Protein 5D04 (pdb70)

Structure (mmCIF, N/CA/C/O backbone):
data_5D04
#
_entry.id   5D04
#
_cell.length_a   73.620
_cell.length_b   75.430
_cell.length_c   143.939
_cell.angle_alpha   90.00
_cell.angle_beta   90.00
_cell.angle_gamma   90.00
#
_symmetry.space_group_name_H-M   'P 21 2 21'
#
loop_
_entity.id
_entity.type
_entity.pdbx_description
1 polymer 'Phospho-2-dehydro-3-deoxyheptonate aldolase'
2 non-polymer 'MANGANESE (II) ION'
3 non-polymer 'CHLORIDE ION'
4 non-polymer DI(HYDROXYETHYL)ETHER
5 non-polymer PHENYLALANINE
6 non-polymer 1,2-ETHANEDIOL
7 water water
#
loop_
_atom_site.group_PDB
_atom_site.id
_atom_site.type_symbol
_atom_site.label_atom_id
_atom_site.label_alt_id
_atom_site.label_comp_id
_atom_site.label_asym_id
_atom_site.label_entity_id
_atom_site.label_seq_id
_atom_site.pdbx_PDB_ins_code
_atom_site.Cartn_x
_atom_site.Cartn_y
_atom_site.Cartn_z
_atom_site.occupancy
_atom_site.B_iso_or_equiv
_atom_site.auth_seq_id
_atom_site.auth_comp_id
_atom_site.auth_asym_id
_atom_site.auth_atom_id
_atom_site.pdbx_PDB_model_num
ATOM 1 N N . HIS A 1 4 ? -13.041 2.777 -17.942 1.00 34.69 4 HIS C N 1
ATOM 2 C CA . HIS A 1 4 ? -11.752 2.100 -17.585 1.00 31.00 4 HIS C CA 1
ATOM 3 C C . HIS A 1 4 ? -11.387 0.945 -18.548 1.00 27.71 4 HIS C C 1
ATOM 4 O O . HIS A 1 4 ? -11.964 -0.157 -18.493 1.00 26.20 4 HIS C O 1
ATOM 11 N N . TYR A 1 5 ? -10.353 1.150 -19.364 1.00 23.06 5 TYR C N 1
ATOM 12 C CA . TYR A 1 5 ? -9.918 0.117 -20.332 1.00 20.31 5 TYR C CA 1
ATOM 13 C C . TYR A 1 5 ? -9.157 -1.023 -19.666 1.00 19.53 5 TYR C C 1
ATOM 14 O O . TYR A 1 5 ? -8.370 -0.788 -18.760 1.00 18.98 5 TYR C O 1
ATOM 23 N N . PRO A 1 6 ? -9.340 -2.252 -20.154 1.00 19.54 6 PRO C N 1
ATOM 24 C CA . PRO A 1 6 ? -8.558 -3.369 -19.621 1.00 19.06 6 PRO C CA 1
ATOM 25 C C . PRO A 1 6 ? -7.127 -3.286 -20.101 1.00 17.42 6 PRO C C 1
ATOM 26 O O . PRO A 1 6 ? -6.855 -2.915 -21.287 1.00 17.76 6 PRO C O 1
ATOM 30 N N . THR A 1 7 ? -6.200 -3.563 -19.183 1.00 15.80 7 THR C N 1
ATOM 31 C CA . THR A 1 7 ? -4.785 -3.641 -19.536 1.00 15.16 7 THR C CA 1
ATOM 32 C C . THR A 1 7 ? -4.028 -4.843 -18.961 1.00 14.24 7 THR C C 1
ATOM 33 O O . THR A 1 7 ? -2.847 -5.055 -19.296 1.00 13.17 7 THR C O 1
ATOM 37 N N . ASP A 1 8 ? -4.684 -5.629 -18.099 1.00 14.58 8 ASP C N 1
ATOM 38 C CA . ASP A 1 8 ? -4.079 -6.724 -17.407 1.00 14.28 8 ASP C CA 1
ATOM 39 C C . ASP A 1 8 ? -4.567 -8.057 -17.979 1.00 14.01 8 ASP C C 1
ATOM 40 O O . ASP A 1 8 ? -5.788 -8.265 -18.135 1.00 15.12 8 ASP C O 1
ATOM 45 N N . ASP A 1 9 ? -3.646 -8.975 -18.243 1.00 13.39 9 ASP C N 1
ATOM 46 C CA . ASP A 1 9 ? -3.969 -10.348 -18.661 1.00 13.69 9 ASP C CA 1
ATOM 47 C C . ASP A 1 9 ? -4.832 -10.437 -19.926 1.00 14.50 9 ASP C C 1
ATOM 48 O O . ASP A 1 9 ? -5.674 -11.333 -20.081 1.00 14.73 9 ASP C O 1
ATOM 53 N N . ILE A 1 10 ? -4.582 -9.516 -20.841 1.00 14.50 10 ILE C N 1
ATOM 54 C CA . ILE A 1 10 ? -5.351 -9.427 -22.096 1.00 15.57 10 ILE C CA 1
ATOM 55 C C . ILE A 1 10 ? -5.240 -10.701 -22.924 1.00 15.19 10 ILE C C 1
ATOM 56 O O . ILE A 1 10 ? -6.258 -11.137 -23.527 1.00 16.27 10 ILE C O 1
ATOM 61 N N . LYS A 1 11 ? -4.055 -11.306 -22.921 1.00 14.79 11 LYS C N 1
ATOM 62 C CA . LYS A 1 11 ? -3.754 -12.501 -23.723 1.00 14.56 11 LYS C CA 1
ATOM 63 C C . LYS A 1 11 ? -3.517 -13.722 -22.863 1.00 14.22 11 LYS C C 1
ATOM 64 O O . LYS A 1 11 ? -2.766 -14.628 -23.229 1.00 14.75 11 LYS C O 1
ATOM 70 N N . ILE A 1 12 ? -4.193 -13.752 -21.720 1.00 14.48 12 ILE C N 1
ATOM 71 C CA . ILE A 1 12 ? -4.127 -14.883 -20.787 1.00 14.98 12 ILE C CA 1
ATOM 72 C C . ILE A 1 12 ? -5.500 -15.545 -20.743 1.00 15.91 12 ILE C C 1
ATOM 73 O O . ILE A 1 12 ? -6.515 -14.873 -20.497 1.00 16.49 12 ILE C O 1
ATOM 78 N N . LYS A 1 13 ? -5.518 -16.847 -20.981 1.00 16.11 13 LYS C N 1
ATOM 79 C CA . LYS A 1 13 ? -6.714 -17.656 -20.821 1.00 18.94 13 LYS C CA 1
ATOM 80 C C . LYS A 1 13 ? -7.045 -17.866 -19.332 1.00 19.75 13 LYS C C 1
ATOM 81 O O . LYS A 1 13 ? -8.192 -17.668 -18.935 1.00 20.86 13 LYS C O 1
ATOM 87 N N . GLU A 1 14 ? -6.049 -18.211 -18.522 1.00 20.57 14 GLU C N 1
ATOM 88 C CA . GLU A 1 14 ? -6.208 -18.273 -17.055 1.00 22.20 14 GLU C CA 1
ATOM 89 C C . GLU A 1 14 ? -4.873 -18.441 -16.366 1.00 19.11 14 GLU C C 1
ATOM 90 O O . GLU A 1 14 ? -3.912 -18.881 -16.967 1.00 18.20 14 GLU C O 1
ATOM 96 N N . VAL A 1 15 ? -4.819 -18.038 -15.110 1.00 17.98 15 VAL C N 1
ATOM 97 C CA . VAL A 1 15 ? -3.641 -18.242 -14.268 1.00 18.15 15 VAL C CA 1
ATOM 98 C C . VAL A 1 15 ? -4.175 -19.026 -13.074 1.00 19.75 15 VAL C C 1
ATOM 99 O O . VAL A 1 15 ? -5.016 -18.501 -12.306 1.00 21.05 15 VAL C O 1
ATOM 103 N N . LYS A 1 16 ? -3.723 -20.265 -12.950 1.00 18.37 16 LYS C N 1
ATOM 104 C CA . LYS A 1 16 ? -4.295 -21.221 -11.997 1.00 19.49 16 LYS C CA 1
ATOM 105 C C . LYS A 1 16 ? -3.278 -21.508 -10.939 1.00 18.00 16 LYS C C 1
ATOM 106 O O . LYS A 1 16 ? -2.153 -21.831 -11.246 1.00 16.27 16 LYS C O 1
ATOM 109 N N . GLU A 1 17 ? -3.684 -21.403 -9.673 1.00 18.41 17 GLU C N 1
ATOM 110 C CA . GLU A 1 17 ? -2.758 -21.660 -8.569 1.00 18.13 17 GLU C CA 1
ATOM 111 C C . GLU A 1 17 ? -2.376 -23.134 -8.522 1.00 17.43 17 GLU C C 1
ATOM 112 O O . GLU A 1 17 ? -3.215 -24.000 -8.768 1.00 18.45 17 GLU C O 1
ATOM 118 N N . LEU A 1 18 ? -1.119 -23.415 -8.208 1.00 15.95 18 LEU C N 1
ATOM 119 C CA . LEU A 1 18 ? -0.608 -24.789 -8.057 1.00 16.46 18 LEU C CA 1
ATOM 120 C C . LEU A 1 18 ? -0.463 -25.189 -6.617 1.00 15.32 18 LEU C C 1
ATOM 121 O O . LEU A 1 18 ? -0.295 -24.347 -5.711 1.00 15.01 18 LEU C O 1
ATOM 126 N N . LEU A 1 19 ? -0.466 -26.491 -6.370 1.00 14.53 19 LEU C N 1
ATOM 127 C CA . LEU A 1 19 ? 0.009 -26.921 -5.072 1.00 14.48 19 LEU C CA 1
ATOM 128 C C . LEU A 1 19 ? 1.460 -26.468 -4.888 1.00 13.51 19 LEU C C 1
ATOM 129 O O . LEU A 1 19 ? 2.252 -26.517 -5.832 1.00 13.15 19 LEU C O 1
ATOM 134 N N . PRO A 1 20 ? 1.787 -25.987 -3.698 1.00 12.93 20 PRO C N 1
ATOM 135 C CA . PRO A 1 20 ? 3.148 -25.529 -3.419 1.00 12.77 20 PRO C CA 1
ATOM 136 C C . PRO A 1 20 ? 4.144 -26.683 -3.287 1.00 12.39 20 PRO C C 1
ATOM 137 O O . PRO A 1 20 ? 3.758 -27.817 -3.006 1.00 12.15 20 PRO C O 1
ATOM 141 N N . PRO A 1 21 ? 5.431 -26.376 -3.456 1.00 11.80 21 PRO C N 1
ATOM 142 C CA . PRO A 1 21 ? 6.442 -27.377 -3.292 1.00 11.68 21 PRO C CA 1
ATOM 143 C C . PRO A 1 21 ? 6.306 -28.177 -2.002 1.00 12.14 21 PRO C C 1
ATOM 144 O O . PRO A 1 21 ? 6.430 -29.416 -2.026 1.00 11.99 21 PRO C O 1
ATOM 148 N N . ILE A 1 22 ? 6.009 -27.486 -0.893 1.00 12.87 22 ILE C N 1
ATOM 149 C CA . ILE A 1 22 ? 5.911 -28.136 0.420 1.00 14.51 22 ILE C CA 1
ATOM 150 C C . ILE A 1 22 ? 4.865 -29.256 0.484 1.00 13.69 22 ILE C C 1
ATOM 151 O O . ILE A 1 22 ? 5.007 -30.225 1.274 1.00 14.65 22 ILE C O 1
ATOM 156 N N . ALA A 1 23 ? 3.835 -29.160 -0.340 1.00 13.57 23 ALA C N 1
ATOM 157 C CA . ALA A 1 23 ? 2.792 -30.204 -0.351 1.00 13.92 23 ALA C CA 1
ATOM 158 C C . ALA A 1 23 ? 3.378 -31.506 -0.870 1.00 13.55 23 ALA C C 1
ATOM 159 O O . ALA A 1 23 ? 3.212 -32.555 -0.264 1.00 13.69 23 ALA C O 1
ATOM 161 N N . HIS A 1 24 ? 4.119 -31.416 -1.973 1.00 13.40 24 HIS C N 1
ATOM 162 C CA . HIS A 1 24 ? 4.811 -32.605 -2.540 1.00 13.62 24 HIS C CA 1
ATOM 163 C C . HIS A 1 24 ? 5.938 -33.104 -1.624 1.00 13.30 24 HIS C C 1
ATOM 164 O O . HIS A 1 24 ? 6.125 -34.307 -1.439 1.00 13.47 24 HIS C O 1
ATOM 171 N N . LEU A 1 25 ? 6.687 -32.193 -1.037 1.00 13.80 25 LEU C N 1
ATOM 172 C CA . LEU A 1 25 ? 7.718 -32.562 -0.074 1.00 14.57 25 LEU C CA 1
ATOM 173 C C . LEU A 1 25 ? 7.186 -33.262 1.156 1.00 15.24 25 LEU C C 1
ATOM 174 O O . LEU A 1 25 ? 7.848 -34.128 1.689 1.00 15.50 25 LEU C O 1
ATOM 179 N N . TYR A 1 26 ? 5.998 -32.871 1.612 1.00 15.12 26 TYR C N 1
ATOM 180 C CA . TYR A 1 26 ? 5.375 -33.497 2.768 1.00 15.46 26 TYR C CA 1
ATOM 181 C C . TYR A 1 26 ? 4.985 -34.926 2.455 1.00 15.66 26 TYR C C 1
ATOM 182 O O . TYR A 1 26 ? 5.153 -35.832 3.290 1.00 15.94 26 TYR C O 1
ATOM 191 N N . GLU A 1 27 ? 4.433 -35.147 1.273 1.00 15.80 27 GLU C N 1
ATOM 192 C CA . GLU A 1 27 ? 4.046 -36.515 0.895 1.00 16.59 27 GLU C CA 1
ATOM 193 C C . GLU A 1 27 ? 5.217 -37.391 0.511 1.00 15.61 27 GLU C C 1
ATOM 194 O O . GLU A 1 27 ? 5.154 -38.618 0.703 1.00 15.96 27 GLU C O 1
ATOM 200 N N . LEU A 1 28 ? 6.242 -36.770 -0.050 1.00 14.48 28 LEU C N 1
ATOM 201 C CA . LEU A 1 28 ? 7.401 -37.472 -0.586 1.00 14.43 28 LEU C CA 1
ATOM 202 C C . LEU A 1 28 ? 8.713 -36.889 -0.091 1.00 14.33 28 LEU C C 1
ATOM 203 O O . LEU A 1 28 ? 9.540 -36.341 -0.880 1.00 13.40 28 LEU C O 1
ATOM 208 N N . PRO A 1 29 ? 8.957 -37.005 1.216 1.00 15.07 29 PRO C N 1
ATOM 209 C CA . PRO A 1 29 ? 10.204 -36.444 1.723 1.00 15.30 29 PRO C CA 1
ATOM 210 C C . PRO A 1 29 ? 11.364 -37.245 1.200 1.00 15.31 29 PRO C C 1
ATOM 211 O O . PRO A 1 29 ? 11.239 -38.460 0.949 1.00 15.80 29 PRO C O 1
ATOM 215 N N . ILE A 1 30 ? 12.501 -36.599 1.021 1.00 15.59 30 ILE C N 1
ATOM 216 C CA . ILE A 1 30 ? 13.695 -37.350 0.618 1.00 15.14 30 ILE C CA 1
ATOM 217 C C . ILE A 1 30 ? 14.054 -38.326 1.747 1.00 15.88 30 ILE C C 1
ATOM 218 O O . ILE A 1 30 ? 14.026 -37.974 2.914 1.00 16.84 30 ILE C O 1
ATOM 223 N N . SER A 1 31 ? 14.320 -39.585 1.404 1.00 16.00 31 SER C N 1
ATOM 224 C CA . SER A 1 31 ? 14.749 -40.579 2.378 1.00 15.57 31 SER C CA 1
ATOM 225 C C . SER A 1 31 ? 16.212 -40.394 2.803 1.00 15.75 31 SER C C 1
ATOM 226 O O . SER A 1 31 ? 16.998 -39.729 2.106 1.00 14.62 31 SER C O 1
ATOM 229 N N . LYS A 1 32 ? 16.599 -41.047 3.915 1.00 16.19 32 LYS C N 1
ATOM 230 C CA . LYS A 1 32 ? 17.994 -41.035 4.333 1.00 16.68 32 LYS C CA 1
ATOM 231 C C . LYS A 1 32 ? 18.875 -41.572 3.211 1.00 17.10 32 LYS C C 1
ATOM 232 O O . LYS A 1 32 ? 19.898 -40.987 2.880 1.00 16.97 32 LYS C O 1
ATOM 234 N N . GLU A 1 33 ? 18.446 -42.679 2.607 1.00 18.23 33 GLU C N 1
ATOM 235 C CA . GLU A 1 33 ? 19.228 -43.360 1.566 1.00 19.30 33 GLU C CA 1
ATOM 236 C C . GLU A 1 33 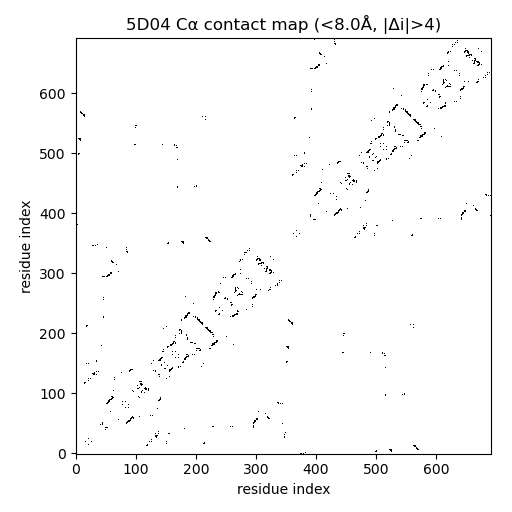? 19.386 -42.511 0.312 1.00 17.97 33 GLU C C 1
ATOM 237 O O . GLU A 1 33 ? 20.484 -42.400 -0.256 1.00 17.10 33 GLU C O 1
ATOM 243 N N . ALA A 1 34 ? 18.285 -41.938 -0.145 1.00 16.41 34 ALA C N 1
ATOM 244 C CA . ALA A 1 34 ? 18.330 -41.046 -1.290 1.00 16.46 34 ALA C CA 1
ATOM 245 C C . ALA A 1 34 ? 19.184 -39.823 -0.989 1.00 16.27 34 ALA C C 1
ATOM 246 O O . ALA A 1 34 ? 19.916 -39.383 -1.868 1.00 17.12 34 ALA C O 1
ATOM 248 N N . SER A 1 35 ? 19.074 -39.259 0.214 1.00 16.81 35 SER C N 1
ATOM 249 C CA . SER A 1 35 ? 19.857 -38.067 0.534 1.00 17.57 35 SER C CA 1
ATOM 250 C C . SER A 1 35 ? 21.370 -38.353 0.494 1.00 16.73 35 SER C C 1
ATOM 251 O O . SER A 1 35 ? 22.174 -37.525 0.034 1.00 16.07 35 SER C O 1
ATOM 254 N N . GLY A 1 36 ? 21.753 -39.527 0.977 1.00 16.13 36 GLY C N 1
ATOM 255 C CA . GLY A 1 36 ? 23.149 -39.929 0.900 1.00 16.23 36 GLY C CA 1
ATOM 256 C C . GLY A 1 36 ? 23.647 -40.123 -0.506 1.00 15.41 36 GLY C C 1
ATOM 257 O O . GLY A 1 36 ? 24.779 -39.784 -0.834 1.00 16.26 36 GLY C O 1
ATOM 258 N N . LEU A 1 37 ? 22.806 -40.686 -1.357 1.00 15.35 37 LEU C N 1
ATOM 259 C CA . LEU A 1 37 ? 23.190 -40.923 -2.744 1.00 15.07 37 LEU C CA 1
ATOM 260 C C . LEU A 1 37 ? 23.378 -39.597 -3.474 1.00 14.93 37 LEU C C 1
ATOM 261 O O . LEU A 1 37 ? 24.339 -39.414 -4.213 1.00 13.73 37 LEU C O 1
ATOM 266 N N . VAL A 1 38 ? 22.452 -38.680 -3.259 1.00 13.85 38 VAL C N 1
ATOM 267 C CA . VAL A 1 38 ? 22.495 -37.354 -3.910 1.00 13.57 38 VAL C CA 1
ATOM 268 C C . VAL A 1 38 ? 23.732 -36.611 -3.444 1.00 14.59 38 VAL C C 1
ATOM 269 O O . VAL A 1 38 ? 24.504 -36.082 -4.264 1.00 14.52 38 VAL C O 1
ATOM 273 N N . HIS A 1 39 ? 23.914 -36.547 -2.137 1.00 14.91 39 HIS C N 1
ATOM 274 C CA . HIS A 1 39 ? 25.078 -35.830 -1.550 1.00 16.58 39 HIS C CA 1
ATOM 275 C C . HIS A 1 39 ? 26.407 -36.396 -2.074 1.00 16.74 39 HIS C C 1
ATOM 276 O O . HIS A 1 39 ? 27.279 -35.667 -2.529 1.00 16.75 39 HIS C O 1
ATOM 283 N N . ARG A 1 40 ? 26.535 -37.704 -2.037 1.00 17.44 40 ARG C N 1
ATOM 284 C CA . ARG A 1 40 ? 27.742 -38.358 -2.520 1.00 18.75 40 ARG C CA 1
ATOM 285 C C . ARG A 1 40 ? 27.956 -38.163 -4.022 1.00 16.88 40 ARG C C 1
ATOM 286 O O . ARG A 1 40 ? 29.083 -37.895 -4.460 1.00 17.52 40 ARG C O 1
ATOM 294 N N . THR A 1 41 ? 26.897 -38.294 -4.819 1.00 15.92 41 THR C N 1
ATOM 295 C CA . THR A 1 41 ? 27.054 -38.220 -6.251 1.00 15.21 41 THR C CA 1
ATOM 296 C C . THR A 1 41 ? 27.431 -36.794 -6.659 1.00 15.47 41 THR C C 1
ATOM 297 O O . THR A 1 41 ? 28.303 -36.594 -7.533 1.00 14.56 41 THR C O 1
ATOM 301 N N . ARG A 1 42 ? 26.813 -35.798 -6.021 1.00 14.28 42 ARG C N 1
ATOM 302 C CA . ARG A 1 42 ? 27.214 -34.391 -6.254 1.00 14.85 42 ARG C CA 1
ATOM 303 C C . ARG A 1 42 ? 28.709 -34.179 -5.994 1.00 16.24 42 ARG C C 1
ATOM 304 O O . ARG A 1 42 ? 29.394 -33.530 -6.772 1.00 16.23 42 ARG C O 1
ATOM 312 N N . GLN A 1 43 ? 29.206 -34.710 -4.886 1.00 16.20 43 GLN C N 1
ATOM 313 C CA . GLN A 1 43 ? 30.654 -34.586 -4.568 1.00 17.79 43 GLN C CA 1
ATOM 314 C C . GLN A 1 43 ? 31.534 -35.332 -5.563 1.00 17.26 43 GLN C C 1
ATOM 315 O O . GLN A 1 43 ? 32.564 -34.797 -6.011 1.00 17.15 43 GLN C O 1
ATOM 321 N N . GLU A 1 44 ? 31.135 -36.553 -5.934 1.00 17.47 44 GLU C N 1
ATOM 322 C CA . GLU A 1 44 ? 31.865 -37.338 -6.941 1.00 17.24 44 GLU C CA 1
ATOM 323 C C . GLU A 1 44 ? 31.957 -36.572 -8.272 1.00 17.18 44 GLU C C 1
ATOM 324 O O . GLU A 1 44 ? 32.987 -36.568 -8.973 1.00 17.22 44 GLU C O 1
ATOM 330 N N . ILE A 1 45 ? 30.860 -35.920 -8.626 1.00 16.01 45 ILE C N 1
ATOM 331 C CA . ILE A 1 45 ? 30.862 -35.126 -9.858 1.00 15.96 45 ILE C CA 1
ATOM 332 C C . ILE A 1 45 ? 31.761 -33.906 -9.726 1.00 16.18 45 ILE C C 1
ATOM 333 O O . ILE A 1 45 ? 32.529 -33.602 -10.641 1.00 17.01 45 ILE C O 1
ATOM 338 N N . SER A 1 46 ? 31.687 -33.215 -8.604 1.00 16.35 46 SER C N 1
ATOM 339 C CA . SER A 1 46 ? 32.565 -32.077 -8.368 1.00 17.36 46 SER C CA 1
ATOM 340 C C . SER A 1 46 ? 34.015 -32.512 -8.592 1.00 18.90 46 SER C C 1
ATOM 341 O O . SER A 1 46 ? 34.831 -31.807 -9.241 1.00 19.18 46 SER C O 1
ATOM 344 N N . ASP A 1 47 ? 34.357 -33.675 -8.053 1.00 18.56 47 ASP C N 1
ATOM 345 C CA . ASP A 1 47 ? 35.734 -34.158 -8.221 1.00 20.22 47 ASP C CA 1
ATOM 346 C C . ASP A 1 47 ? 36.088 -34.331 -9.704 1.00 19.99 47 ASP C C 1
ATOM 347 O O . ASP A 1 47 ? 37.232 -34.117 -10.092 1.00 21.65 47 ASP C O 1
ATOM 352 N N . LEU A 1 48 ? 35.142 -34.770 -10.528 1.00 18.78 48 LEU C N 1
ATOM 353 C CA . LEU A 1 48 ? 35.390 -34.894 -11.949 1.00 19.04 48 LEU C CA 1
ATOM 354 C C . LEU A 1 48 ? 35.516 -33.525 -12.610 1.00 19.28 48 LEU C C 1
ATOM 355 O O . LEU A 1 48 ? 36.386 -33.324 -13.434 1.00 18.57 48 LEU C O 1
ATOM 360 N N . VAL A 1 49 ? 34.688 -32.574 -12.206 1.00 18.67 49 VAL C N 1
ATOM 361 C CA . VAL A 1 49 ? 34.721 -31.218 -12.792 1.00 19.26 49 VAL C CA 1
ATOM 362 C C . VAL A 1 49 ? 36.083 -30.578 -12.569 1.00 21.03 49 VAL C C 1
ATOM 363 O O . VAL A 1 49 ? 36.593 -29.841 -13.423 1.00 23.07 49 VAL C O 1
ATOM 367 N N . HIS A 1 50 ? 36.654 -30.869 -11.414 1.00 21.54 50 HIS C N 1
ATOM 368 C CA . HIS A 1 50 ? 37.858 -30.223 -10.979 1.00 21.90 50 HIS C CA 1
ATOM 369 C C . HIS A 1 50 ? 39.091 -31.111 -11.135 1.00 23.14 50 HIS C C 1
ATOM 370 O O . HIS A 1 50 ? 40.137 -30.812 -10.582 1.00 21.76 50 HIS C O 1
ATOM 377 N N . GLY A 1 51 ? 38.935 -32.220 -11.861 1.00 23.45 51 GLY C N 1
ATOM 378 C CA . GLY A 1 51 ? 40.066 -33.086 -12.264 1.00 24.80 51 GLY C CA 1
ATOM 379 C C . GLY A 1 51 ? 40.696 -33.875 -11.141 1.00 26.09 51 GLY C C 1
ATOM 380 O O . GLY A 1 51 ? 41.847 -34.298 -11.267 1.00 28.64 51 GLY C O 1
ATOM 381 N N . ARG A 1 52 ? 39.984 -34.060 -10.034 1.00 26.14 52 ARG C N 1
ATOM 382 C CA . ARG A 1 52 ? 40.529 -34.806 -8.900 1.00 27.35 52 ARG C CA 1
ATOM 383 C C . ARG A 1 52 ? 40.242 -36.296 -9.015 1.00 27.15 52 ARG C C 1
ATOM 384 O O . ARG A 1 52 ? 40.843 -37.091 -8.284 1.00 27.08 52 ARG C O 1
ATOM 392 N N . ASP A 1 53 ? 39.370 -36.671 -9.955 1.00 24.99 53 ASP C N 1
ATOM 393 C CA . ASP A 1 53 ? 39.096 -38.074 -10.280 1.00 25.01 53 ASP C CA 1
ATOM 394 C C . ASP A 1 53 ? 38.960 -38.147 -11.792 1.00 24.46 53 ASP C C 1
ATOM 395 O O . ASP A 1 53 ? 38.443 -37.204 -12.419 1.00 23.79 53 ASP C O 1
ATOM 400 N N . LYS A 1 54 ? 39.369 -39.260 -12.379 1.00 24.37 54 LYS C N 1
ATOM 401 C CA . LYS A 1 54 ? 39.400 -39.396 -13.830 1.00 24.95 54 LYS C CA 1
ATOM 402 C C . LYS A 1 54 ? 38.367 -40.403 -14.375 1.00 23.64 54 LYS C C 1
ATOM 403 O O . LYS A 1 54 ? 38.435 -40.808 -15.542 1.00 22.54 54 LYS C O 1
ATOM 409 N N . ARG A 1 55 ? 37.384 -40.780 -13.562 1.00 21.81 55 ARG C N 1
ATOM 410 C CA . ARG A 1 55 ? 36.264 -41.534 -14.113 1.00 21.42 55 ARG C CA 1
ATOM 411 C C . ARG A 1 55 ? 35.548 -40.628 -15.079 1.00 21.23 55 ARG C C 1
ATOM 412 O O . ARG A 1 55 ? 35.718 -39.412 -15.031 1.00 21.35 55 ARG C O 1
ATOM 420 N N . LEU A 1 56 ? 34.770 -41.218 -15.973 1.00 20.81 56 LEU C N 1
ATOM 421 C CA . LEU A 1 56 ? 33.986 -40.460 -16.925 1.00 21.07 56 LEU C CA 1
ATOM 422 C C . LEU A 1 56 ? 32.532 -40.385 -16.449 1.00 19.66 56 LEU C C 1
ATOM 423 O O . LEU A 1 56 ? 31.926 -41.425 -16.202 1.00 18.49 56 LEU C O 1
ATOM 428 N N . LEU A 1 57 ? 32.005 -39.171 -16.303 1.00 18.06 57 LEU C N 1
ATOM 429 C CA . LEU A 1 57 ? 30.605 -38.966 -15.993 1.00 17.23 57 LEU C CA 1
ATOM 430 C C . LEU A 1 57 ? 29.797 -39.327 -17.234 1.00 16.81 57 LEU C C 1
ATOM 431 O O . LEU A 1 57 ? 30.086 -38.856 -18.347 1.00 18.11 57 LEU C O 1
ATOM 436 N N . VAL A 1 58 ? 28.837 -40.210 -17.102 1.00 15.84 58 VAL C N 1
ATOM 437 C CA . VAL A 1 58 ? 27.999 -40.534 -18.231 1.00 16.03 58 VAL C CA 1
ATOM 438 C C . VAL A 1 58 ? 26.554 -40.213 -17.900 1.00 14.85 58 VAL C C 1
ATOM 439 O O . VAL A 1 58 ? 26.000 -40.866 -17.054 1.00 15.17 58 VAL C O 1
ATOM 443 N N . ILE A 1 59 ? 25.985 -39.195 -18.570 1.00 15.05 59 ILE C N 1
ATOM 444 C CA . ILE A 1 59 ? 24.603 -38.777 -18.370 1.00 14.78 59 ILE C CA 1
ATOM 445 C C . ILE A 1 59 ? 23.868 -39.486 -19.492 1.00 15.19 59 ILE C C 1
ATOM 446 O O . ILE A 1 59 ? 24.035 -39.118 -20.677 1.00 15.44 59 ILE C O 1
ATOM 451 N N . ILE A 1 60 ? 23.080 -40.521 -19.152 1.00 14.46 60 ILE C N 1
ATOM 452 C CA . ILE A 1 60 ? 22.516 -41.386 -20.176 1.00 14.59 60 ILE C CA 1
ATOM 453 C C . ILE A 1 60 ? 21.104 -41.759 -19.831 1.00 14.50 60 ILE C C 1
ATOM 454 O O . ILE A 1 60 ? 20.787 -42.056 -18.683 1.00 14.98 60 ILE C O 1
ATOM 459 N N . GLY A 1 61 ? 20.257 -41.738 -20.842 1.00 14.79 61 GLY C N 1
ATOM 460 C CA . GLY A 1 61 ? 18.896 -42.148 -20.702 1.00 14.93 61 GLY C CA 1
ATOM 461 C C . GLY A 1 61 ? 18.007 -41.521 -21.725 1.00 14.69 61 GLY C C 1
ATOM 462 O O . GLY A 1 61 ? 18.471 -40.977 -22.720 1.00 14.53 61 GLY C O 1
ATOM 463 N N . PRO A 1 62 ? 16.710 -41.643 -21.515 1.00 14.33 62 PRO C N 1
ATOM 464 C CA . PRO A 1 62 ? 15.831 -41.153 -22.557 1.00 14.68 62 PRO C CA 1
ATOM 465 C C . PRO A 1 62 ? 15.974 -39.657 -22.848 1.00 14.99 62 PRO C C 1
ATOM 466 O O . PRO A 1 62 ? 16.308 -38.874 -21.959 1.00 15.07 62 PRO C O 1
ATOM 470 N N . CYS A 1 63 ? 15.650 -39.255 -24.063 1.00 15.17 63 CYS C N 1
ATOM 471 C CA . CYS A 1 63 ? 15.550 -37.826 -24.389 1.00 15.69 63 CYS C CA 1
ATOM 472 C C . CYS A 1 63 ? 14.618 -37.129 -23.408 1.00 15.63 63 CYS C C 1
ATOM 473 O O . CYS A 1 63 ? 14.988 -36.111 -22.833 1.00 16.70 63 CYS C O 1
ATOM 476 N N . SER A 1 64 ? 13.420 -37.693 -23.257 1.00 16.17 64 SER C N 1
ATOM 477 C CA . SER A 1 64 ? 12.414 -37.242 -22.319 1.00 15.95 64 SER C CA 1
ATOM 478 C C . SER A 1 64 ? 11.725 -38.436 -21.699 1.00 16.07 64 SER C C 1
ATOM 479 O O . SER A 1 64 ? 11.614 -39.475 -22.336 1.00 15.40 64 SER C O 1
ATOM 482 N N . ILE A 1 65 ? 11.285 -38.274 -20.449 1.00 15.24 65 ILE C N 1
ATOM 483 C CA . ILE A 1 65 ? 10.496 -39.271 -19.746 1.00 15.97 65 ILE C CA 1
ATOM 484 C C . ILE A 1 65 ? 9.018 -39.025 -20.030 1.00 15.79 65 ILE C C 1
ATOM 485 O O . ILE A 1 65 ? 8.507 -37.968 -19.678 1.00 15.04 65 ILE C O 1
ATOM 490 N N . HIS A 1 66 ? 8.325 -39.980 -20.650 1.00 15.75 66 HIS C N 1
ATOM 491 C CA . HIS A 1 66 ? 6.863 -39.890 -20.822 1.00 16.64 66 HIS C CA 1
ATOM 492 C C . HIS A 1 66 ? 6.074 -40.996 -20.112 1.00 17.27 66 HIS C C 1
ATOM 493 O O . HIS A 1 66 ? 4.869 -40.992 -20.150 1.00 18.54 66 HIS C O 1
ATOM 500 N N . ASP A 1 67 ? 6.767 -41.909 -19.439 1.00 17.68 67 ASP C N 1
ATOM 501 C CA . ASP A 1 67 ? 6.154 -43.090 -18.833 1.00 18.41 67 ASP C CA 1
ATOM 502 C C . ASP A 1 67 ? 7.045 -43.533 -17.681 1.00 18.08 67 ASP C C 1
ATOM 503 O O . ASP A 1 67 ? 8.121 -44.123 -17.888 1.00 17.76 67 ASP C O 1
ATOM 508 N N . PRO A 1 68 ? 6.638 -43.236 -16.447 1.00 18.38 68 PRO C N 1
ATOM 509 C CA . PRO A 1 68 ? 7.456 -43.646 -15.281 1.00 18.46 68 PRO C CA 1
ATOM 510 C C . PRO A 1 68 ? 7.741 -45.136 -15.198 1.00 18.52 68 PRO C C 1
ATOM 511 O O . PRO A 1 68 ? 8.797 -45.529 -14.695 1.00 17.31 68 PRO C O 1
ATOM 515 N N . LYS A 1 69 ? 6.811 -45.968 -15.641 1.00 19.50 69 LYS C N 1
ATOM 516 C CA . LYS A 1 69 ? 7.059 -47.420 -15.595 1.00 19.43 69 LYS C CA 1
ATOM 517 C C . LYS A 1 69 ? 8.281 -47.786 -16.445 1.00 18.11 69 LYS C C 1
ATOM 518 O O . LYS A 1 69 ? 9.181 -48.472 -15.990 1.00 17.76 69 LYS C O 1
ATOM 524 N N . ALA A 1 70 ? 8.303 -47.311 -17.686 1.00 17.48 70 ALA C N 1
ATOM 525 C CA . ALA A 1 70 ? 9.428 -47.587 -18.579 1.00 16.93 70 ALA C CA 1
ATOM 526 C C . ALA A 1 70 ? 10.686 -46.995 -18.023 1.00 16.07 70 ALA C C 1
ATOM 527 O O . ALA A 1 70 ? 11.742 -47.568 -18.142 1.00 15.94 70 ALA C O 1
ATOM 529 N N . ALA A 1 71 ? 10.572 -45.811 -17.412 1.00 15.33 71 ALA C N 1
ATOM 530 C CA . ALA A 1 71 ? 11.750 -45.184 -16.839 1.00 14.47 71 ALA C CA 1
ATOM 531 C C . ALA A 1 71 ? 12.351 -46.008 -15.710 1.00 15.00 71 ALA C C 1
ATOM 532 O O . ALA A 1 71 ? 13.579 -46.060 -15.553 1.00 14.07 71 ALA C O 1
ATOM 534 N N . LEU A 1 72 ? 11.504 -46.628 -14.881 1.00 15.23 72 LEU C N 1
ATOM 535 C CA . LEU A 1 72 ? 12.030 -47.423 -13.779 1.00 15.92 72 LEU C CA 1
ATOM 536 C C . LEU A 1 72 ? 12.669 -48.727 -14.311 1.00 15.44 72 LEU C C 1
ATOM 537 O O . LEU A 1 72 ? 13.667 -49.190 -13.779 1.00 16.16 72 LEU C O 1
ATOM 542 N N . GLU A 1 73 ? 12.077 -49.289 -15.365 1.00 15.04 73 GLU C N 1
ATOM 543 C CA . GLU A 1 73 ? 12.573 -50.520 -15.963 1.00 15.30 73 GLU C CA 1
ATOM 544 C C . GLU A 1 73 ? 13.946 -50.190 -16.530 1.00 14.97 73 GLU C C 1
ATOM 545 O O . GLU A 1 73 ? 14.924 -50.915 -16.313 1.00 15.36 73 GLU C O 1
ATOM 551 N N . TYR A 1 74 ? 14.018 -49.079 -17.252 1.00 14.62 74 TYR C N 1
ATOM 552 C CA . TYR A 1 74 ? 15.289 -48.594 -17.791 1.00 14.81 74 TYR C CA 1
ATOM 553 C C . TYR A 1 74 ? 16.341 -48.446 -16.670 1.00 14.66 74 TYR C C 1
ATOM 554 O O . TYR A 1 74 ? 17.459 -48.936 -16.776 1.00 15.72 74 TYR C O 1
ATOM 563 N N . ALA A 1 75 ? 15.956 -47.781 -15.588 1.00 15.22 75 ALA C N 1
ATOM 564 C CA . ALA A 1 75 ? 16.860 -47.558 -14.462 1.00 15.12 75 ALA C CA 1
ATOM 565 C C . ALA A 1 75 ? 17.375 -48.857 -13.867 1.00 16.54 75 ALA C C 1
ATOM 566 O O . ALA A 1 75 ? 18.540 -48.939 -13.505 1.00 15.50 75 ALA C O 1
ATOM 568 N N . GLU A 1 76 ? 16.507 -49.857 -13.771 1.00 17.49 76 GLU C N 1
ATOM 569 C CA . GLU A 1 76 ? 16.906 -51.148 -13.220 1.00 19.38 76 GLU C CA 1
ATOM 570 C C . GLU A 1 76 ? 17.955 -51.809 -14.086 1.00 17.78 76 GLU C C 1
ATOM 571 O O . GLU A 1 76 ? 18.915 -52.351 -13.560 1.00 17.83 76 GLU C O 1
ATOM 577 N N . ARG A 1 77 ? 17.812 -51.714 -15.405 1.00 16.23 77 ARG C N 1
ATOM 578 C CA . ARG A 1 77 ? 18.830 -52.289 -16.310 1.00 16.17 77 ARG C CA 1
ATOM 579 C C . ARG A 1 77 ? 20.111 -51.490 -16.172 1.00 15.81 77 ARG C C 1
ATOM 580 O O . ARG A 1 77 ? 21.208 -52.046 -16.106 1.00 16.02 77 ARG C O 1
ATOM 588 N N . LEU A 1 78 ? 19.972 -50.162 -16.154 1.00 15.28 78 LEU C N 1
ATOM 589 C CA . LEU A 1 78 ? 21.144 -49.271 -16.118 1.00 15.54 78 LEU C CA 1
ATOM 590 C C . LEU A 1 78 ? 21.928 -49.399 -14.817 1.00 15.76 78 LEU C C 1
ATOM 591 O O . LEU A 1 78 ? 23.152 -49.251 -14.812 1.00 16.43 78 LEU C O 1
ATOM 596 N N . LEU A 1 79 ? 21.241 -49.668 -13.715 1.00 15.85 79 LEU C N 1
ATOM 597 C CA . LEU A 1 79 ? 21.894 -49.807 -12.408 1.00 16.95 79 LEU C CA 1
ATOM 598 C C . LEU A 1 79 ? 22.963 -50.910 -12.408 1.00 17.94 79 LEU C C 1
ATOM 599 O O . LEU A 1 79 ? 24.043 -50.748 -11.821 1.00 17.46 79 LEU C O 1
ATOM 604 N N . LYS A 1 80 ? 22.686 -52.001 -13.120 1.00 19.12 80 LYS C N 1
ATOM 605 C CA . LYS A 1 80 ? 23.620 -53.129 -13.171 1.00 19.72 80 LYS C CA 1
ATOM 606 C C . LYS A 1 80 ? 24.928 -52.660 -13.849 1.00 19.02 80 LYS C C 1
ATOM 607 O O . LYS A 1 80 ? 26.027 -53.024 -13.448 1.00 20.13 80 LYS C O 1
ATOM 613 N N . LEU A 1 81 ? 24.795 -51.813 -14.853 1.00 18.41 81 LEU C N 1
ATOM 614 C CA . LEU A 1 81 ? 25.965 -51.283 -15.571 1.00 17.91 81 LEU C CA 1
ATOM 615 C C . LEU A 1 81 ? 26.642 -50.163 -14.808 1.00 17.23 81 LEU C C 1
ATOM 616 O O . LEU A 1 81 ? 27.855 -50.056 -14.848 1.00 17.32 81 LEU C O 1
ATOM 621 N N . ARG A 1 82 ? 25.874 -49.336 -14.105 1.00 17.05 82 ARG C N 1
ATOM 622 C CA . ARG A 1 82 ? 26.460 -48.342 -13.196 1.00 16.80 82 ARG C CA 1
ATOM 623 C C . ARG A 1 82 ? 27.398 -49.001 -12.164 1.00 18.01 82 ARG C C 1
ATOM 624 O O . ARG A 1 82 ? 28.469 -48.510 -11.870 1.00 17.61 82 ARG C O 1
ATOM 632 N N . LYS A 1 83 ? 26.971 -50.127 -11.616 1.00 18.42 83 LYS C N 1
ATOM 633 C CA . LYS A 1 83 ? 27.771 -50.845 -10.657 1.00 20.00 83 LYS C CA 1
ATOM 634 C C . LYS A 1 83 ? 28.952 -51.527 -11.344 1.00 20.18 83 LYS C C 1
ATOM 635 O O . LYS A 1 83 ? 30.092 -51.423 -10.910 1.00 19.34 83 LYS C O 1
ATOM 641 N N . GLN A 1 84 ? 28.675 -52.235 -12.430 1.00 20.98 84 GLN C N 1
ATOM 642 C CA . GLN A 1 84 ? 29.729 -52.949 -13.133 1.00 21.73 84 GLN C CA 1
ATOM 643 C C . GLN A 1 84 ? 30.882 -52.041 -13.523 1.00 20.97 84 GLN C C 1
ATOM 644 O O . GLN A 1 84 ? 32.062 -52.430 -13.400 1.00 21.06 84 GLN C O 1
ATOM 650 N N . TYR A 1 85 ? 30.556 -50.852 -14.021 1.00 19.65 85 TYR C N 1
ATOM 651 C CA . TYR A 1 85 ? 31.570 -49.949 -14.525 1.00 18.95 85 TYR C CA 1
ATOM 652 C C . TYR A 1 85 ? 31.982 -48.876 -13.534 1.00 18.80 85 TYR C C 1
ATOM 653 O O . TYR A 1 85 ? 32.621 -47.890 -13.934 1.00 18.41 85 TYR C O 1
ATOM 662 N N . GLU A 1 86 ? 31.658 -49.046 -12.252 1.00 19.22 86 GLU C N 1
ATOM 663 C CA . GLU A 1 86 ? 31.828 -47.954 -11.273 1.00 19.24 86 GLU C CA 1
ATOM 664 C C . GLU A 1 86 ? 33.260 -47.483 -11.089 1.00 19.92 86 GLU C C 1
ATOM 665 O O . GLU A 1 86 ? 33.472 -46.432 -10.538 1.00 19.05 86 GLU C O 1
ATOM 671 N N . ASN A 1 87 ? 34.248 -48.298 -11.468 1.00 21.03 87 ASN C N 1
ATOM 672 C CA . ASN A 1 87 ? 35.654 -47.901 -11.337 1.00 22.15 87 ASN C CA 1
ATOM 673 C C . ASN A 1 87 ? 36.159 -46.998 -12.490 1.00 23.02 87 ASN C C 1
ATOM 674 O O . ASN A 1 87 ? 37.133 -46.284 -12.317 1.00 21.98 87 ASN C O 1
ATOM 679 N N . GLU A 1 88 ? 35.443 -47.025 -13.629 1.00 23.24 88 GLU C N 1
ATOM 680 C CA . GLU A 1 88 ? 35.798 -46.308 -14.875 1.00 23.31 88 GLU C CA 1
ATOM 681 C C . GLU A 1 88 ? 34.809 -45.197 -15.213 1.00 21.22 88 GLU C C 1
ATOM 682 O O . GLU A 1 88 ? 35.195 -44.189 -15.815 1.00 20.44 88 GLU C O 1
ATOM 688 N N . LEU A 1 89 ? 33.526 -45.422 -14.886 1.00 19.15 89 LEU C N 1
ATOM 689 C CA . LEU A 1 89 ? 32.429 -44.521 -15.271 1.00 18.03 89 LEU C CA 1
ATOM 690 C C . LEU A 1 89 ? 31.593 -44.166 -14.068 1.00 17.67 89 LEU C C 1
ATOM 691 O O . LEU A 1 89 ? 31.404 -45.010 -13.178 1.00 17.68 89 LEU C O 1
ATOM 696 N N . LEU A 1 90 ? 31.043 -42.950 -14.056 1.00 16.65 90 LEU C N 1
ATOM 697 C CA . LEU A 1 90 ? 30.044 -42.585 -13.054 1.00 16.55 90 LEU C CA 1
ATOM 698 C C . LEU A 1 90 ? 28.755 -42.411 -13.821 1.00 16.07 90 LEU C C 1
ATOM 699 O O . LEU A 1 90 ? 28.608 -41.419 -14.540 1.00 15.80 90 LEU C O 1
ATOM 704 N N . ILE A 1 91 ? 27.886 -43.417 -13.775 1.00 15.45 91 ILE C N 1
ATOM 705 C CA . ILE A 1 91 ? 26.657 -43.388 -14.580 1.00 15.24 91 ILE C CA 1
ATOM 706 C C . ILE A 1 91 ? 25.537 -42.754 -13.770 1.00 14.76 91 ILE C C 1
ATOM 707 O O . ILE A 1 91 ? 25.293 -43.132 -12.589 1.00 14.54 91 ILE C O 1
ATOM 712 N N . VAL A 1 92 ? 24.890 -41.773 -14.402 1.00 14.41 92 VAL C N 1
ATOM 713 C CA . VAL A 1 92 ? 23.763 -41.041 -13.858 1.00 14.05 92 VAL C CA 1
ATOM 714 C C . VAL A 1 92 ? 22.659 -41.039 -14.912 1.00 14.29 92 VAL C C 1
ATOM 715 O O . VAL A 1 92 ? 22.940 -40.757 -16.090 1.00 14.00 92 VAL C O 1
ATOM 719 N N . MET A 1 93 ? 21.410 -41.323 -14.508 1.00 12.98 93 MET C N 1
ATOM 720 C CA . MET A 1 93 ? 20.360 -41.422 -15.499 1.00 13.69 93 MET C CA 1
ATOM 721 C C . MET A 1 93 ? 19.872 -40.038 -15.908 1.00 14.18 93 MET C C 1
ATOM 722 O O . MET A 1 93 ? 19.727 -39.141 -15.056 1.00 13.71 93 MET C O 1
ATOM 727 N N . ARG A 1 94 ? 19.612 -39.899 -17.200 1.00 14.61 94 ARG C N 1
ATOM 728 C CA . ARG A 1 94 ? 18.883 -38.770 -17.747 1.00 15.47 94 ARG C CA 1
ATOM 729 C C . ARG A 1 94 ? 17.461 -38.869 -17.366 1.00 14.86 94 ARG C C 1
ATOM 730 O O . ARG A 1 94 ? 16.795 -39.851 -17.721 1.00 14.75 94 ARG C O 1
ATOM 738 N N . VAL A 1 95 ? 16.977 -37.863 -16.626 1.00 14.16 95 VAL C N 1
ATOM 739 C CA . VAL A 1 95 ? 15.559 -37.775 -16.225 1.00 14.06 95 VAL C CA 1
ATOM 740 C C . VAL A 1 95 ? 15.052 -36.378 -16.568 1.00 14.32 95 VAL C C 1
ATOM 741 O O . VAL A 1 95 ? 14.790 -35.537 -15.674 1.00 13.85 95 VAL C O 1
ATOM 745 N N . TYR A 1 96 ? 14.919 -36.133 -17.865 1.00 14.49 96 TYR C N 1
ATOM 746 C CA . TYR A 1 96 ? 14.467 -34.857 -18.388 1.00 15.06 96 TYR C CA 1
ATOM 747 C C . TYR A 1 96 ? 13.007 -35.008 -18.664 1.00 14.85 96 TYR C C 1
ATOM 748 O O . TYR A 1 96 ? 12.589 -35.990 -19.301 1.00 16.26 96 TYR C O 1
ATOM 757 N N . PHE A 1 97 ? 12.199 -34.055 -18.229 1.00 14.81 97 PHE C N 1
ATOM 758 C CA . PHE A 1 97 ? 10.754 -34.211 -18.378 1.00 14.84 97 PHE C CA 1
ATOM 759 C C . PHE A 1 97 ? 10.195 -33.594 -19.643 1.00 15.63 97 PHE C C 1
ATOM 760 O O . PHE A 1 97 ? 9.031 -33.843 -19.983 1.00 16.54 97 PHE C O 1
ATOM 768 N N . GLU A 1 98 ? 11.015 -32.805 -20.345 1.00 15.77 98 GLU C N 1
ATOM 769 C CA . GLU A 1 98 ? 10.534 -32.033 -21.476 1.00 16.92 98 GLU C CA 1
ATOM 770 C C . GLU A 1 98 ? 11.698 -31.844 -22.457 1.00 17.26 98 GLU C C 1
ATOM 771 O O . GLU A 1 98 ? 12.839 -31.763 -22.037 1.00 18.99 98 GLU C O 1
ATOM 777 N N . LYS A 1 99 ? 11.388 -31.809 -23.736 1.00 19.34 99 LYS C N 1
ATOM 778 C CA . LYS A 1 99 ? 12.337 -31.335 -24.765 1.00 21.01 99 LYS C CA 1
ATOM 779 C C . LYS A 1 99 ? 11.884 -29.921 -25.187 1.00 20.85 99 LYS C C 1
ATOM 780 O O . LYS A 1 99 ? 10.817 -29.795 -25.759 1.00 19.73 99 LYS C O 1
ATOM 786 N N . PRO A 1 100 ? 12.702 -28.874 -24.951 1.00 21.11 100 PRO C N 1
ATOM 787 C CA . PRO A 1 100 ? 12.299 -27.547 -25.458 1.00 21.75 100 PRO C CA 1
ATOM 788 C C . PRO A 1 100 ? 12.325 -27.556 -26.966 1.00 24.43 100 PRO C C 1
ATOM 789 O O . PRO A 1 100 ? 13.163 -28.243 -27.575 1.00 24.72 100 PRO C O 1
ATOM 793 N N . ARG A 1 101 ? 11.395 -26.828 -27.572 1.00 25.35 101 ARG C N 1
ATOM 794 C CA . ARG A 1 101 ? 11.202 -26.900 -29.009 1.00 28.05 101 ARG C CA 1
ATOM 795 C C . ARG A 1 101 ? 10.614 -25.596 -29.496 1.00 26.42 101 ARG C C 1
ATOM 796 O O . ARG A 1 101 ? 10.079 -24.824 -28.708 1.00 21.69 101 ARG C O 1
ATOM 804 N N . THR A 1 102 ? 10.707 -25.371 -30.800 1.00 27.43 102 THR C N 1
ATOM 805 C CA . THR A 1 102 ? 10.134 -24.175 -31.427 1.00 26.93 102 THR C CA 1
ATOM 806 C C . THR A 1 102 ? 8.711 -24.427 -31.915 1.00 28.25 102 THR C C 1
ATOM 807 O O . THR A 1 102 ? 7.831 -23.586 -31.747 1.00 28.13 102 THR C O 1
ATOM 811 N N . THR A 1 103 ? 8.479 -25.585 -32.527 1.00 29.06 103 THR C N 1
ATOM 812 C CA . THR A 1 103 ? 7.156 -25.881 -33.056 1.00 30.41 103 THR C CA 1
ATOM 813 C C . THR A 1 103 ? 6.248 -26.452 -31.986 1.00 30.94 103 THR C C 1
ATOM 814 O O . THR A 1 103 ? 6.734 -26.904 -30.951 1.00 30.28 103 THR C O 1
ATOM 818 N N . VAL A 1 104 ? 4.945 -26.460 -32.276 1.00 30.82 104 VAL C N 1
ATOM 819 C CA . VAL A 1 104 ? 3.915 -27.021 -31.392 1.00 30.57 104 VAL C CA 1
ATOM 820 C C . VAL A 1 104 ? 4.128 -28.516 -31.153 1.00 28.98 104 VAL C C 1
ATOM 821 O O . VAL A 1 104 ? 4.371 -29.265 -32.082 1.00 29.74 104 VAL C O 1
ATOM 825 N N . GLY A 1 105 ? 4.010 -28.939 -29.895 1.00 26.56 105 GLY C N 1
ATOM 826 C CA . GLY A 1 105 ? 4.097 -30.358 -29.559 1.00 25.86 105 GLY C CA 1
ATOM 827 C C . GLY A 1 105 ? 3.911 -30.618 -28.067 1.00 23.33 105 GLY C C 1
ATOM 828 O O . GLY A 1 105 ? 3.540 -29.731 -27.295 1.00 21.93 105 GLY C O 1
ATOM 829 N N . TRP A 1 106 ? 4.163 -31.854 -27.669 1.00 22.41 106 TRP C N 1
ATOM 830 C CA . TRP A 1 106 ? 3.943 -32.256 -26.282 1.00 20.14 106 TRP C CA 1
ATOM 831 C C . TRP A 1 106 ? 4.873 -31.494 -25.374 1.00 19.65 106 TRP C C 1
ATOM 832 O O . TRP A 1 106 ? 6.075 -31.408 -25.658 1.00 19.53 106 TRP C O 1
ATOM 843 N N . LYS A 1 107 ? 4.354 -30.986 -24.257 1.00 18.51 107 LYS C N 1
ATOM 844 C CA . LYS A 1 107 ? 5.151 -30.104 -23.405 1.00 18.78 107 LYS C CA 1
ATOM 845 C C . LYS A 1 107 ? 5.790 -30.832 -22.216 1.00 16.66 107 LYS C C 1
ATOM 846 O O . LYS A 1 107 ? 6.261 -30.223 -21.278 1.00 15.49 107 LYS C O 1
ATOM 852 N N . GLY A 1 108 ? 5.805 -32.160 -22.268 1.00 16.53 108 GLY C N 1
ATOM 853 C CA . GLY A 1 108 ? 6.514 -32.957 -21.291 1.00 16.67 108 GLY C CA 1
ATOM 854 C C . GLY A 1 108 ? 5.676 -33.469 -20.142 1.00 16.03 108 GLY C C 1
ATOM 855 O O . GLY A 1 108 ? 4.482 -33.171 -20.027 1.00 16.01 108 GLY C O 1
ATOM 856 N N . LEU A 1 109 ? 6.315 -34.269 -19.312 1.00 16.39 109 LEU C N 1
ATOM 857 C CA . LEU A 1 109 ? 5.616 -35.045 -18.266 1.00 16.83 109 LEU C CA 1
ATOM 858 C C . LEU A 1 109 ? 5.113 -34.185 -17.131 1.00 15.61 109 LEU C C 1
ATOM 859 O O . LEU A 1 109 ? 4.115 -34.541 -16.476 1.00 15.98 109 LEU C O 1
ATOM 864 N N . ILE A 1 110 ? 5.833 -33.100 -16.846 1.00 14.13 110 ILE C N 1
ATOM 865 C CA . ILE A 1 110 ? 5.404 -32.176 -15.788 1.00 14.65 110 ILE C CA 1
ATOM 866 C C . ILE A 1 110 ? 4.230 -31.370 -16.218 1.00 14.73 110 ILE C C 1
ATOM 867 O O . ILE A 1 110 ? 3.190 -31.337 -15.527 1.00 14.42 110 ILE C O 1
ATOM 872 N N . ASN A 1 111 ? 4.373 -30.742 -17.381 1.00 14.74 111 ASN C N 1
ATOM 873 C CA . ASN A 1 111 ? 3.311 -29.887 -17.899 1.00 15.68 111 ASN C CA 1
ATOM 874 C C . ASN A 1 111 ? 2.088 -30.643 -18.331 1.00 16.29 111 ASN C C 1
ATOM 875 O O . ASN A 1 111 ? 0.962 -30.177 -18.130 1.00 16.68 111 ASN C O 1
ATOM 880 N N . ASP A 1 112 ? 2.273 -31.820 -18.913 1.00 16.25 112 ASP C N 1
ATOM 881 C CA . ASP A 1 112 ? 1.151 -32.531 -19.520 1.00 16.38 112 ASP C CA 1
ATOM 882 C C . ASP A 1 112 ? 1.319 -34.033 -19.356 1.00 16.67 112 ASP C C 1
ATOM 883 O O . ASP A 1 112 ? 1.545 -34.781 -20.328 1.00 17.00 112 ASP C O 1
ATOM 888 N N . PRO A 1 113 ? 1.207 -34.513 -18.104 1.00 15.88 113 PRO C N 1
ATOM 889 C CA . PRO A 1 113 ? 1.518 -35.901 -17.804 1.00 16.14 113 PRO C CA 1
ATOM 890 C C . PRO A 1 113 ? 0.642 -36.921 -18.512 1.00 17.38 113 PRO C C 1
ATOM 891 O O . PRO A 1 113 ? 1.115 -38.023 -18.769 1.00 17.75 113 PRO C O 1
ATOM 895 N N . HIS A 1 114 ? -0.626 -36.588 -18.778 1.00 18.34 114 HIS C N 1
ATOM 896 C CA . HIS A 1 114 ? -1.534 -37.538 -19.413 1.00 20.79 114 HIS C CA 1
ATOM 897 C C . HIS A 1 114 ? -1.384 -37.589 -20.936 1.00 22.78 114 HIS C C 1
ATOM 898 O O . HIS A 1 114 ? -2.158 -38.297 -21.584 1.00 23.69 114 HIS C O 1
ATOM 905 N N . LEU A 1 115 ? -0.430 -36.830 -21.493 1.00 22.04 115 LEU C N 1
ATOM 906 C CA . LEU A 1 115 ? -0.024 -36.943 -22.916 1.00 23.13 115 LEU C CA 1
ATOM 907 C C . LEU A 1 115 ? -1.202 -36.663 -23.846 1.00 24.44 115 LEU C C 1
ATOM 908 O O . LEU A 1 115 ? -1.329 -37.295 -24.888 1.00 24.72 115 LEU C O 1
ATOM 913 N N . ASP A 1 116 ? -2.069 -35.736 -23.447 1.00 24.12 116 ASP C N 1
ATOM 914 C CA . ASP A 1 116 ? -3.317 -35.500 -24.155 1.00 25.57 116 ASP C CA 1
ATOM 915 C C . ASP A 1 116 ? -3.795 -34.053 -24.097 1.00 25.75 116 ASP C C 1
ATOM 916 O O . ASP A 1 116 ? -4.977 -33.771 -24.351 1.00 27.69 116 ASP C O 1
ATOM 921 N N . GLY A 1 117 ? -2.908 -33.123 -23.773 1.00 25.73 117 GLY C N 1
ATOM 922 C CA . GLY A 1 117 ? -3.266 -31.709 -23.780 1.00 24.65 117 GLY C CA 1
ATOM 923 C C . GLY A 1 117 ? -4.128 -31.252 -22.616 1.00 25.23 117 GLY C C 1
ATOM 924 O O . GLY A 1 117 ? -4.668 -30.166 -22.668 1.00 26.72 117 GLY C O 1
ATOM 925 N N . THR A 1 118 ? -4.242 -32.042 -21.549 1.00 24.51 118 THR C N 1
ATOM 926 C CA . THR A 1 118 ? -5.025 -31.621 -20.393 1.00 23.81 118 THR C CA 1
ATOM 927 C C . THR A 1 118 ? -4.205 -30.789 -19.413 1.00 22.98 118 THR C C 1
ATOM 928 O O . THR A 1 118 ? -4.768 -30.108 -18.547 1.00 24.09 118 THR C O 1
ATOM 932 N N . PHE A 1 119 ? -2.886 -30.820 -19.532 1.00 21.48 119 PHE C N 1
ATOM 933 C CA . PHE A 1 119 ? -2.002 -30.000 -18.698 1.00 21.04 119 PHE C CA 1
ATOM 934 C C . PHE A 1 119 ? -2.260 -30.113 -17.194 1.00 18.90 119 PHE C C 1
ATOM 935 O O . PHE A 1 119 ? -2.360 -29.099 -16.500 1.00 17.49 119 PHE C O 1
ATOM 943 N N . ASP A 1 120 ? -2.248 -31.344 -16.708 1.00 17.34 120 ASP C N 1
ATOM 944 C CA . ASP A 1 120 ? -2.503 -31.633 -15.295 1.00 16.35 120 ASP C CA 1
ATOM 945 C C . ASP A 1 120 ? -1.176 -31.476 -14.529 1.00 15.86 120 ASP C C 1
ATOM 946 O O . ASP A 1 120 ? -0.541 -32.450 -14.090 1.00 15.20 120 ASP C O 1
ATOM 951 N N . ILE A 1 121 ? -0.788 -30.227 -14.348 1.00 15.33 121 ILE C N 1
ATOM 952 C CA . ILE A 1 121 ? 0.531 -29.944 -13.832 1.00 15.66 121 ILE C CA 1
ATOM 953 C C . ILE A 1 121 ? 0.708 -30.338 -12.367 1.00 14.56 121 ILE C C 1
ATOM 954 O O . ILE A 1 121 ? 1.803 -30.718 -11.989 1.00 13.98 121 ILE C O 1
ATOM 959 N N . ASN A 1 122 ? -0.334 -30.315 -11.536 1.00 14.40 122 ASN C N 1
ATOM 960 C CA . ASN A 1 122 ? -0.143 -30.774 -10.153 1.00 13.73 122 ASN C CA 1
ATOM 961 C C . ASN A 1 122 ? 0.224 -32.267 -10.180 1.00 13.29 122 ASN C C 1
ATOM 962 O O . ASN A 1 122 ? 1.073 -32.712 -9.414 1.00 13.30 122 ASN C O 1
ATOM 967 N N . PHE A 1 123 ? -0.451 -33.039 -11.039 1.00 13.26 123 PHE C N 1
ATOM 968 C CA . PHE A 1 123 ? -0.196 -34.467 -11.164 1.00 13.78 123 PHE C CA 1
ATOM 969 C C . PHE A 1 123 ? 1.206 -34.658 -11.735 1.00 13.51 123 PHE C C 1
ATOM 970 O O . PHE A 1 123 ? 1.956 -35.558 -11.269 1.00 14.30 123 PHE C O 1
ATOM 978 N N . GLY A 1 124 ? 1.579 -33.809 -12.694 1.00 12.59 124 GLY C N 1
ATOM 979 C CA . GLY A 1 124 ? 2.940 -33.895 -13.321 1.00 12.74 124 GLY C CA 1
ATOM 980 C C . GLY A 1 124 ? 4.098 -33.661 -12.349 1.00 12.61 124 GLY C C 1
ATOM 981 O O . GLY A 1 124 ? 5.046 -34.417 -12.325 1.00 12.49 124 GLY C O 1
ATOM 982 N N . LEU A 1 125 ? 3.984 -32.604 -11.535 1.00 12.51 125 LEU C N 1
ATOM 983 C CA . LEU A 1 125 ? 4.951 -32.342 -10.486 1.00 12.95 125 LEU C CA 1
ATOM 984 C C . LEU A 1 125 ? 5.036 -33.476 -9.483 1.00 13.80 125 LEU C C 1
ATOM 985 O O . LEU A 1 125 ? 6.120 -33.891 -9.118 1.00 12.66 125 LEU C O 1
ATOM 990 N N . ARG A 1 126 ? 3.897 -33.987 -9.054 1.00 14.81 126 ARG C N 1
ATOM 991 C CA . ARG A 1 126 ? 3.886 -35.078 -8.094 1.00 16.77 126 ARG C CA 1
ATOM 992 C C . ARG A 1 126 ? 4.564 -36.312 -8.712 1.00 16.72 126 ARG C C 1
ATOM 993 O O . ARG A 1 126 ? 5.372 -36.959 -8.074 1.00 16.41 126 ARG C O 1
ATOM 1001 N N . GLN A 1 127 ? 4.261 -36.595 -9.963 1.00 16.98 127 GLN C N 1
ATOM 1002 C CA . GLN A 1 127 ? 4.805 -37.762 -10.624 1.00 18.49 127 GLN C CA 1
ATOM 1003 C C . GLN A 1 127 ? 6.304 -37.606 -10.867 1.00 16.39 127 GLN C C 1
ATOM 1004 O O . GLN A 1 127 ? 7.053 -38.561 -10.694 1.00 16.77 127 GLN C O 1
ATOM 1010 N N . ALA A 1 128 ? 6.754 -36.412 -11.241 1.00 14.49 128 ALA C N 1
ATOM 1011 C CA . ALA A 1 128 ? 8.199 -36.150 -11.407 1.00 13.84 128 ALA C CA 1
ATOM 1012 C C . ALA A 1 128 ? 8.944 -36.391 -10.077 1.00 13.14 128 ALA C C 1
ATOM 1013 O O . ALA A 1 128 ? 9.965 -37.088 -10.039 1.00 12.50 128 ALA C O 1
ATOM 1015 N N . ARG A 1 129 ? 8.402 -35.859 -8.967 1.00 12.62 129 ARG C N 1
ATOM 1016 C CA . ARG A 1 129 ? 9.052 -36.029 -7.688 1.00 12.50 129 ARG C CA 1
ATOM 1017 C C . ARG A 1 129 ? 9.041 -37.506 -7.286 1.00 12.85 129 ARG C C 1
ATOM 1018 O O . ARG A 1 129 ? 10.030 -38.045 -6.785 1.00 12.40 129 ARG C O 1
ATOM 1026 N N . SER A 1 130 ? 7.904 -38.152 -7.475 1.00 13.55 130 SER C N 1
ATOM 1027 C CA . SER A 1 130 ? 7.782 -39.551 -7.096 1.00 14.26 130 SER C CA 1
ATOM 1028 C C . SER A 1 130 ? 8.779 -40.405 -7.855 1.00 14.18 130 SER C C 1
ATOM 1029 O O . SER A 1 130 ? 9.472 -41.247 -7.265 1.00 13.98 130 SER C O 1
ATOM 1032 N N . LEU A 1 131 ? 8.887 -40.191 -9.165 1.00 13.61 131 LEU C N 1
ATOM 1033 C CA . LEU A 1 131 ? 9.849 -40.953 -9.966 1.00 13.46 131 LEU C CA 1
ATOM 1034 C C . LEU A 1 131 ? 11.283 -40.712 -9.525 1.00 12.89 131 LEU C C 1
ATOM 1035 O O . LEU A 1 131 ? 12.055 -41.660 -9.373 1.00 12.81 131 LEU C O 1
ATOM 1040 N N . LEU A 1 132 ? 11.621 -39.442 -9.306 1.00 12.11 132 LEU C N 1
ATOM 1041 C CA . LEU A 1 132 ? 12.959 -39.100 -8.847 1.00 12.01 132 LEU C CA 1
ATOM 1042 C C . LEU A 1 132 ? 13.270 -39.739 -7.498 1.00 11.81 132 LEU C C 1
ATOM 1043 O O . LEU A 1 132 ? 14.361 -40.206 -7.269 1.00 12.25 132 LEU C O 1
ATOM 1048 N N . LEU A 1 133 ? 12.317 -39.770 -6.597 1.00 12.54 133 LEU C N 1
ATOM 1049 C CA . LEU A 1 133 ? 12.553 -40.374 -5.290 1.00 13.10 133 LEU C CA 1
ATOM 1050 C C . LEU A 1 133 ? 12.736 -41.883 -5.446 1.00 13.58 133 LEU C C 1
ATOM 1051 O O . LEU A 1 133 ? 13.659 -42.462 -4.848 1.00 14.37 133 LEU C O 1
ATOM 1056 N N . SER A 1 134 ? 11.885 -42.505 -6.265 1.00 13.69 134 SER C N 1
ATOM 1057 C CA . SER A 1 134 ? 12.012 -43.940 -6.521 1.00 14.58 134 SER C CA 1
ATOM 1058 C C . SER A 1 134 ? 13.372 -44.289 -7.124 1.00 14.21 134 SER C C 1
ATOM 1059 O O . SER A 1 134 ? 13.994 -45.273 -6.747 1.00 14.87 134 SER C O 1
ATOM 1062 N N . LEU A 1 135 ? 13.834 -43.480 -8.070 1.00 14.00 135 LEU C N 1
ATOM 1063 C CA . LEU A 1 135 ? 15.123 -43.722 -8.708 1.00 13.85 135 LEU C CA 1
ATOM 1064 C C . LEU A 1 135 ? 16.273 -43.680 -7.699 1.00 14.31 135 LEU C C 1
ATOM 1065 O O . LEU A 1 135 ? 17.073 -44.608 -7.590 1.00 14.06 135 LEU C O 1
ATOM 1070 N N . ASN A 1 136 ? 16.336 -42.604 -6.930 1.00 13.67 136 ASN C N 1
ATOM 1071 C CA . ASN A 1 136 ? 17.375 -42.495 -5.952 1.00 14.21 136 ASN C CA 1
ATOM 1072 C C . ASN A 1 136 ? 17.298 -43.625 -4.910 1.00 14.10 136 ASN C C 1
ATOM 1073 O O . ASN A 1 136 ? 18.322 -44.164 -4.478 1.00 13.97 136 ASN C O 1
ATOM 1078 N N . ASN A 1 137 ? 16.080 -43.991 -4.535 1.00 14.78 137 ASN C N 1
ATOM 1079 C CA . ASN A 1 137 ? 15.884 -45.060 -3.548 1.00 16.11 137 ASN C CA 1
ATOM 1080 C C . ASN A 1 137 ? 16.391 -46.424 -4.030 1.00 17.65 137 ASN C C 1
ATOM 1081 O O . ASN A 1 137 ? 16.801 -47.245 -3.203 1.00 18.44 137 ASN C O 1
ATOM 1086 N N . MET A 1 138 ? 16.387 -46.643 -5.345 1.00 17.92 138 MET C N 1
ATOM 1087 C CA . MET A 1 138 ? 16.844 -47.904 -5.932 1.00 19.75 138 MET C CA 1
ATOM 1088 C C . MET A 1 138 ? 18.356 -47.876 -6.129 1.00 19.13 138 MET C C 1
ATOM 1089 O O . MET A 1 138 ? 18.974 -48.910 -6.454 1.00 19.47 138 MET C O 1
ATOM 1094 N N . GLY A 1 139 ? 18.947 -46.697 -5.943 1.00 17.04 139 GLY C N 1
ATOM 1095 C CA . GLY A 1 139 ? 20.385 -46.513 -6.065 1.00 16.34 139 GLY C CA 1
ATOM 1096 C C . GLY A 1 139 ? 20.823 -45.882 -7.381 1.00 16.05 139 GLY C C 1
ATOM 1097 O O . GLY A 1 139 ? 22.018 -45.810 -7.655 1.00 15.82 139 GLY C O 1
ATOM 1098 N N . MET A 1 140 ? 19.888 -45.324 -8.153 1.00 15.37 140 MET C N 1
ATOM 1099 C CA . MET A 1 140 ? 20.219 -44.661 -9.431 1.00 14.62 140 MET C CA 1
ATOM 1100 C C . MET A 1 140 ? 20.125 -43.143 -9.275 1.00 14.48 140 MET C C 1
ATOM 1101 O O . MET A 1 140 ? 19.040 -42.618 -9.114 1.00 13.71 140 MET C O 1
ATOM 1106 N N . PRO A 1 141 ? 21.248 -42.436 -9.329 1.00 14.40 141 PRO C N 1
ATOM 1107 C CA . PRO A 1 141 ? 21.103 -40.972 -9.305 1.00 14.18 141 PRO C CA 1
ATOM 1108 C C . PRO A 1 141 ? 20.511 -40.419 -10.591 1.00 13.89 141 PRO C C 1
ATOM 1109 O O . PRO A 1 141 ? 20.559 -41.074 -11.632 1.00 12.66 141 PRO C O 1
ATOM 1113 N N . ALA A 1 142 ? 19.945 -39.216 -10.484 1.00 13.29 142 ALA C N 1
ATOM 1114 C CA . ALA A 1 142 ? 19.200 -38.582 -11.564 1.00 13.41 142 ALA C CA 1
ATOM 1115 C C . ALA A 1 142 ? 19.802 -37.240 -11.962 1.00 13.55 142 ALA C C 1
ATOM 1116 O O . ALA A 1 142 ? 20.338 -36.486 -11.132 1.00 13.47 142 ALA C O 1
ATOM 1118 N N . SER A 1 143 ? 19.622 -36.935 -13.243 1.00 13.64 143 SER C N 1
ATOM 1119 C CA . SER A 1 143 ? 20.007 -35.645 -13.820 1.00 13.74 143 SER C CA 1
ATOM 1120 C C . SER A 1 143 ? 18.806 -35.054 -14.523 1.00 13.19 143 SER C C 1
ATOM 1121 O O . SER A 1 143 ? 17.911 -35.781 -14.970 1.00 13.90 143 SER C O 1
ATOM 1124 N N . THR A 1 144 ? 18.761 -33.729 -14.672 1.00 12.73 144 THR C N 1
ATOM 1125 C CA . THR A 1 144 ? 17.672 -33.157 -15.408 1.00 12.73 144 THR C CA 1
ATOM 1126 C C . THR A 1 144 ? 18.082 -31.762 -15.894 1.00 12.82 144 THR C C 1
ATOM 1127 O O . THR A 1 144 ? 19.069 -31.208 -15.414 1.00 13.58 144 THR C O 1
ATOM 1131 N N . GLU A 1 145 ? 17.316 -31.231 -16.825 1.00 13.21 145 GLU C N 1
ATOM 1132 C CA . GLU A 1 145 ? 17.427 -29.831 -17.239 1.00 13.48 145 GLU C CA 1
ATOM 1133 C C . GLU A 1 145 ? 16.369 -28.999 -16.532 1.00 13.45 145 GLU C C 1
ATOM 1134 O O . GLU A 1 145 ? 15.182 -29.353 -16.537 1.00 12.94 145 GLU C O 1
ATOM 1140 N N . PHE A 1 146 ? 16.795 -27.881 -15.951 1.00 13.14 146 PHE C N 1
ATOM 1141 C CA . PHE A 1 146 ? 15.848 -26.931 -15.378 1.00 13.58 146 PHE C CA 1
ATOM 1142 C C . PHE A 1 146 ? 15.550 -25.853 -16.390 1.00 12.09 146 PHE C C 1
ATOM 1143 O O . PHE A 1 146 ? 16.425 -25.102 -16.774 1.00 13.25 146 PHE C O 1
ATOM 1151 N N . LEU A 1 147 ? 14.313 -25.799 -16.847 1.00 11.88 147 LEU C N 1
ATOM 1152 C CA . LEU A 1 147 ? 13.904 -24.865 -17.898 1.00 11.93 147 LEU C CA 1
ATOM 1153 C C . LEU A 1 147 ? 13.435 -23.527 -17.362 1.00 11.66 147 LEU C C 1
ATOM 1154 O O . LEU A 1 147 ? 13.344 -22.544 -18.112 1.00 11.28 147 LEU C O 1
ATOM 1159 N N . ASP A 1 148 ? 13.112 -23.503 -16.069 1.00 10.80 148 ASP C N 1
ATOM 1160 C CA . ASP A 1 148 ? 12.600 -22.318 -15.405 1.00 11.34 148 ASP C CA 1
ATOM 1161 C C . ASP A 1 148 ? 13.067 -22.250 -13.960 1.00 11.13 148 ASP C C 1
ATOM 1162 O O . ASP A 1 148 ? 13.833 -23.122 -13.502 1.00 10.72 148 ASP C O 1
ATOM 1167 N N . MET A 1 149 ? 12.634 -21.203 -13.256 1.00 10.49 149 MET C N 1
ATOM 1168 C CA . MET A 1 149 ? 13.188 -20.859 -11.957 1.00 11.02 149 MET C CA 1
ATOM 1169 C C . MET A 1 149 ? 12.332 -21.334 -10.792 1.00 10.85 149 MET C C 1
ATOM 1170 O O . MET A 1 149 ? 12.682 -21.112 -9.631 1.00 11.39 149 MET C O 1
ATOM 1175 N N . ILE A 1 150 ? 11.196 -21.974 -11.110 1.00 10.69 150 ILE C N 1
ATOM 1176 C CA . ILE A 1 150 ? 10.245 -22.425 -10.126 1.00 10.91 150 ILE C CA 1
ATOM 1177 C C . ILE A 1 150 ? 10.289 -23.954 -9.977 1.00 10.91 150 ILE C C 1
ATOM 1178 O O . ILE A 1 150 ? 10.273 -24.460 -8.851 1.00 10.85 150 ILE C O 1
ATOM 1183 N N . THR A 1 151 ? 10.327 -24.710 -11.085 1.00 11.48 151 THR C N 1
ATOM 1184 C CA . THR A 1 151 ? 10.397 -26.185 -10.968 1.00 11.53 151 THR C CA 1
ATOM 1185 C C . THR A 1 151 ? 11.492 -26.724 -10.035 1.00 11.29 151 THR C C 1
ATOM 1186 O O . THR A 1 151 ? 11.265 -27.738 -9.338 1.00 11.21 151 THR C O 1
ATOM 1190 N N . PRO A 1 152 ? 12.673 -26.087 -9.984 1.00 10.87 152 PRO C N 1
ATOM 1191 C CA . PRO A 1 152 ? 13.660 -26.639 -9.037 1.00 11.08 152 PRO C CA 1
ATOM 1192 C C . PRO A 1 152 ? 13.178 -26.707 -7.598 1.00 11.51 152 PRO C C 1
ATOM 1193 O O . PRO A 1 152 ? 13.625 -27.563 -6.834 1.00 11.97 152 PRO C O 1
ATOM 1197 N N . GLN A 1 153 ? 12.257 -25.832 -7.184 1.00 11.37 153 GLN C N 1
ATOM 1198 C CA . GLN A 1 153 ? 11.797 -25.937 -5.799 1.00 11.54 153 GLN C CA 1
ATOM 1199 C C . GLN A 1 153 ? 11.054 -27.227 -5.515 1.00 11.85 153 GLN C C 1
ATOM 1200 O O . GLN A 1 153 ? 10.961 -27.661 -4.347 1.00 12.88 153 GLN C O 1
ATOM 1206 N N . TYR A 1 154 ? 10.476 -27.820 -6.549 1.00 11.72 154 TYR C N 1
ATOM 1207 C CA . TYR A 1 154 ? 9.675 -29.040 -6.391 1.00 12.00 154 TYR C CA 1
ATOM 1208 C C . TYR A 1 154 ? 10.534 -30.309 -6.269 1.00 12.04 154 TYR C C 1
ATOM 1209 O O . TYR A 1 154 ? 10.127 -31.238 -5.589 1.00 12.10 154 TYR C O 1
ATOM 1218 N N . TYR A 1 155 ? 11.722 -30.353 -6.878 1.00 11.94 155 TYR C N 1
ATOM 1219 C CA . TYR A 1 155 ? 12.488 -31.603 -6.869 1.00 11.99 155 TYR C CA 1
ATOM 1220 C C . TYR A 1 155 ? 14.016 -31.505 -7.037 1.00 12.19 155 TYR C C 1
ATOM 1221 O O . TYR A 1 155 ? 14.680 -32.546 -7.196 1.00 12.68 155 TYR C O 1
ATOM 1230 N N . ALA A 1 156 ? 14.599 -30.297 -6.961 1.00 12.40 156 ALA C N 1
ATOM 1231 C CA . ALA A 1 156 ? 16.052 -30.188 -7.118 1.00 11.97 156 ALA C CA 1
ATOM 1232 C C . ALA A 1 156 ? 16.853 -30.910 -6.022 1.00 12.44 156 ALA C C 1
ATOM 1233 O O . ALA A 1 156 ? 18.034 -31.264 -6.219 1.00 12.19 156 ALA C O 1
ATOM 1235 N N . ASP A 1 157 ? 16.231 -31.114 -4.875 1.00 12.24 157 ASP C N 1
ATOM 1236 C CA . ASP A 1 157 ? 16.824 -31.818 -3.769 1.00 12.73 157 ASP C CA 1
ATOM 1237 C C . ASP A 1 157 ? 17.144 -33.279 -4.178 1.00 12.92 157 ASP C C 1
ATOM 1238 O O . ASP A 1 157 ? 17.957 -33.923 -3.527 1.00 13.65 157 ASP C O 1
ATOM 1243 N N . LEU A 1 158 ? 16.506 -33.781 -5.229 1.00 12.50 158 LEU C N 1
ATOM 1244 C CA . LEU A 1 158 ? 16.679 -35.167 -5.691 1.00 12.59 158 LEU C CA 1
ATOM 1245 C C . LEU A 1 158 ? 17.631 -35.268 -6.897 1.00 12.43 158 LEU C C 1
ATOM 1246 O O . LEU A 1 158 ? 17.798 -36.336 -7.469 1.00 12.34 158 LEU C O 1
ATOM 1251 N N . ILE A 1 159 ? 18.201 -34.139 -7.331 1.00 12.49 159 ILE C N 1
ATOM 1252 C CA . ILE A 1 159 ? 18.986 -34.090 -8.574 1.00 12.63 159 ILE C CA 1
ATOM 1253 C C . ILE A 1 159 ? 20.490 -34.010 -8.283 1.00 13.05 159 ILE C C 1
ATOM 1254 O O . ILE A 1 159 ? 20.966 -33.163 -7.493 1.00 12.03 159 ILE C O 1
ATOM 1259 N N . SER A 1 160 ? 21.241 -34.890 -8.950 1.00 12.63 160 SER C N 1
ATOM 1260 C CA . SER A 1 160 ? 22.673 -34.974 -8.715 1.00 13.05 160 SER C CA 1
ATOM 1261 C C . SER A 1 160 ? 23.486 -34.144 -9.709 1.00 12.83 160 SER C C 1
ATOM 1262 O O . SER A 1 160 ? 24.653 -33.828 -9.454 1.00 12.78 160 SER C O 1
ATOM 1265 N N . TRP A 1 161 ? 22.874 -33.832 -10.853 1.00 12.77 161 TRP C N 1
ATOM 1266 C CA . TRP A 1 161 ? 23.531 -33.073 -11.904 1.00 12.79 161 TRP C CA 1
ATOM 1267 C C . TRP A 1 161 ? 22.460 -32.413 -12.715 1.00 12.64 161 TRP C C 1
ATOM 1268 O O . TRP A 1 161 ? 21.476 -33.054 -13.100 1.00 12.63 161 TRP C O 1
ATOM 1279 N N . GLY A 1 162 ? 22.664 -31.132 -12.963 1.00 13.40 162 GLY C N 1
ATOM 1280 C CA . GLY A 1 162 ? 21.711 -30.310 -13.717 1.00 13.55 162 GLY C CA 1
ATOM 1281 C C . GLY A 1 162 ? 22.287 -29.720 -14.988 1.00 13.81 162 GLY C C 1
ATOM 1282 O O . GLY A 1 162 ? 23.506 -29.453 -15.079 1.00 15.95 162 GLY C O 1
ATOM 1283 N N . ALA A 1 163 ? 21.439 -29.582 -15.992 1.00 13.89 163 ALA C N 1
ATOM 1284 C CA . ALA A 1 163 ? 21.807 -28.978 -17.270 1.00 14.39 163 ALA C CA 1
ATOM 1285 C C . ALA A 1 163 ? 21.082 -27.637 -17.482 1.00 14.25 163 ALA C C 1
ATOM 1286 O O . ALA A 1 163 ? 19.924 -27.486 -17.142 1.00 14.30 163 ALA C O 1
ATOM 1288 N N . ILE A 1 164 ? 21.786 -26.681 -18.070 1.00 14.00 164 ILE C N 1
ATOM 1289 C CA . ILE A 1 164 ? 21.178 -25.524 -18.668 1.00 14.49 164 ILE C CA 1
ATOM 1290 C C . ILE A 1 164 ? 21.448 -25.672 -20.172 1.00 14.17 164 ILE C C 1
ATOM 1291 O O . ILE A 1 164 ? 22.587 -25.791 -20.610 1.00 14.32 164 ILE C O 1
ATOM 1296 N N . GLY A 1 165 ? 20.389 -25.781 -20.967 1.00 14.31 165 GLY C N 1
ATOM 1297 C CA . GLY A 1 165 ? 20.539 -26.161 -22.349 1.00 14.19 165 GLY C CA 1
ATOM 1298 C C . GLY A 1 165 ? 21.021 -25.051 -23.254 1.00 14.72 165 GLY C C 1
ATOM 1299 O O . GLY A 1 165 ? 21.117 -23.889 -22.844 1.00 14.19 165 GLY C O 1
ATOM 1300 N N . ALA A 1 166 ? 21.248 -25.400 -24.514 1.00 14.93 166 ALA C N 1
ATOM 1301 C CA . ALA A 1 166 ? 21.816 -24.470 -25.466 1.00 15.02 166 ALA C CA 1
ATOM 1302 C C . ALA A 1 166 ? 21.002 -23.180 -25.588 1.00 15.59 166 ALA C C 1
ATOM 1303 O O . ALA A 1 166 ? 21.579 -22.105 -25.791 1.00 15.93 166 ALA C O 1
ATOM 1305 N N . ARG A 1 167 ? 19.690 -23.317 -25.530 1.00 14.11 167 ARG C N 1
ATOM 1306 C CA . ARG A 1 167 ? 18.787 -22.182 -25.748 1.00 15.11 167 ARG C CA 1
ATOM 1307 C C . ARG A 1 167 ? 18.691 -21.233 -24.549 1.00 13.75 167 ARG C C 1
ATOM 1308 O O . ARG A 1 167 ? 18.065 -20.154 -24.678 1.00 13.53 167 ARG C O 1
ATOM 1316 N N . THR A 1 168 ? 19.231 -21.653 -23.399 1.00 12.61 168 THR C N 1
ATOM 1317 C CA . THR A 1 168 ? 19.156 -20.854 -22.172 1.00 12.63 168 THR C CA 1
ATOM 1318 C C . THR A 1 168 ? 20.495 -20.569 -21.505 1.00 12.62 168 THR C C 1
ATOM 1319 O O . THR A 1 168 ? 20.542 -19.832 -20.521 1.00 12.75 168 THR C O 1
ATOM 1323 N N . THR A 1 169 ? 21.566 -21.130 -22.019 1.00 12.52 169 THR C N 1
ATOM 1324 C CA . THR A 1 169 ? 22.885 -20.850 -21.448 1.00 13.00 169 THR C CA 1
ATOM 1325 C C . THR A 1 169 ? 23.245 -19.380 -21.340 1.00 12.62 169 THR C C 1
ATOM 1326 O O . THR A 1 169 ? 23.918 -18.976 -20.416 1.00 12.12 169 THR C O 1
ATOM 1330 N N . GLU A 1 170 ? 22.890 -18.582 -22.338 1.00 12.46 170 GLU C N 1
ATOM 1331 C CA . GLU A 1 170 ? 23.167 -17.130 -22.317 1.00 12.43 170 GLU C CA 1
ATOM 1332 C C . GLU A 1 170 ? 22.222 -16.282 -21.481 1.00 12.32 170 GLU C C 1
ATOM 1333 O O . GLU A 1 170 ? 22.507 -15.111 -21.208 1.00 12.88 170 GLU C O 1
ATOM 1339 N N . SER A 1 171 ? 21.084 -16.862 -21.115 1.00 12.00 171 SER C N 1
ATOM 1340 C CA . SER A 1 171 ? 20.030 -16.150 -20.349 1.00 11.50 171 SER C CA 1
ATOM 1341 C C . SER A 1 171 ? 20.558 -15.759 -18.978 1.00 11.24 171 SER C C 1
ATOM 1342 O O . SER A 1 171 ? 21.008 -16.634 -18.210 1.00 10.99 171 SER C O 1
ATOM 1345 N N . GLN A 1 172 ? 20.432 -14.476 -18.630 1.00 10.90 172 GLN C N 1
ATOM 1346 C CA . GLN A 1 172 ? 20.947 -14.026 -17.342 1.00 11.60 172 GLN C CA 1
ATOM 1347 C C . GLN A 1 172 ? 20.262 -14.770 -16.198 1.00 11.36 172 GLN C C 1
ATOM 1348 O O . GLN A 1 172 ? 20.935 -15.267 -15.298 1.00 11.31 172 GLN C O 1
ATOM 1354 N N . VAL A 1 173 ? 18.941 -14.880 -16.260 1.00 10.53 173 VAL C N 1
ATOM 1355 C CA . VAL A 1 173 ? 18.211 -15.486 -15.160 1.00 10.85 173 VAL C CA 1
ATOM 1356 C C . VAL A 1 173 ? 18.533 -16.968 -14.996 1.00 10.37 173 VAL C C 1
ATOM 1357 O O . VAL A 1 173 ? 18.587 -17.471 -13.855 1.00 11.14 173 VAL C O 1
ATOM 1361 N N . HIS A 1 174 ? 18.746 -17.693 -16.095 1.00 10.16 174 HIS C N 1
ATOM 1362 C CA . HIS A 1 174 ? 19.107 -19.110 -15.971 1.00 10.39 174 HIS C CA 1
ATOM 1363 C C . HIS A 1 174 ? 20.531 -19.265 -15.384 1.00 10.63 174 HIS C C 1
ATOM 1364 O O . HIS A 1 174 ? 20.796 -20.203 -14.646 1.00 10.42 174 HIS C O 1
ATOM 1371 N N . ARG A 1 175 ? 21.420 -18.340 -15.708 1.00 10.66 175 ARG C N 1
ATOM 1372 C CA . ARG A 1 175 ? 22.748 -18.294 -15.028 1.00 11.33 175 ARG C CA 1
ATOM 1373 C C . ARG A 1 175 ? 22.613 -17.988 -13.524 1.00 11.38 175 ARG C C 1
ATOM 1374 O O . ARG A 1 175 ? 23.275 -18.630 -12.685 1.00 11.31 175 ARG C O 1
ATOM 1382 N N . GLU A 1 176 ? 21.722 -17.055 -13.178 1.00 11.60 176 GLU C N 1
ATOM 1383 C CA . GLU A 1 176 ? 21.429 -16.770 -11.773 1.00 11.92 176 GLU C CA 1
ATOM 1384 C C . GLU A 1 176 ? 20.881 -18.018 -11.070 1.00 11.49 176 GLU C C 1
ATOM 1385 O O . GLU A 1 176 ? 21.357 -18.370 -9.972 1.00 11.08 176 GLU C O 1
ATOM 1391 N N . LEU A 1 177 ? 19.960 -18.725 -11.710 1.00 11.18 177 LEU C N 1
ATOM 1392 C CA . LEU A 1 177 ? 19.442 -19.986 -11.158 1.00 10.80 177 LEU C CA 1
ATOM 1393 C C . LEU A 1 177 ? 20.600 -20.982 -10.868 1.00 10.86 177 LEU C C 1
ATOM 1394 O O . LEU A 1 177 ? 20.735 -21.530 -9.753 1.00 10.91 177 LEU C O 1
ATOM 1399 N N . ALA A 1 178 ? 21.443 -21.171 -11.884 1.00 11.22 178 ALA C N 1
ATOM 1400 C CA . ALA A 1 178 ? 22.536 -22.114 -11.821 1.00 11.23 178 ALA C CA 1
ATOM 1401 C C . ALA A 1 178 ? 23.405 -21.823 -10.632 1.00 11.70 178 ALA C C 1
ATOM 1402 O O . ALA A 1 178 ? 23.907 -22.747 -9.991 1.00 11.69 178 ALA C O 1
ATOM 1404 N N . SER A 1 179 ? 23.596 -20.524 -10.354 1.00 11.37 179 SER C N 1
ATOM 1405 C CA . SER A 1 179 ? 24.487 -20.100 -9.242 1.00 12.26 179 SER C CA 1
ATOM 1406 C C . SER A 1 179 ? 23.945 -20.471 -7.866 1.00 12.15 179 SER C C 1
ATOM 1407 O O . SER A 1 179 ? 24.676 -20.410 -6.843 1.00 13.49 179 SER C O 1
ATOM 1410 N N . GLY A 1 180 ? 22.685 -20.882 -7.828 1.00 11.76 180 GLY C N 1
ATOM 1411 C CA . GLY A 1 180 ? 22.057 -21.345 -6.601 1.00 11.73 180 GLY C CA 1
ATOM 1412 C C . GLY A 1 180 ? 21.595 -22.781 -6.628 1.00 11.46 180 GLY C C 1
ATOM 1413 O O . GLY A 1 180 ? 20.888 -23.184 -5.721 1.00 12.00 180 GLY C O 1
ATOM 1414 N N . LEU A 1 181 ? 21.956 -23.553 -7.635 1.00 11.86 181 LEU C N 1
ATOM 1415 C CA . LEU A 1 181 ? 21.508 -24.943 -7.674 1.00 12.22 181 LEU C CA 1
ATOM 1416 C C . LEU A 1 181 ? 22.428 -25.802 -6.827 1.00 12.86 181 LEU C C 1
ATOM 1417 O O . LEU A 1 181 ? 23.669 -25.648 -6.858 1.00 14.11 181 LEU C O 1
ATOM 1422 N N . SER A 1 182 ? 21.825 -26.708 -6.075 1.00 12.75 182 SER C N 1
ATOM 1423 C CA . SER A 1 182 ? 22.602 -27.542 -5.130 1.00 13.38 182 SER C CA 1
ATOM 1424 C C . SER A 1 182 ? 23.500 -28.532 -5.854 1.00 13.86 182 SER C C 1
ATOM 1425 O O . SER A 1 182 ? 24.541 -28.982 -5.308 1.00 15.14 182 SER C O 1
ATOM 1428 N N . CYS A 1 183 ? 23.113 -28.886 -7.068 1.00 13.46 183 CYS C N 1
ATOM 1429 C CA . CYS A 1 183 ? 23.910 -29.825 -7.897 1.00 13.97 183 CYS C CA 1
ATOM 1430 C C . CYS A 1 183 ? 24.984 -29.090 -8.731 1.00 13.81 183 CYS C C 1
ATOM 1431 O O . CYS A 1 183 ? 24.882 -27.879 -8.978 1.00 14.07 183 CYS C O 1
ATOM 1434 N N . PRO A 1 184 ? 26.008 -29.826 -9.203 1.00 13.56 184 PRO C N 1
ATOM 1435 C CA . PRO A 1 184 ? 26.827 -29.354 -10.292 1.00 13.45 184 PRO C CA 1
ATOM 1436 C C . PRO A 1 184 ? 25.992 -29.078 -11.524 1.00 13.53 184 PRO C C 1
ATOM 1437 O O . PRO A 1 184 ? 24.964 -29.714 -11.688 1.00 13.00 184 PRO C O 1
ATOM 1441 N N . VAL A 1 185 ? 26.460 -28.192 -12.410 1.00 13.66 185 VAL C N 1
ATOM 1442 C CA . VAL A 1 185 ? 25.675 -27.794 -13.570 1.00 14.05 185 VAL C CA 1
ATOM 1443 C C . VAL A 1 185 ? 26.530 -27.745 -14.828 1.00 13.77 185 VAL C C 1
ATOM 1444 O O . VAL A 1 185 ? 27.613 -27.215 -14.828 1.00 14.82 185 VAL C O 1
ATOM 1448 N N . GLY A 1 186 ? 25.999 -28.310 -15.896 1.00 13.92 186 GLY C N 1
ATOM 1449 C CA . GLY A 1 186 ? 26.613 -28.257 -17.202 1.00 13.99 186 GLY C CA 1
ATOM 1450 C C . GLY A 1 186 ? 25.862 -27.269 -18.064 1.00 14.03 186 GLY C C 1
ATOM 1451 O O . GLY A 1 186 ? 24.617 -27.339 -18.152 1.00 13.72 186 GLY C O 1
ATOM 1452 N N . PHE A 1 187 ? 26.616 -26.358 -18.674 1.00 14.12 187 PHE C N 1
ATOM 1453 C CA . PHE A 1 187 ? 26.099 -25.398 -19.645 1.00 14.84 187 PHE C CA 1
ATOM 1454 C C . PHE A 1 187 ? 26.479 -25.797 -21.053 1.00 15.19 187 PHE C C 1
ATOM 1455 O O . PHE A 1 187 ? 27.663 -25.998 -21.339 1.00 17.07 187 PHE C O 1
ATOM 1463 N N . LYS A 1 188 ? 25.504 -25.916 -21.920 1.00 15.56 188 LYS C N 1
ATOM 1464 C CA . LYS A 1 188 ? 25.724 -26.268 -23.315 1.00 15.92 188 LYS C CA 1
ATOM 1465 C C . LYS A 1 188 ? 26.132 -25.078 -24.162 1.00 16.15 188 LYS C C 1
ATOM 1466 O O . LYS A 1 188 ? 25.672 -23.948 -23.927 1.00 16.02 188 LYS C O 1
ATOM 1472 N N . ASN A 1 189 ? 27.019 -25.320 -25.125 1.00 16.11 189 ASN C N 1
ATOM 1473 C CA . ASN A 1 189 ? 27.309 -24.317 -26.143 1.00 16.59 189 ASN C CA 1
ATOM 1474 C C . ASN A 1 189 ? 26.021 -23.986 -26.921 1.00 16.60 189 ASN C C 1
ATOM 1475 O O . ASN A 1 189 ? 25.007 -24.726 -26.834 1.00 16.08 189 ASN C O 1
ATOM 1480 N N . GLY A 1 190 ? 26.053 -22.875 -27.649 1.00 18.19 190 GLY C N 1
ATOM 1481 C CA . GLY A 1 190 ? 24.838 -22.385 -28.333 1.00 18.16 190 GLY C CA 1
ATOM 1482 C C . GLY A 1 190 ? 24.433 -23.254 -29.505 1.00 19.35 190 GLY C C 1
ATOM 1483 O O . GLY A 1 190 ? 25.235 -24.074 -30.048 1.00 19.03 190 GLY C O 1
ATOM 1484 N N . THR A 1 191 ? 23.213 -23.064 -29.964 1.00 19.39 191 THR C N 1
ATOM 1485 C CA . THR A 1 191 ? 22.689 -23.894 -31.035 1.00 21.42 191 THR C CA 1
ATOM 1486 C C . THR A 1 191 ? 23.498 -23.722 -32.344 1.00 22.87 191 THR C C 1
ATOM 1487 O O . THR A 1 191 ? 23.486 -24.628 -33.163 1.00 24.83 191 THR C O 1
ATOM 1491 N N A ASP A 1 192 ? 24.185 -22.594 -32.509 0.50 23.09 192 ASP C N 1
ATOM 1492 N N B ASP A 1 192 ? 24.184 -22.582 -32.488 0.50 23.27 192 ASP C N 1
ATOM 1493 C CA A ASP A 1 192 ? 25.059 -22.375 -33.666 0.50 24.45 192 ASP C CA 1
ATOM 1494 C CA B ASP A 1 192 ? 25.066 -22.291 -33.631 0.50 24.76 192 ASP C CA 1
ATOM 1495 C C A ASP A 1 192 ? 26.532 -22.556 -33.334 0.50 24.45 192 ASP C C 1
ATOM 1496 C C B ASP A 1 192 ? 26.496 -22.800 -33.452 0.50 24.80 192 ASP C C 1
ATOM 1497 O O A ASP A 1 192 ? 27.399 -21.989 -34.019 0.50 25.01 192 ASP C O 1
ATOM 1498 O O B ASP A 1 192 ? 27.298 -22.771 -34.394 0.50 25.95 192 ASP C O 1
ATOM 1507 N N . GLY A 1 193 ? 26.805 -23.302 -32.265 1.00 23.59 193 GLY C N 1
ATOM 1508 C CA . GLY A 1 193 ? 28.149 -23.730 -31.921 1.00 24.23 193 GLY C CA 1
ATOM 1509 C C . GLY A 1 193 ? 28.886 -22.786 -30.994 1.00 24.37 193 GLY C C 1
ATOM 1510 O O . GLY A 1 193 ? 30.026 -23.066 -30.613 1.00 26.26 193 GLY C O 1
ATOM 1511 N N . ASN A 1 194 ? 28.261 -21.672 -30.637 1.00 24.85 194 ASN C N 1
ATOM 1512 C CA . ASN A 1 194 ? 28.917 -20.615 -29.837 1.00 24.73 194 ASN C CA 1
ATOM 1513 C C . ASN A 1 194 ? 29.375 -21.177 -28.474 1.00 22.38 194 ASN C C 1
ATOM 1514 O O . ASN A 1 194 ? 28.549 -21.471 -27.649 1.00 22.32 194 ASN C O 1
ATOM 1519 N N . LEU A 1 195 ? 30.686 -21.287 -28.237 1.00 21.73 195 LEU C N 1
ATOM 1520 C CA . LEU A 1 195 ? 31.201 -21.808 -26.957 1.00 21.83 195 LEU C CA 1
ATOM 1521 C C . LEU A 1 195 ? 31.306 -20.733 -25.877 1.00 21.02 195 LEU C C 1
ATOM 1522 O O . LEU A 1 195 ? 31.123 -21.016 -24.691 1.00 20.19 195 LEU C O 1
ATOM 1527 N N . LYS A 1 196 ? 31.572 -19.497 -26.290 1.00 21.59 196 LYS C N 1
ATOM 1528 C CA . LYS A 1 196 ? 31.735 -18.396 -25.347 1.00 21.73 196 LYS C CA 1
ATOM 1529 C C . LYS A 1 196 ? 30.556 -18.192 -24.387 1.00 19.30 196 LYS C C 1
ATOM 1530 O O . LYS A 1 196 ? 30.769 -17.822 -23.237 1.00 17.56 196 LYS C O 1
ATOM 1536 N N . ILE A 1 197 ? 29.329 -18.365 -24.849 1.00 18.34 197 ILE C N 1
ATOM 1537 C CA . ILE A 1 197 ? 28.199 -18.211 -23.922 1.00 17.63 197 ILE C CA 1
ATOM 1538 C C . ILE A 1 197 ? 28.287 -19.202 -22.735 1.00 17.31 197 ILE C C 1
ATOM 1539 O O . ILE A 1 197 ? 27.864 -18.886 -21.599 1.00 16.18 197 ILE C O 1
ATOM 1544 N N . ALA A 1 198 ? 28.841 -20.393 -22.994 1.00 16.07 198 ALA C N 1
ATOM 1545 C CA . ALA A 1 198 ? 28.960 -21.401 -21.931 1.00 16.28 198 ALA C CA 1
ATOM 1546 C C . ALA A 1 198 ? 30.154 -21.111 -21.019 1.00 16.44 198 ALA C C 1
ATOM 1547 O O . ALA A 1 198 ? 30.080 -21.286 -19.819 1.00 15.77 198 ALA C O 1
ATOM 1549 N N . ILE A 1 199 ? 31.264 -20.652 -21.587 1.00 17.19 199 ILE C N 1
ATOM 1550 C CA . ILE A 1 199 ? 32.418 -20.247 -20.759 1.00 18.03 199 ILE C CA 1
ATOM 1551 C C . ILE A 1 199 ? 32.041 -19.074 -19.834 1.00 18.32 199 ILE C C 1
ATOM 1552 O O . ILE A 1 199 ? 32.370 -19.032 -18.616 1.00 17.96 199 ILE C O 1
ATOM 1557 N N . ASP A 1 200 ? 31.337 -18.112 -20.418 1.00 17.83 200 ASP C N 1
ATOM 1558 C CA . ASP A 1 200 ? 30.855 -16.954 -19.678 1.00 17.59 200 ASP C CA 1
ATOM 1559 C C . ASP A 1 200 ? 29.872 -17.391 -18.582 1.00 17.13 200 ASP C C 1
ATOM 1560 O O . ASP A 1 200 ? 29.883 -16.837 -17.491 1.00 17.78 200 ASP C O 1
ATOM 1565 N N . ALA A 1 201 ? 28.993 -18.338 -18.908 1.00 16.54 201 ALA C N 1
ATOM 1566 C CA . ALA A 1 201 ? 28.009 -18.836 -17.943 1.00 16.45 201 ALA C CA 1
ATOM 1567 C C . ALA A 1 201 ? 28.717 -19.438 -16.711 1.00 16.47 201 ALA C C 1
ATOM 1568 O O . ALA A 1 201 ? 28.275 -19.190 -15.579 1.00 17.39 201 ALA C O 1
ATOM 1570 N N . ILE A 1 202 ? 29.775 -20.228 -16.914 1.00 16.85 202 ILE C N 1
ATOM 1571 C CA . ILE A 1 202 ? 30.523 -20.807 -15.770 1.00 17.86 202 ILE C CA 1
ATOM 1572 C C . ILE A 1 202 ? 31.023 -19.712 -14.835 1.00 17.68 202 ILE C C 1
ATOM 1573 O O . ILE A 1 202 ? 30.875 -19.791 -13.594 1.00 17.60 202 ILE C O 1
ATOM 1578 N N . GLY A 1 203 ? 31.636 -18.691 -15.417 1.00 18.39 203 GLY C N 1
ATOM 1579 C CA . GLY A 1 203 ? 32.097 -17.561 -14.646 1.00 18.25 203 GLY C CA 1
ATOM 1580 C C . GLY A 1 203 ? 30.995 -16.900 -13.863 1.00 18.67 203 GLY C C 1
ATOM 1581 O O . GLY A 1 203 ? 31.092 -16.697 -12.620 1.00 19.09 203 GLY C O 1
ATOM 1582 N N . ALA A 1 204 ? 29.918 -16.551 -14.571 1.00 17.28 204 ALA C N 1
ATOM 1583 C CA . ALA A 1 204 ? 28.789 -15.875 -13.917 1.00 18.10 204 ALA C CA 1
ATOM 1584 C C . ALA A 1 204 ? 28.192 -16.717 -12.791 1.00 17.21 204 ALA C C 1
ATOM 1585 O O . ALA A 1 204 ? 27.945 -16.220 -11.693 1.00 18.21 204 ALA C O 1
ATOM 1587 N N . ALA A 1 205 ? 27.940 -17.996 -13.088 1.00 17.06 205 ALA C N 1
ATOM 1588 C CA . ALA A 1 205 ? 27.325 -18.908 -12.121 1.00 16.03 205 ALA C CA 1
ATOM 1589 C C . ALA A 1 205 ? 28.173 -19.136 -10.873 1.00 16.18 205 ALA C C 1
ATOM 1590 O O . ALA A 1 205 ? 27.656 -19.549 -9.831 1.00 15.40 205 ALA C O 1
ATOM 1592 N N . SER A 1 206 ? 29.488 -18.921 -10.961 1.00 16.46 206 SER C N 1
ATOM 1593 C CA . SER A 1 206 ? 30.339 -19.065 -9.794 1.00 17.32 206 SER C CA 1
ATOM 1594 C C . SER A 1 206 ? 30.140 -17.995 -8.734 1.00 17.52 206 SER C C 1
ATOM 1595 O O . SER A 1 206 ? 30.594 -18.175 -7.610 1.00 17.90 206 SER C O 1
ATOM 1598 N N . HIS A 1 207 ? 29.455 -16.912 -9.068 1.00 18.40 207 HIS C N 1
ATOM 1599 C CA . HIS A 1 207 ? 29.217 -15.796 -8.153 1.00 19.54 207 HIS C CA 1
ATOM 1600 C C . HIS A 1 207 ? 27.830 -15.791 -7.504 1.00 17.93 207 HIS C C 1
ATOM 1601 O O . HIS A 1 207 ? 26.918 -16.477 -7.957 1.00 16.93 207 HIS C O 1
ATOM 1608 N N . SER A 1 208 ? 27.710 -14.984 -6.458 1.00 17.11 208 SER C N 1
ATOM 1609 C CA . SER A 1 208 ? 26.426 -14.777 -5.779 1.00 16.62 208 SER C CA 1
ATOM 1610 C C . SER A 1 208 ? 25.487 -13.931 -6.625 1.00 15.84 208 SER C C 1
ATOM 1611 O O . SER A 1 208 ? 25.879 -12.887 -7.145 1.00 16.26 208 SER C O 1
ATOM 1614 N N . HIS A 1 209 ? 24.231 -14.356 -6.715 1.00 15.42 209 HIS C N 1
ATOM 1615 C CA . HIS A 1 209 ? 23.196 -13.657 -7.482 1.00 14.96 209 HIS C CA 1
ATOM 1616 C C . HIS A 1 209 ? 21.862 -13.653 -6.753 1.00 15.12 209 HIS C C 1
ATOM 1617 O O . HIS A 1 209 ? 21.701 -14.259 -5.690 1.00 14.88 209 HIS C O 1
ATOM 1624 N N . HIS A 1 210 ? 20.917 -12.922 -7.325 1.00 14.62 210 HIS C N 1
ATOM 1625 C CA . HIS A 1 210 ? 19.544 -12.944 -6.857 1.00 14.85 210 HIS C CA 1
ATOM 1626 C C . HIS A 1 210 ? 18.670 -13.290 -8.077 1.00 13.76 210 HIS C C 1
ATOM 1627 O O . HIS A 1 210 ? 19.028 -12.940 -9.208 1.00 14.91 210 HIS C O 1
ATOM 1634 N N . PHE A 1 211 ? 17.563 -13.981 -7.836 1.00 12.81 211 PHE C N 1
ATOM 1635 C CA . PHE A 1 211 ? 16.548 -14.163 -8.866 1.00 11.64 211 PHE C CA 1
ATOM 1636 C C . PHE A 1 211 ? 15.220 -14.419 -8.169 1.00 12.05 211 PHE C C 1
ATOM 1637 O O . PHE A 1 211 ? 15.186 -14.836 -7.019 1.00 12.29 211 PHE C O 1
ATOM 1645 N N . LEU A 1 212 ? 14.133 -14.219 -8.911 1.00 11.64 212 LEU C N 1
ATOM 1646 C CA . LEU A 1 212 ? 12.793 -14.409 -8.368 1.00 12.29 212 LEU C CA 1
ATOM 1647 C C . LEU A 1 212 ? 12.279 -15.814 -8.557 1.00 11.75 212 LEU C C 1
ATOM 1648 O O . LEU A 1 212 ? 12.532 -16.452 -9.585 1.00 11.67 212 LEU C O 1
ATOM 1653 N N . SER A 1 213 ? 11.566 -16.301 -7.553 1.00 11.19 213 SER C N 1
ATOM 1654 C CA . SER A 1 213 ? 11.021 -17.659 -7.603 1.00 11.61 213 SER C CA 1
ATOM 1655 C C . SER A 1 213 ? 9.882 -17.718 -6.608 1.00 11.47 213 SER C C 1
ATOM 1656 O O . SER A 1 213 ? 9.224 -16.702 -6.348 1.00 11.50 213 SER C O 1
ATOM 1659 N N . VAL A 1 214 ? 9.687 -18.890 -6.016 1.00 11.54 214 VAL C N 1
ATOM 1660 C CA . VAL A 1 214 ? 8.759 -19.041 -4.910 1.00 11.55 214 VAL C CA 1
ATOM 1661 C C . VAL A 1 214 ? 9.456 -19.719 -3.733 1.00 11.64 214 VAL C C 1
ATOM 1662 O O . VAL A 1 214 ? 10.408 -20.461 -3.922 1.00 11.77 214 VAL C O 1
ATOM 1666 N N . THR A 1 215 ? 8.928 -19.486 -2.541 1.00 11.63 215 THR C N 1
ATOM 1667 C CA . THR A 1 215 ? 9.373 -20.196 -1.342 1.00 11.85 215 THR C CA 1
ATOM 1668 C C . THR A 1 215 ? 8.869 -21.638 -1.447 1.00 12.01 215 THR C C 1
ATOM 1669 O O . THR A 1 215 ? 8.048 -21.936 -2.292 1.00 11.09 215 THR C O 1
ATOM 1673 N N . LYS A 1 216 ? 9.323 -22.523 -0.580 1.00 12.06 216 LYS C N 1
ATOM 1674 C CA . LYS A 1 216 ? 8.794 -23.892 -0.581 1.00 12.20 216 LYS C CA 1
ATOM 1675 C C . LYS A 1 216 ? 7.272 -23.878 -0.288 1.00 12.39 216 LYS C C 1
ATOM 1676 O O . LYS A 1 216 ? 6.555 -24.730 -0.759 1.00 12.76 216 LYS C O 1
ATOM 1682 N N . ALA A 1 217 ? 6.801 -22.890 0.474 1.00 12.66 217 ALA C N 1
ATOM 1683 C CA . ALA A 1 217 ? 5.400 -22.744 0.774 1.00 12.75 217 ALA C CA 1
ATOM 1684 C C . ALA A 1 217 ? 4.610 -22.142 -0.383 1.00 12.77 217 ALA C C 1
ATOM 1685 O O . ALA A 1 217 ? 3.391 -22.017 -0.298 1.00 13.26 217 ALA C O 1
ATOM 1687 N N . GLY A 1 218 ? 5.308 -21.769 -1.459 1.00 11.68 218 GLY C N 1
ATOM 1688 C CA . GLY A 1 218 ? 4.626 -21.408 -2.717 1.00 12.06 218 GLY C CA 1
ATOM 1689 C C . GLY A 1 218 ? 4.404 -19.919 -2.909 1.00 12.77 218 GLY C C 1
ATOM 1690 O O . GLY A 1 218 ? 3.585 -19.541 -3.736 1.00 14.59 218 GLY C O 1
ATOM 1691 N N . HIS A 1 219 ? 5.112 -19.066 -2.178 1.00 12.52 219 HIS C N 1
ATOM 1692 C CA . HIS A 1 219 ? 4.856 -17.610 -2.259 1.00 13.44 219 HIS C CA 1
ATOM 1693 C C . HIS A 1 219 ? 5.977 -16.883 -2.970 1.00 12.80 219 HIS C C 1
ATOM 1694 O O . HIS A 1 219 ? 7.137 -17.247 -2.863 1.00 11.83 219 HIS C O 1
ATOM 1701 N N . SER A 1 220 ? 5.606 -15.846 -3.709 1.00 13.35 220 SER C N 1
ATOM 1702 C CA . SER A 1 220 ? 6.548 -15.019 -4.469 1.00 13.83 220 SER C CA 1
ATOM 1703 C C . SER A 1 220 ? 7.753 -14.690 -3.569 1.00 13.07 220 SER C C 1
ATOM 1704 O O . SER A 1 220 ? 7.594 -14.306 -2.437 1.00 13.08 220 SER C O 1
ATOM 1707 N N . ALA A 1 221 ? 8.947 -14.835 -4.101 1.00 12.21 221 ALA C N 1
ATOM 1708 C CA . ALA A 1 221 ? 10.175 -14.738 -3.307 1.00 12.64 221 ALA C CA 1
ATOM 1709 C C . ALA A 1 221 ? 11.361 -14.285 -4.131 1.00 12.62 221 ALA C C 1
ATOM 1710 O O . ALA A 1 221 ? 11.365 -14.380 -5.341 1.00 12.66 221 ALA C O 1
ATOM 1712 N N . ILE A 1 222 ? 12.387 -13.813 -3.419 1.00 12.93 222 ILE C N 1
ATOM 1713 C CA . ILE A 1 222 ? 13.675 -13.558 -3.991 1.00 13.59 222 ILE C CA 1
ATOM 1714 C C . ILE A 1 222 ? 14.648 -14.542 -3.384 1.00 13.54 222 ILE C C 1
ATOM 1715 O O . ILE A 1 222 ? 14.715 -14.703 -2.156 1.00 13.71 222 ILE C O 1
ATOM 1720 N N . ALA A 1 223 ? 15.427 -15.183 -4.241 1.00 13.16 223 ALA C N 1
ATOM 1721 C CA . ALA A 1 223 ? 16.410 -16.128 -3.804 1.00 14.26 223 ALA C CA 1
ATOM 1722 C C . ALA A 1 223 ? 17.767 -15.426 -3.943 1.00 15.14 223 ALA C C 1
ATOM 1723 O O . ALA A 1 223 ? 18.046 -14.821 -4.966 1.00 15.20 223 ALA C O 1
ATOM 1725 N N . HIS A 1 224 ? 18.603 -15.547 -2.920 1.00 15.52 224 HIS C N 1
ATOM 1726 C CA . HIS A 1 224 ? 19.964 -15.014 -2.889 1.00 16.17 224 HIS C CA 1
ATOM 1727 C C . HIS A 1 224 ? 20.910 -16.187 -2.814 1.00 15.35 224 HIS C C 1
ATOM 1728 O O . HIS A 1 224 ? 20.865 -16.956 -1.841 1.00 15.35 224 HIS C O 1
ATOM 1735 N N . THR A 1 225 ? 21.765 -16.318 -3.829 1.00 14.98 225 THR C N 1
ATOM 1736 C CA . THR A 1 225 ? 22.572 -17.501 -4.021 1.00 14.63 225 THR C CA 1
ATOM 1737 C C . THR A 1 225 ? 23.970 -17.265 -3.516 1.00 15.28 225 THR C C 1
ATOM 1738 O O . THR A 1 225 ? 24.381 -16.133 -3.340 1.00 15.47 225 THR C O 1
ATOM 1742 N N . GLY A 1 226 ? 24.682 -18.359 -3.304 1.00 15.58 226 GLY C N 1
ATOM 1743 C CA . GLY A 1 226 ? 26.065 -18.283 -2.881 1.00 16.62 226 GLY C CA 1
ATOM 1744 C C . GLY A 1 226 ? 27.076 -18.476 -3.988 1.00 16.95 226 GLY C C 1
ATOM 1745 O O . GLY A 1 226 ? 28.290 -18.295 -3.752 1.00 17.73 226 GLY C O 1
ATOM 1746 N N . GLY A 1 227 ? 26.622 -18.838 -5.186 1.00 15.75 227 GLY C N 1
ATOM 1747 C CA . GLY A 1 227 ? 27.553 -19.207 -6.250 1.00 15.52 227 GLY C CA 1
ATOM 1748 C C . GLY A 1 227 ? 27.709 -20.701 -6.336 1.00 14.76 227 GLY C C 1
ATOM 1749 O O . GLY A 1 227 ? 27.579 -21.396 -5.354 1.00 15.43 227 GLY C O 1
ATOM 1750 N N . ASN A 1 228 ? 27.945 -21.198 -7.536 1.00 14.66 228 ASN C N 1
ATOM 1751 C CA . ASN A 1 228 ? 28.089 -22.605 -7.824 1.00 15.02 228 ASN C CA 1
ATOM 1752 C C . ASN A 1 228 ? 29.510 -22.847 -8.419 1.00 15.91 228 ASN C C 1
ATOM 1753 O O . ASN A 1 228 ? 29.774 -22.472 -9.564 1.00 15.98 228 ASN C O 1
ATOM 1758 N N . PRO A 1 229 ? 30.423 -23.462 -7.635 1.00 17.55 229 PRO C N 1
ATOM 1759 C CA . PRO A 1 229 ? 31.784 -23.720 -8.080 1.00 17.77 229 PRO C CA 1
ATOM 1760 C C . PRO A 1 229 ? 31.933 -24.925 -8.979 1.00 18.24 229 PRO C C 1
ATOM 1761 O O . PRO A 1 229 ? 33.033 -25.176 -9.478 1.00 19.65 229 PRO C O 1
ATOM 1765 N N . ASP A 1 230 ? 30.848 -25.646 -9.234 1.00 17.82 230 ASP C N 1
ATOM 1766 C CA . ASP A 1 230 ? 30.927 -26.929 -9.934 1.00 17.93 230 ASP C CA 1
ATOM 1767 C C . ASP A 1 230 ? 30.185 -26.891 -11.258 1.00 17.70 230 ASP C C 1
ATOM 1768 O O . ASP A 1 230 ? 29.407 -27.799 -11.555 1.00 17.40 230 ASP C O 1
ATOM 1773 N N . CYS A 1 231 ? 30.437 -25.845 -12.049 1.00 16.48 231 CYS C N 1
ATOM 1774 C CA . CYS A 1 231 ? 29.896 -25.728 -13.388 1.00 16.27 231 CYS C CA 1
ATOM 1775 C C . CYS A 1 231 ? 30.934 -26.078 -14.457 1.00 16.05 231 CYS C C 1
ATOM 1776 O O . CYS A 1 231 ? 32.137 -25.859 -14.270 1.00 16.41 231 CYS C O 1
ATOM 1779 N N . HIS A 1 232 ? 30.457 -26.631 -15.560 1.00 15.13 232 HIS C N 1
ATOM 1780 C CA . HIS A 1 232 ? 31.334 -26.968 -16.691 1.00 15.34 232 HIS C CA 1
ATOM 1781 C C . HIS A 1 232 ? 30.584 -26.827 -18.006 1.00 15.22 232 HIS C C 1
ATOM 1782 O O . HIS A 1 232 ? 29.343 -26.686 -18.012 1.00 14.21 232 HIS C O 1
ATOM 1789 N N . VAL A 1 233 ? 31.314 -26.884 -19.121 1.00 15.31 233 VAL C N 1
ATOM 1790 C CA . VAL A 1 233 ? 30.678 -26.800 -20.430 1.00 15.75 233 VAL C CA 1
ATOM 1791 C C . VAL A 1 233 ? 30.376 -28.181 -21.025 1.00 15.96 233 VAL C C 1
ATOM 1792 O O . VAL A 1 233 ? 30.971 -29.198 -20.652 1.00 15.75 233 VAL C O 1
ATOM 1796 N N . ILE A 1 234 ? 29.407 -28.189 -21.925 1.00 15.40 234 ILE C N 1
ATOM 1797 C CA . ILE A 1 234 ? 28.997 -29.369 -22.673 1.00 16.57 234 ILE C CA 1
ATOM 1798 C C . ILE A 1 234 ? 29.086 -29.005 -24.171 1.00 17.21 234 ILE C C 1
ATOM 1799 O O . ILE A 1 234 ? 28.441 -28.030 -24.652 1.00 16.87 234 ILE C O 1
ATOM 1804 N N . LEU A 1 235 ? 29.909 -29.749 -24.895 1.00 17.88 235 LEU C N 1
ATOM 1805 C CA . LEU A 1 235 ? 30.011 -29.603 -26.345 1.00 18.17 235 LEU C CA 1
ATOM 1806 C C . LEU A 1 235 ? 28.905 -30.453 -26.978 1.00 18.21 235 LEU C C 1
ATOM 1807 O O . LEU A 1 235 ? 28.835 -31.677 -26.772 1.00 18.11 235 LEU C O 1
ATOM 1812 N N . ARG A 1 236 ? 28.027 -29.795 -27.707 1.00 17.53 236 ARG C N 1
ATOM 1813 C CA . ARG A 1 236 ? 26.855 -30.426 -28.276 1.00 18.56 236 ARG C CA 1
ATOM 1814 C C . ARG A 1 236 ? 26.633 -30.109 -29.740 1.00 18.95 236 ARG C C 1
ATOM 1815 O O . ARG A 1 236 ? 25.566 -30.367 -30.282 1.00 18.50 236 ARG C O 1
ATOM 1823 N N . GLY A 1 237 ? 27.672 -29.600 -30.393 1.00 20.09 237 GLY C N 1
ATOM 1824 C CA . GLY A 1 237 ? 27.618 -29.297 -31.800 1.00 21.45 237 GLY C CA 1
ATOM 1825 C C . GLY A 1 237 ? 27.055 -27.950 -32.148 1.00 22.83 237 GLY C C 1
ATOM 1826 O O . GLY A 1 237 ? 26.434 -27.276 -31.350 1.00 21.46 237 GLY C O 1
ATOM 1827 N N . GLY A 1 238 ? 27.242 -27.576 -33.389 1.00 24.51 238 GLY C N 1
ATOM 1828 C CA . GLY A 1 238 ? 26.679 -26.349 -33.886 1.00 27.10 238 GLY C CA 1
ATOM 1829 C C . GLY A 1 238 ? 26.205 -26.674 -35.272 1.00 29.58 238 GLY C C 1
ATOM 1830 O O . GLY A 1 238 ? 25.583 -27.738 -35.499 1.00 27.64 238 GLY C O 1
ATOM 1831 N N . LYS A 1 239 ? 26.508 -25.765 -36.196 1.00 29.53 239 LYS C N 1
ATOM 1832 C CA . LYS A 1 239 ? 26.367 -26.052 -37.614 1.00 31.92 239 LYS C CA 1
ATOM 1833 C C . LYS A 1 239 ? 27.128 -27.322 -38.000 1.00 32.06 239 LYS C C 1
ATOM 1834 O O . LYS A 1 239 ? 26.594 -28.141 -38.744 1.00 33.77 239 LYS C O 1
ATOM 1836 N N . GLU A 1 240 ? 28.358 -27.481 -37.495 1.00 30.95 240 GLU C N 1
ATOM 1837 C CA . GLU A 1 240 ? 29.108 -28.740 -37.621 1.00 30.05 240 GLU C CA 1
ATOM 1838 C C . GLU A 1 240 ? 29.280 -29.352 -36.230 1.00 27.92 240 GLU C C 1
ATOM 1839 O O . GLU A 1 240 ? 29.258 -28.634 -35.228 1.00 26.76 240 GLU C O 1
ATOM 1841 N N . PRO A 1 241 ? 29.423 -30.675 -36.156 1.00 27.29 241 PRO C N 1
ATOM 1842 C CA . PRO A 1 241 ? 29.756 -31.285 -34.852 1.00 25.44 241 PRO C CA 1
ATOM 1843 C C . PRO A 1 241 ? 31.067 -30.744 -34.271 1.00 24.67 241 PRO C C 1
ATOM 1844 O O . PRO A 1 241 ? 31.957 -30.307 -35.024 1.00 24.91 241 PRO C O 1
ATOM 1848 N N . ASN A 1 242 ? 31.166 -30.760 -32.944 1.00 22.93 242 ASN C N 1
ATOM 1849 C CA . ASN A 1 242 ? 32.342 -30.256 -32.221 1.00 23.04 242 ASN C CA 1
ATOM 1850 C C . ASN A 1 242 ? 32.875 -31.228 -31.172 1.00 22.84 242 ASN C C 1
ATOM 1851 O O . ASN A 1 242 ? 33.398 -30.807 -30.156 1.00 22.63 242 ASN C O 1
ATOM 1856 N N . TYR A 1 243 ? 32.811 -32.534 -31.469 1.00 23.38 243 TYR C N 1
ATOM 1857 C CA . TYR A 1 243 ? 33.219 -33.564 -30.502 1.00 23.40 243 TYR C CA 1
ATOM 1858 C C . TYR A 1 243 ? 34.668 -33.996 -30.660 1.00 24.03 243 TYR C C 1
ATOM 1859 O O . TYR A 1 243 ? 35.180 -34.622 -29.770 1.00 23.31 243 TYR C O 1
ATOM 1868 N N . ASP A 1 244 ? 35.328 -33.667 -31.775 1.00 24.37 244 ASP C N 1
ATOM 1869 C CA . ASP A 1 244 ? 36.594 -34.281 -32.081 1.00 26.12 244 ASP C CA 1
ATOM 1870 C C . ASP A 1 244 ? 37.738 -33.600 -31.320 1.00 25.87 244 ASP C C 1
ATOM 1871 O O . ASP A 1 244 ? 37.544 -32.555 -30.678 1.00 23.92 244 ASP C O 1
ATOM 1876 N N . ALA A 1 245 ? 38.910 -34.229 -31.397 1.00 26.19 245 ALA C N 1
ATOM 1877 C CA . ALA A 1 245 ? 40.071 -33.837 -30.602 1.00 26.63 245 ALA C CA 1
ATOM 1878 C C . ALA A 1 245 ? 40.495 -32.374 -30.812 1.00 27.53 245 ALA C C 1
ATOM 1879 O O . ALA A 1 245 ? 40.878 -31.696 -29.848 1.00 27.45 245 ALA C O 1
ATOM 1881 N N . GLU A 1 246 ? 40.423 -31.890 -32.061 1.00 28.43 246 GLU C N 1
ATOM 1882 C CA . GLU A 1 246 ? 40.731 -30.481 -32.372 1.00 28.73 246 GLU C CA 1
ATOM 1883 C C . GLU A 1 246 ? 39.773 -29.553 -31.671 1.00 27.47 246 GLU C C 1
ATOM 1884 O O . GLU A 1 246 ? 40.195 -28.594 -31.008 1.00 26.07 246 GLU C O 1
ATOM 1886 N N . HIS A 1 247 ? 38.473 -29.838 -31.802 1.00 26.89 247 HIS C N 1
ATOM 1887 C CA . HIS A 1 247 ? 37.455 -29.010 -31.114 1.00 26.19 247 HIS C CA 1
ATOM 1888 C C . HIS A 1 247 ? 37.594 -29.034 -29.605 1.00 25.11 247 HIS C C 1
ATOM 1889 O O . HIS A 1 247 ? 37.515 -27.998 -28.957 1.00 24.41 247 HIS C O 1
ATOM 1896 N N . VAL A 1 248 ? 37.841 -30.213 -29.043 1.00 24.47 248 VAL C N 1
ATOM 1897 C CA . VAL A 1 248 ? 38.092 -30.323 -27.613 1.00 23.58 248 VAL C CA 1
ATOM 1898 C C . VAL A 1 248 ? 39.297 -29.491 -27.172 1.00 24.18 248 VAL C C 1
ATOM 1899 O O . VAL A 1 248 ? 39.263 -28.833 -26.144 1.00 23.62 248 VAL C O 1
ATOM 1903 N N . SER A 1 249 ? 40.347 -29.523 -27.974 1.00 24.96 249 SER C N 1
ATOM 1904 C CA . SER A 1 249 ? 41.577 -28.830 -27.636 1.00 26.29 249 SER C CA 1
ATOM 1905 C C . SER A 1 249 ? 41.416 -27.309 -27.656 1.00 26.35 249 SER C C 1
ATOM 1906 O O . SER A 1 249 ? 41.932 -26.597 -26.775 1.00 26.27 249 SER C O 1
ATOM 1909 N N . GLU A 1 250 ? 40.699 -26.823 -28.665 1.00 27.32 250 GLU C N 1
ATOM 1910 C CA . GLU A 1 250 ? 40.348 -25.410 -28.784 1.00 29.11 250 GLU C CA 1
ATOM 1911 C C . GLU A 1 250 ? 39.468 -24.983 -27.602 1.00 26.71 250 GLU C C 1
ATOM 1912 O O . GLU A 1 250 ? 39.704 -23.953 -26.993 1.00 25.11 250 GLU C O 1
ATOM 1918 N N . ALA A 1 251 ? 38.480 -25.798 -27.264 1.00 25.07 251 ALA C N 1
ATOM 1919 C CA . ALA A 1 251 ? 37.613 -25.437 -26.136 1.00 24.45 251 ALA C CA 1
ATOM 1920 C C . ALA A 1 251 ? 38.409 -25.357 -24.824 1.00 24.47 251 ALA C C 1
ATOM 1921 O O . ALA A 1 251 ? 38.288 -24.401 -24.074 1.00 23.54 251 ALA C O 1
ATOM 1923 N N . ALA A 1 252 ? 39.246 -26.356 -24.568 1.00 24.39 252 ALA C N 1
ATOM 1924 C CA . ALA A 1 252 ? 40.094 -26.380 -23.360 1.00 25.99 252 ALA C CA 1
ATOM 1925 C C . ALA A 1 252 ? 40.982 -25.126 -23.226 1.00 26.21 252 ALA C C 1
ATOM 1926 O O . ALA A 1 252 ? 41.172 -24.561 -22.129 1.00 25.01 252 ALA C O 1
ATOM 1928 N N . GLU A 1 253 ? 41.539 -24.715 -24.356 1.00 27.33 253 GLU C N 1
ATOM 1929 C CA . GLU A 1 253 ? 42.354 -23.528 -24.419 1.00 29.05 253 GLU C CA 1
ATOM 1930 C C . GLU A 1 253 ? 41.578 -22.272 -24.059 1.00 27.68 253 GLU C C 1
ATOM 1931 O O . GLU A 1 253 ? 42.003 -21.471 -23.221 1.00 25.87 253 GLU C O 1
ATOM 1937 N N . GLN A 1 254 ? 40.407 -22.138 -24.659 1.00 27.16 254 GLN C N 1
ATOM 1938 C CA . GLN A 1 254 ? 39.486 -21.061 -24.284 1.00 27.98 254 GLN C CA 1
ATOM 1939 C C . GLN A 1 254 ? 39.084 -21.063 -22.815 1.00 25.59 254 GLN C C 1
ATOM 1940 O O . GLN A 1 254 ? 38.989 -19.992 -22.198 1.00 24.97 254 GLN C O 1
ATOM 1946 N N . LEU A 1 255 ? 38.851 -22.254 -22.261 1.00 23.63 255 LEU C N 1
ATOM 1947 C CA . LEU A 1 255 ? 38.490 -22.372 -20.839 1.00 22.80 255 LEU C CA 1
ATOM 1948 C C . LEU A 1 255 ? 39.640 -21.904 -19.933 1.00 22.51 255 LEU C C 1
ATOM 1949 O O . LEU A 1 255 ? 39.424 -21.089 -19.040 1.00 21.67 255 LEU C O 1
ATOM 1954 N N . ARG A 1 256 ? 40.855 -22.377 -20.192 1.00 23.83 256 ARG C N 1
ATOM 1955 C CA . ARG A 1 256 ? 42.035 -21.925 -19.419 1.00 25.61 256 ARG C CA 1
ATOM 1956 C C . ARG A 1 256 ? 42.224 -20.400 -19.485 1.00 27.21 256 ARG C C 1
ATOM 1957 O O . ARG A 1 256 ? 42.512 -19.742 -18.476 1.00 26.36 256 ARG C O 1
ATOM 1965 N N . ALA A 1 257 ? 42.026 -19.839 -20.674 1.00 28.45 257 ALA C N 1
ATOM 1966 C CA . ALA A 1 257 ? 42.183 -18.399 -20.852 1.00 28.84 257 ALA C CA 1
ATOM 1967 C C . ALA A 1 257 ? 41.189 -17.636 -20.007 1.00 28.78 257 ALA C C 1
ATOM 1968 O O . ALA A 1 257 ? 41.519 -16.572 -19.458 1.00 27.30 257 ALA C O 1
ATOM 1970 N N . ALA A 1 258 ? 39.962 -18.164 -19.894 1.00 25.87 258 ALA C N 1
ATOM 1971 C CA . ALA A 1 258 ? 38.980 -17.554 -19.002 1.00 25.44 258 ALA C CA 1
ATOM 1972 C C . ALA A 1 258 ? 39.152 -17.871 -17.510 1.00 24.88 258 ALA C C 1
ATOM 1973 O O . ALA A 1 258 ? 38.388 -17.359 -16.684 1.00 25.67 258 ALA C O 1
ATOM 1975 N N . GLY A 1 259 ? 40.093 -18.743 -17.180 1.00 25.11 259 GLY C N 1
ATOM 1976 C CA . GLY A 1 259 ? 40.418 -19.065 -15.804 1.00 25.52 259 GLY C CA 1
ATOM 1977 C C . GLY A 1 259 ? 39.354 -19.933 -15.171 1.00 24.61 259 GLY C C 1
ATOM 1978 O O . GLY A 1 259 ? 39.124 -19.849 -13.973 1.00 26.16 259 GLY C O 1
ATOM 1979 N N . VAL A 1 260 ? 38.703 -20.773 -15.968 1.00 23.86 260 VAL C N 1
ATOM 1980 C CA . VAL A 1 260 ? 37.724 -21.697 -15.401 1.00 22.78 260 VAL C CA 1
ATOM 1981 C C . VAL A 1 260 ? 38.120 -23.095 -15.811 1.00 22.70 260 VAL C C 1
ATOM 1982 O O . VAL A 1 260 ? 39.088 -23.287 -16.553 1.00 23.59 260 VAL C O 1
ATOM 1986 N N . THR A 1 261 ? 37.416 -24.075 -15.287 1.00 21.64 261 THR C N 1
ATOM 1987 C CA . THR A 1 261 ? 37.819 -25.460 -15.462 1.00 21.92 261 THR C CA 1
ATOM 1988 C C . THR A 1 261 ? 37.901 -25.853 -16.932 1.00 21.76 261 THR C C 1
ATOM 1989 O O . THR A 1 261 ? 36.994 -25.546 -17.707 1.00 21.13 261 THR C O 1
ATOM 1993 N N . ASP A 1 262 ? 38.991 -26.531 -17.308 1.00 22.37 262 ASP C N 1
ATOM 1994 C CA . ASP A 1 262 ? 39.145 -26.989 -18.678 1.00 23.02 262 ASP C CA 1
ATOM 1995 C C . ASP A 1 262 ? 38.756 -28.463 -18.851 1.00 22.45 262 ASP C C 1
ATOM 1996 O O . ASP A 1 262 ? 39.149 -29.088 -19.832 1.00 22.28 262 ASP C O 1
ATOM 2001 N N . LYS A 1 263 ? 37.970 -29.003 -17.901 1.00 21.94 263 LYS C N 1
ATOM 2002 C CA . LYS A 1 263 ? 37.385 -30.317 -18.060 1.00 22.38 263 LYS C CA 1
ATOM 2003 C C . LYS A 1 263 ? 35.959 -30.128 -18.578 1.00 19.91 263 LYS C C 1
ATOM 2004 O O . LYS A 1 263 ? 35.215 -29.313 -18.052 1.00 20.62 263 LYS C O 1
ATOM 2010 N N . LEU A 1 264 ? 35.593 -30.864 -19.614 1.00 18.69 264 LEU C N 1
ATOM 2011 C CA . LEU A 1 264 ? 34.305 -30.657 -20.275 1.00 17.97 264 LEU C CA 1
ATOM 2012 C C . LEU A 1 264 ? 33.580 -31.947 -20.592 1.00 17.85 264 LEU C C 1
ATOM 2013 O O . LEU A 1 264 ? 34.163 -33.035 -20.500 1.00 17.92 264 LEU C O 1
ATOM 2018 N N . MET A 1 265 ? 32.316 -31.822 -20.982 1.00 16.95 265 MET C N 1
ATOM 2019 C CA . MET A 1 265 ? 31.482 -32.955 -21.350 1.00 17.54 265 MET C CA 1
ATOM 2020 C C . MET A 1 265 ? 31.164 -32.872 -22.835 1.00 17.65 265 MET C C 1
ATOM 2021 O O . MET A 1 265 ? 31.065 -31.791 -23.386 1.00 17.51 265 MET C O 1
ATOM 2026 N N . ILE A 1 266 ? 30.983 -34.027 -23.465 1.00 18.34 266 ILE C N 1
ATOM 2027 C CA . ILE A 1 266 ? 30.631 -34.087 -24.861 1.00 19.15 266 ILE C CA 1
ATOM 2028 C C . ILE A 1 266 ? 29.318 -34.797 -25.019 1.00 18.85 266 ILE C C 1
ATOM 2029 O O . ILE A 1 266 ? 29.179 -35.937 -24.586 1.00 19.53 266 ILE C O 1
ATOM 2034 N N . ASP A 1 267 ? 28.339 -34.120 -25.597 1.00 18.75 267 ASP C N 1
ATOM 2035 C CA . ASP A 1 267 ? 27.051 -34.739 -25.934 1.00 18.14 267 ASP C CA 1
ATOM 2036 C C . ASP A 1 267 ? 27.249 -35.529 -27.242 1.00 18.92 267 ASP C C 1
ATOM 2037 O O . ASP A 1 267 ? 27.714 -34.985 -28.244 1.00 19.23 267 ASP C O 1
ATOM 2042 N N . CYS A 1 268 ? 26.930 -36.815 -27.200 1.00 19.01 268 CYS C N 1
ATOM 2043 C CA . CYS A 1 268 ? 26.991 -37.686 -28.372 1.00 19.87 268 CYS C CA 1
ATOM 2044 C C . CYS A 1 268 ? 25.789 -37.531 -29.303 1.00 19.95 268 CYS C C 1
ATOM 2045 O O . CYS A 1 268 ? 25.815 -38.049 -30.434 1.00 20.35 268 CYS C O 1
ATOM 2048 N N . SER A 1 269 ? 24.744 -36.886 -28.806 1.00 19.64 269 SER C N 1
ATOM 2049 C CA . SER A 1 269 ? 23.472 -36.815 -29.506 1.00 19.76 269 SER C CA 1
ATOM 2050 C C . SER A 1 269 ? 23.263 -35.400 -30.024 1.00 20.37 269 SER C C 1
ATOM 2051 O O . SER A 1 269 ? 24.233 -34.654 -30.184 1.00 19.69 269 SER C O 1
ATOM 2054 N N . HIS A 1 270 ? 22.010 -35.049 -30.295 1.00 19.89 270 HIS C N 1
ATOM 2055 C CA . HIS A 1 270 ? 21.633 -33.722 -30.802 1.00 19.94 270 HIS C CA 1
ATOM 2056 C C . HIS A 1 270 ? 22.528 -33.351 -31.992 1.00 20.76 270 HIS C C 1
ATOM 2057 O O . HIS A 1 270 ? 22.654 -34.157 -32.895 1.00 20.08 270 HIS C O 1
ATOM 2064 N N . ALA A 1 271 ? 23.134 -32.167 -32.019 1.00 21.24 271 ALA C N 1
ATOM 2065 C CA . ALA A 1 271 ? 23.821 -31.747 -33.235 1.00 22.67 271 ALA C CA 1
ATOM 2066 C C . ALA A 1 271 ? 25.132 -32.505 -33.467 1.00 22.72 271 ALA C C 1
ATOM 2067 O O . ALA A 1 271 ? 25.605 -32.564 -34.599 1.00 24.51 271 ALA C O 1
ATOM 2069 N N . ASN A 1 272 ? 25.692 -33.141 -32.433 1.00 21.51 272 ASN C N 1
ATOM 2070 C CA . ASN A 1 272 ? 26.918 -33.924 -32.647 1.00 21.57 272 ASN C CA 1
ATOM 2071 C C . ASN A 1 272 ? 26.649 -35.230 -33.375 1.00 22.67 272 ASN C C 1
ATOM 2072 O O . ASN A 1 272 ? 27.535 -35.770 -34.026 1.00 23.49 272 ASN C O 1
ATOM 2077 N N . SER A 1 273 ? 25.414 -35.729 -33.286 1.00 22.96 273 SER C N 1
ATOM 2078 C CA . SER A 1 273 ? 25.012 -36.896 -34.084 1.00 24.41 273 SER C CA 1
ATOM 2079 C C . SER A 1 273 ? 24.343 -36.492 -35.411 1.00 25.80 273 SER C C 1
ATOM 2080 O O . SER A 1 273 ? 23.827 -37.355 -36.137 1.00 26.36 273 SER C O 1
ATOM 2083 N N . ARG A 1 274 ? 24.336 -35.187 -35.711 1.00 27.13 274 ARG C N 1
ATOM 2084 C CA . ARG A 1 274 ? 23.508 -34.609 -36.784 1.00 28.79 274 ARG C CA 1
ATOM 2085 C C . ARG A 1 274 ? 22.070 -35.107 -36.663 1.00 28.55 274 ARG C C 1
ATOM 2086 O O . ARG A 1 274 ? 21.427 -35.459 -37.661 1.00 28.64 274 ARG C O 1
ATOM 2089 N N . LYS A 1 275 ? 21.588 -35.153 -35.417 1.00 28.34 275 LYS C N 1
ATOM 2090 C CA . LYS A 1 275 ? 20.219 -35.553 -35.073 1.00 28.79 275 LYS C CA 1
ATOM 2091 C C . LYS A 1 275 ? 19.862 -36.948 -35.586 1.00 28.74 275 LYS C C 1
ATOM 2092 O O . LYS A 1 275 ? 18.709 -37.219 -35.853 1.00 30.66 275 LYS C O 1
ATOM 2096 N N . ASP A 1 276 ? 20.862 -37.820 -35.696 1.00 27.06 276 ASP C N 1
ATOM 2097 C CA . ASP A 1 276 ? 20.712 -39.182 -36.205 1.00 26.57 276 ASP C CA 1
ATOM 2098 C C . ASP A 1 276 ? 21.152 -40.147 -35.107 1.00 25.24 276 ASP C C 1
ATOM 2099 O O . ASP A 1 276 ? 22.346 -40.255 -34.799 1.00 23.97 276 ASP C O 1
ATOM 2104 N N . TYR A 1 277 ? 20.198 -40.827 -34.478 1.00 25.04 277 TYR C N 1
ATOM 2105 C CA . TYR A 1 277 ? 20.539 -41.645 -33.295 1.00 24.65 277 TYR C CA 1
ATOM 2106 C C . TYR A 1 277 ? 21.553 -42.740 -33.608 1.00 25.69 277 TYR C C 1
ATOM 2107 O O . TYR A 1 277 ? 22.335 -43.124 -32.728 1.00 25.09 277 TYR C O 1
ATOM 2116 N N . THR A 1 278 ? 21.589 -43.192 -34.872 1.00 26.04 278 THR C N 1
ATOM 2117 C CA . THR A 1 278 ? 22.517 -44.241 -35.271 1.00 28.07 278 THR C CA 1
ATOM 2118 C C . THR A 1 278 ? 23.978 -43.718 -35.337 1.00 27.88 278 THR C C 1
ATOM 2119 O O . THR A 1 278 ? 24.893 -44.514 -35.508 1.00 29.10 278 THR C O 1
ATOM 2123 N N . ARG A 1 279 ? 24.182 -42.400 -35.209 1.00 26.33 279 ARG C N 1
ATOM 2124 C CA . ARG A 1 279 ? 25.533 -41.817 -35.182 1.00 26.04 279 ARG C CA 1
ATOM 2125 C C . ARG A 1 279 ? 26.091 -41.541 -33.768 1.00 25.00 279 ARG C C 1
ATOM 2126 O O . ARG A 1 279 ? 27.257 -41.135 -33.629 1.00 24.32 279 ARG C O 1
ATOM 2130 N N . GLN A 1 280 ? 25.291 -41.744 -32.711 1.00 23.21 280 GLN C N 1
ATOM 2131 C CA . GLN A 1 280 ? 25.830 -41.556 -31.358 1.00 22.53 280 GLN C CA 1
ATOM 2132 C C . GLN A 1 280 ? 27.041 -42.479 -31.086 1.00 23.69 280 GLN C C 1
ATOM 2133 O O . GLN A 1 280 ? 28.039 -42.065 -30.466 1.00 23.07 280 GLN C O 1
ATOM 2139 N N . MET A 1 281 ? 26.950 -43.720 -31.559 1.00 24.08 281 MET C N 1
ATOM 2140 C CA . MET A 1 281 ? 28.013 -44.679 -31.384 1.00 25.79 281 MET C CA 1
ATOM 2141 C C . MET A 1 281 ? 29.278 -44.216 -32.085 1.00 26.29 281 MET C C 1
ATOM 2142 O O . MET A 1 281 ? 30.359 -44.395 -31.547 1.00 26.01 281 MET C O 1
ATOM 2147 N N . GLU A 1 282 ? 29.145 -43.621 -33.269 1.00 27.50 282 GLU C N 1
ATOM 2148 C CA . GLU A 1 282 ? 30.319 -43.016 -33.950 1.00 29.38 282 GLU C CA 1
ATOM 2149 C C . GLU A 1 282 ? 30.985 -41.950 -33.079 1.00 26.19 282 GLU C C 1
ATOM 2150 O O . GLU A 1 282 ? 32.207 -41.911 -32.966 1.00 26.09 282 GLU C O 1
ATOM 2156 N N . VAL A 1 283 ? 30.185 -41.083 -32.467 1.00 24.51 283 VAL C N 1
ATOM 2157 C CA . VAL A 1 283 ? 30.744 -40.060 -31.593 1.00 23.65 283 VAL C CA 1
ATOM 2158 C C . VAL A 1 283 ? 31.415 -40.694 -30.387 1.00 23.70 283 VAL C C 1
ATOM 2159 O O . VAL A 1 283 ? 32.521 -40.295 -30.007 1.00 23.64 283 VAL C O 1
ATOM 2163 N N . ALA A 1 284 ? 30.735 -41.678 -29.787 1.00 24.18 284 ALA C N 1
ATOM 2164 C CA . ALA A 1 284 ? 31.296 -42.434 -28.657 1.00 24.43 284 ALA C CA 1
ATOM 2165 C C . ALA A 1 284 ? 32.616 -43.095 -29.026 1.00 25.49 284 ALA C C 1
ATOM 2166 O O . ALA A 1 284 ? 33.547 -43.093 -28.226 1.00 25.51 284 ALA C O 1
ATOM 2168 N N . GLN A 1 285 ? 32.708 -43.629 -30.246 1.00 25.94 285 GLN C N 1
ATOM 2169 C CA . GLN A 1 285 ? 33.963 -44.261 -30.714 1.00 27.51 285 GLN C CA 1
ATOM 2170 C C . GLN A 1 285 ? 35.064 -43.246 -30.875 1.00 26.39 285 GLN C C 1
ATOM 2171 O O . GLN A 1 285 ? 36.208 -43.537 -30.545 1.00 25.41 285 GLN C O 1
ATOM 2177 N N . ASP A 1 286 ? 34.715 -42.050 -31.348 1.00 25.83 286 ASP C N 1
ATOM 2178 C CA . ASP A 1 286 ? 35.706 -40.975 -31.451 1.00 26.20 286 ASP C CA 1
ATOM 2179 C C . ASP A 1 286 ? 36.232 -40.566 -30.076 1.00 25.66 286 ASP C C 1
ATOM 2180 O O . ASP A 1 286 ? 37.422 -40.390 -29.869 1.00 26.19 286 ASP C O 1
ATOM 2185 N N . ILE A 1 287 ? 35.318 -40.404 -29.134 1.00 24.15 287 ILE C N 1
ATOM 2186 C CA . ILE A 1 287 ? 35.673 -40.088 -27.758 1.00 23.98 287 ILE C CA 1
ATOM 2187 C C . ILE A 1 287 ? 36.539 -41.197 -27.149 1.00 24.94 287 ILE C C 1
ATOM 2188 O O . ILE A 1 287 ? 37.590 -40.934 -26.517 1.00 24.39 287 ILE C O 1
ATOM 2193 N N . ALA A 1 288 ? 36.142 -42.443 -27.389 1.00 25.17 288 ALA C N 1
ATOM 2194 C CA . ALA A 1 288 ? 36.931 -43.585 -26.909 1.00 25.11 288 ALA C CA 1
ATOM 2195 C C . ALA A 1 288 ? 38.370 -43.513 -27.410 1.00 26.72 288 ALA C C 1
ATOM 2196 O O . ALA A 1 288 ? 39.311 -43.705 -26.633 1.00 27.63 288 ALA C O 1
ATOM 2198 N N . ALA A 1 289 ? 38.547 -43.213 -28.695 1.00 26.74 289 ALA C N 1
ATOM 2199 C CA . ALA A 1 289 ? 39.888 -43.016 -29.249 1.00 27.50 289 ALA C CA 1
ATOM 2200 C C . ALA A 1 289 ? 40.645 -41.843 -28.617 1.00 27.43 289 ALA C C 1
ATOM 2201 O O . ALA A 1 289 ? 41.855 -41.902 -28.473 1.00 28.55 289 ALA C O 1
ATOM 2203 N N . GLN A 1 290 ? 39.957 -40.759 -28.264 1.00 26.92 290 GLN C N 1
ATOM 2204 C CA . GLN A 1 290 ? 40.641 -39.643 -27.609 1.00 27.18 290 GLN C CA 1
ATOM 2205 C C . GLN A 1 290 ? 41.114 -40.038 -26.218 1.00 27.97 290 GLN C C 1
ATOM 2206 O O . GLN A 1 290 ? 42.166 -39.610 -25.753 1.00 28.08 290 GLN C O 1
ATOM 2212 N N . LEU A 1 291 ? 40.274 -40.804 -25.530 1.00 29.32 291 LEU C N 1
ATOM 2213 C CA . LEU A 1 291 ? 40.575 -41.286 -24.190 1.00 29.55 291 LEU C CA 1
ATOM 2214 C C . LEU A 1 291 ? 41.785 -42.210 -24.226 1.00 31.08 291 LEU C C 1
ATOM 2215 O O . LEU A 1 291 ? 42.667 -42.104 -23.362 1.00 29.40 291 LEU C O 1
ATOM 2220 N N . GLU A 1 292 ? 41.860 -43.063 -25.253 1.00 32.01 292 GLU C N 1
ATOM 2221 C CA . GLU A 1 292 ? 42.985 -43.992 -25.381 1.00 34.97 292 GLU C CA 1
ATOM 2222 C C . GLU A 1 292 ? 44.286 -43.238 -25.611 1.00 35.81 292 GLU C C 1
ATOM 2223 O O . GLU A 1 292 ? 45.314 -43.646 -25.092 1.00 38.20 292 GLU C O 1
ATOM 2226 N N . GLN A 1 293 ? 44.250 -42.154 -26.372 1.00 36.66 293 GLN C N 1
ATOM 2227 C CA . GLN A 1 293 ? 45.489 -41.401 -26.735 1.00 37.81 293 GLN C CA 1
ATOM 2228 C C . GLN A 1 293 ? 45.891 -40.380 -25.663 1.00 37.69 293 GLN C C 1
ATOM 2229 O O . GLN A 1 293 ? 47.054 -40.231 -25.310 1.00 39.93 293 GLN C O 1
ATOM 2232 N N . ASP A 1 294 ? 44.910 -39.642 -25.177 1.00 35.31 294 ASP C N 1
ATOM 2233 C CA . ASP A 1 294 ? 45.156 -38.596 -24.189 1.00 35.02 294 ASP C CA 1
ATOM 2234 C C . ASP A 1 294 ? 43.813 -38.294 -23.555 1.00 31.96 294 ASP C C 1
ATOM 2235 O O . ASP A 1 294 ? 43.489 -38.876 -22.524 1.00 31.99 294 ASP C O 1
ATOM 2240 N N . GLY A 1 295 ? 43.019 -37.427 -24.181 1.00 30.40 295 GLY C N 1
ATOM 2241 C CA . GL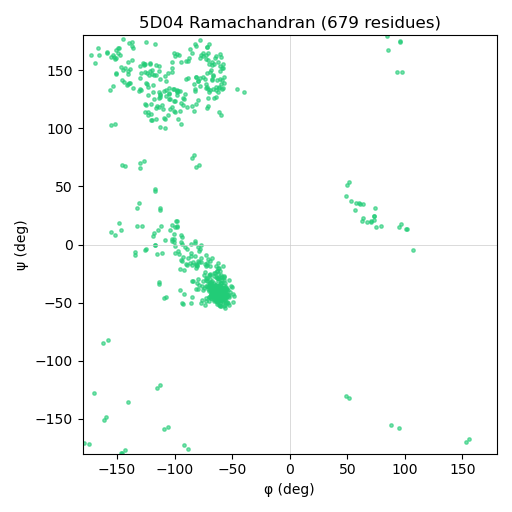Y A 1 295 ? 41.661 -37.133 -23.690 1.00 28.50 295 GLY C CA 1
ATOM 2242 C C . GLY A 1 295 ? 41.609 -36.489 -22.313 1.00 27.79 295 GLY C C 1
ATOM 2243 O O . GLY A 1 295 ? 40.574 -36.575 -21.625 1.00 27.11 295 GLY C O 1
ATOM 2244 N N . GLY A 1 296 ? 42.703 -35.833 -21.908 1.00 26.61 296 GLY C N 1
ATOM 2245 C CA . GLY A 1 296 ? 42.820 -35.210 -20.596 1.00 26.35 296 GLY C CA 1
ATOM 2246 C C . GLY A 1 296 ? 41.698 -34.250 -20.191 1.00 25.22 296 GLY C C 1
ATOM 2247 O O . GLY A 1 296 ? 41.378 -34.109 -19.023 1.00 26.38 296 GLY C O 1
ATOM 2248 N N . ASN A 1 297 ? 41.095 -33.588 -21.161 1.00 24.23 297 ASN C N 1
ATOM 2249 C CA . ASN A 1 297 ? 40.093 -32.558 -20.890 1.00 23.43 297 ASN C CA 1
ATOM 2250 C C . ASN A 1 297 ? 38.672 -33.075 -20.891 1.00 22.39 297 ASN C C 1
ATOM 2251 O O . ASN A 1 297 ? 37.743 -32.300 -20.682 1.00 20.94 297 ASN C O 1
ATOM 2256 N N . ILE A 1 298 ? 38.481 -34.365 -21.128 1.00 21.78 298 ILE C N 1
ATOM 2257 C CA . ILE A 1 298 ? 37.119 -34.897 -21.158 1.00 21.21 298 ILE C CA 1
ATOM 2258 C C . ILE A 1 298 ? 36.790 -35.384 -19.748 1.00 20.71 298 ILE C C 1
ATOM 2259 O O . ILE A 1 298 ? 37.563 -36.170 -19.159 1.00 23.58 298 ILE C O 1
ATOM 2264 N N . MET A 1 299 ? 35.695 -34.896 -19.168 1.00 19.06 299 MET C N 1
ATOM 2265 C CA . MET A 1 299 ? 35.243 -35.445 -17.875 1.00 18.32 299 MET C CA 1
ATOM 2266 C C . MET A 1 299 ? 33.894 -36.144 -17.987 1.00 17.65 299 MET C C 1
ATOM 2267 O O . MET A 1 299 ? 33.431 -36.766 -17.020 1.00 17.22 299 MET C O 1
ATOM 2272 N N . GLY A 1 300 ? 33.237 -36.029 -19.131 1.00 17.47 300 GLY C N 1
ATOM 2273 C CA . GLY A 1 300 ? 31.938 -36.664 -19.281 1.00 17.00 300 GLY C CA 1
ATOM 2274 C C . GLY A 1 300 ? 31.372 -36.775 -20.661 1.00 16.92 300 GLY C C 1
ATOM 2275 O O . GLY A 1 300 ? 31.816 -36.136 -21.577 1.00 16.33 300 GLY C O 1
ATOM 2276 N N . VAL A 1 301 ? 30.306 -37.554 -20.777 1.00 17.93 301 VAL C N 1
ATOM 2277 C CA . VAL A 1 301 ? 29.590 -37.699 -22.027 1.00 18.61 301 VAL C CA 1
ATOM 2278 C C . VAL A 1 301 ? 28.094 -37.750 -21.768 1.00 18.18 301 VAL C C 1
ATOM 2279 O O . VAL A 1 301 ? 27.641 -38.060 -20.643 1.00 18.48 301 VAL C O 1
ATOM 2283 N N . MET A 1 302 ? 27.337 -37.414 -22.787 1.00 17.46 302 MET C N 1
ATOM 2284 C CA . MET A 1 302 ? 25.872 -37.491 -22.718 1.00 17.25 302 MET C CA 1
ATOM 2285 C C . MET A 1 302 ? 25.385 -38.368 -23.859 1.00 17.10 302 MET C C 1
ATOM 2286 O O . MET A 1 302 ? 25.908 -38.296 -24.971 1.00 17.52 302 MET C O 1
ATOM 2291 N N . VAL A 1 303 ? 24.417 -39.223 -23.569 1.00 16.30 303 VAL C N 1
ATOM 2292 C CA . VAL A 1 303 ? 23.870 -40.185 -24.546 1.00 16.41 303 VAL C CA 1
ATOM 2293 C C . VAL A 1 303 ? 22.385 -40.299 -24.366 1.00 15.97 303 VAL C C 1
ATOM 2294 O O . VAL A 1 303 ? 21.907 -40.320 -23.225 1.00 14.67 303 VAL C O 1
ATOM 2298 N N . GLU A 1 304 ? 21.647 -40.322 -25.482 1.00 16.58 304 GLU C N 1
ATOM 2299 C CA . GLU A 1 304 ? 20.210 -40.485 -25.470 1.00 16.07 304 GLU C CA 1
ATOM 2300 C C . GLU A 1 304 ? 19.917 -41.940 -25.855 1.00 16.83 304 GLU C C 1
ATOM 2301 O O . GLU A 1 304 ? 20.213 -42.385 -26.981 1.00 17.07 304 GLU C O 1
ATOM 2307 N N . SER A 1 305 ? 19.292 -42.629 -24.907 1.00 16.50 305 SER C N 1
ATOM 2308 C CA . SER A 1 305 ? 19.226 -44.085 -24.837 1.00 16.02 305 SER C CA 1
ATOM 2309 C C . SER A 1 305 ? 17.860 -44.453 -24.244 1.00 16.24 305 SER C C 1
ATOM 2310 O O . SER A 1 305 ? 17.399 -43.778 -23.322 1.00 15.83 305 SER C O 1
ATOM 2313 N N . HIS A 1 306 ? 17.231 -45.505 -24.740 1.00 16.26 306 HIS C N 1
ATOM 2314 C CA . HIS A 1 306 ? 15.973 -45.954 -24.182 1.00 16.52 306 HIS C CA 1
ATOM 2315 C C . HIS A 1 306 ? 15.904 -47.467 -24.281 1.00 17.30 306 HIS C C 1
ATOM 2316 O O . HIS A 1 306 ? 16.826 -48.087 -24.804 1.00 17.81 306 HIS C O 1
ATOM 2323 N N . LEU A 1 307 ? 14.808 -48.056 -23.829 1.00 17.41 307 LEU C N 1
ATOM 2324 C CA . LEU A 1 307 ? 14.614 -49.503 -23.935 1.00 18.39 307 LEU C CA 1
ATOM 2325 C C . LEU A 1 307 ? 14.583 -49.967 -25.385 1.00 19.26 307 LEU C C 1
ATOM 2326 O O . LEU A 1 307 ? 15.204 -50.989 -25.735 1.00 19.70 307 LEU C O 1
ATOM 2331 N N . VAL A 1 308 ? 13.903 -49.182 -26.231 1.00 18.74 308 VAL C N 1
ATOM 2332 C CA . VAL A 1 308 ? 13.671 -49.474 -27.637 1.00 20.22 308 VAL C CA 1
ATOM 2333 C C . VAL A 1 308 ? 14.211 -48.315 -28.454 1.00 20.01 308 VAL C C 1
ATOM 2334 O O . VAL A 1 308 ? 14.017 -47.158 -28.098 1.00 18.45 308 VAL C O 1
ATOM 2338 N N . GLU A 1 309 ? 14.912 -48.631 -29.530 1.00 20.63 309 GLU C N 1
ATOM 2339 C CA . GLU A 1 309 ? 15.566 -47.592 -30.330 1.00 21.32 309 GLU C CA 1
ATOM 2340 C C . GLU A 1 309 ? 14.560 -46.809 -31.186 1.00 21.13 309 GLU C C 1
ATOM 2341 O O . GLU A 1 309 ? 13.423 -47.227 -31.414 1.00 20.82 309 GLU C O 1
ATOM 2347 N N . GLY A 1 310 ? 14.980 -45.640 -31.650 1.00 21.21 310 GLY C N 1
ATOM 2348 C CA . GLY A 1 310 ? 14.178 -44.877 -32.577 1.00 21.27 310 GLY C CA 1
ATOM 2349 C C . GLY A 1 310 ? 13.326 -43.835 -31.900 1.00 20.85 310 GLY C C 1
ATOM 2350 O O . GLY A 1 310 ? 13.619 -43.398 -30.769 1.00 19.55 310 GLY C O 1
ATOM 2351 N N . ARG A 1 311 ? 12.259 -43.428 -32.586 1.00 21.12 311 ARG C N 1
ATOM 2352 C CA . ARG A 1 311 ? 11.277 -42.520 -31.997 1.00 21.76 311 ARG C CA 1
ATOM 2353 C C . ARG A 1 311 ? 9.914 -42.831 -32.603 1.00 22.43 311 ARG C C 1
ATOM 2354 O O . ARG A 1 311 ? 9.824 -43.523 -33.627 1.00 23.04 311 ARG C O 1
ATOM 2362 N N . GLN A 1 312 ? 8.870 -42.328 -31.980 1.00 22.40 312 GLN C N 1
ATOM 2363 C CA . GLN A 1 312 ? 7.515 -42.476 -32.491 1.00 23.75 312 GLN C CA 1
ATOM 2364 C C . GLN A 1 312 ? 6.797 -41.174 -32.174 1.00 24.13 312 GLN C C 1
ATOM 2365 O O . GLN A 1 312 ? 7.147 -40.487 -31.198 1.00 23.06 312 GLN C O 1
ATOM 2371 N N . ASP A 1 313 ? 5.807 -40.818 -32.982 1.00 25.67 313 ASP C N 1
ATOM 2372 C CA . ASP A 1 313 ? 5.030 -39.603 -32.703 1.00 26.81 313 ASP C CA 1
ATOM 2373 C C . ASP A 1 313 ? 4.034 -39.792 -31.550 1.00 27.63 313 ASP C C 1
ATOM 2374 O O . ASP A 1 313 ? 3.845 -38.867 -30.767 1.00 29.79 313 ASP C O 1
ATOM 2379 N N . LYS A 1 314 ? 3.403 -40.964 -31.481 1.00 26.19 314 LYS C N 1
ATOM 2380 C CA . LYS A 1 314 ? 2.423 -41.312 -30.457 1.00 26.26 314 LYS C CA 1
ATOM 2381 C C . LYS A 1 314 ? 3.087 -42.290 -29.471 1.00 25.15 314 LYS C C 1
ATOM 2382 O O . LYS A 1 314 ? 3.910 -43.117 -29.884 1.00 25.22 314 LYS C O 1
ATOM 2384 N N . PRO A 1 315 ? 2.709 -42.236 -28.184 1.00 25.42 315 PRO C N 1
ATOM 2385 C CA . PRO A 1 315 ? 3.313 -43.182 -27.221 1.00 25.28 315 PRO C CA 1
ATOM 2386 C C . PRO A 1 315 ? 2.667 -44.575 -27.311 1.00 27.77 315 PRO C C 1
ATOM 2387 O O . PRO A 1 315 ? 1.956 -44.981 -26.392 1.00 30.04 315 PRO C O 1
ATOM 2391 N N . GLU A 1 316 ? 2.888 -45.293 -28.410 1.00 27.91 316 GLU C N 1
ATOM 2392 C CA . GLU A 1 316 ? 2.294 -46.627 -28.599 1.00 27.46 316 GLU C CA 1
ATOM 2393 C C . GLU A 1 316 ? 3.216 -47.745 -28.135 1.00 25.76 316 GLU C C 1
ATOM 2394 O O . GLU A 1 316 ? 2.806 -48.622 -27.403 1.00 27.29 316 GLU C O 1
ATOM 2396 N N . VAL A 1 317 ? 4.465 -47.728 -28.577 1.00 24.20 317 VAL C N 1
ATOM 2397 C CA . VAL A 1 317 ? 5.439 -48.738 -28.191 1.00 22.88 317 VAL C CA 1
ATOM 2398 C C . VAL A 1 317 ? 6.009 -48.352 -26.831 1.00 21.92 317 VAL C C 1
ATOM 2399 O O . VAL A 1 317 ? 6.358 -47.190 -26.591 1.00 19.64 317 VAL C O 1
ATOM 2403 N N . TYR A 1 318 ? 6.074 -49.350 -25.947 1.00 20.60 318 TYR C N 1
ATOM 2404 C CA . TYR A 1 318 ? 6.578 -49.172 -24.601 1.00 20.14 318 TYR C CA 1
ATOM 2405 C C . TYR A 1 318 ? 8.069 -48.960 -24.668 1.00 19.57 318 TYR C C 1
ATOM 2406 O O . TYR A 1 318 ? 8.760 -49.691 -25.389 1.00 19.55 318 TYR C O 1
ATOM 2415 N N . GLY A 1 319 ? 8.557 -47.952 -23.928 1.00 17.60 319 GLY C N 1
ATOM 2416 C CA . GLY A 1 319 ? 9.993 -47.721 -23.844 1.00 17.27 319 GLY C CA 1
ATOM 2417 C C . GLY A 1 319 ? 10.629 -47.130 -25.076 1.00 17.30 319 GLY C C 1
ATOM 2418 O O . GLY A 1 319 ? 11.849 -47.253 -25.243 1.00 17.23 319 GLY C O 1
ATOM 2419 N N . LYS A 1 320 ? 9.830 -46.484 -25.933 1.00 17.77 320 LYS C N 1
ATOM 2420 C CA . LYS A 1 320 ? 10.324 -45.844 -27.156 1.00 18.33 320 LYS C CA 1
ATOM 2421 C C . LYS A 1 320 ? 10.038 -44.327 -27.104 1.00 17.94 320 LYS C C 1
ATOM 2422 O O . LYS A 1 320 ? 8.923 -43.918 -26.800 1.00 18.34 320 LYS C O 1
ATOM 2428 N N . SER A 1 321 ? 11.060 -43.523 -27.393 1.00 18.15 321 SER C N 1
ATOM 2429 C CA . SER A 1 321 ? 10.966 -42.067 -27.294 1.00 17.66 321 SER C CA 1
ATOM 2430 C C . SER A 1 321 ? 9.853 -41.479 -28.126 1.00 17.96 321 SER C C 1
ATOM 2431 O O . SER A 1 321 ? 9.678 -41.889 -29.275 1.00 18.38 321 SER C O 1
ATOM 2434 N N . ILE A 1 322 ? 9.143 -40.480 -27.567 1.00 18.05 322 ILE C N 1
ATOM 2435 C CA . ILE A 1 322 ? 8.266 -39.603 -28.364 1.00 18.37 322 ILE C CA 1
ATOM 2436 C C . ILE A 1 322 ? 8.862 -38.230 -28.648 1.00 18.53 322 ILE C C 1
ATOM 2437 O O . ILE A 1 322 ? 8.185 -37.390 -29.265 1.00 19.60 322 ILE C O 1
ATOM 2442 N N . THR A 1 323 ? 10.119 -38.002 -28.246 1.00 18.11 323 THR C N 1
ATOM 2443 C CA . THR A 1 323 ? 10.863 -36.786 -28.590 1.00 18.12 323 THR C CA 1
ATOM 2444 C C . THR A 1 323 ? 12.053 -37.182 -29.470 1.00 18.11 323 THR C C 1
ATOM 2445 O O . THR A 1 323 ? 11.814 -37.808 -30.482 1.00 19.56 323 THR C O 1
ATOM 2449 N N . ASP A 1 324 ? 13.303 -36.876 -29.128 1.00 17.55 324 ASP C N 1
ATOM 2450 C CA . ASP A 1 324 ? 14.405 -37.226 -30.021 1.00 18.16 324 ASP C CA 1
ATOM 2451 C C . ASP A 1 324 ? 14.596 -38.749 -30.046 1.00 18.35 324 ASP C C 1
ATOM 2452 O O . ASP A 1 324 ? 14.356 -39.430 -29.041 1.00 18.51 324 ASP C O 1
ATOM 2457 N N . ALA A 1 325 ? 15.045 -39.255 -31.188 1.00 18.31 325 ALA C N 1
ATOM 2458 C CA . ALA A 1 325 ? 15.315 -40.671 -31.301 1.00 18.70 325 ALA C CA 1
ATOM 2459 C C . ALA A 1 325 ? 16.507 -41.062 -30.428 1.00 18.89 325 ALA C C 1
ATOM 2460 O O . ALA A 1 325 ? 17.484 -40.302 -30.296 1.00 18.88 325 ALA C O 1
ATOM 2462 N N . CYS A 1 326 ? 16.411 -42.246 -29.827 1.00 18.51 326 CYS C N 1
ATOM 2463 C CA . CYS A 1 326 ? 17.416 -42.744 -28.908 1.00 18.77 326 CYS C CA 1
ATOM 2464 C C . CYS A 1 326 ? 17.964 -44.060 -29.436 1.00 19.63 326 CYS C C 1
ATOM 2465 O O . CYS A 1 326 ? 17.286 -44.748 -30.218 1.00 20.71 326 CYS C O 1
ATOM 2468 N N . ILE A 1 327 ? 19.185 -44.406 -29.025 1.00 19.61 327 ILE C N 1
ATOM 2469 C CA . ILE A 1 327 ? 19.673 -45.775 -29.216 1.00 20.25 327 ILE C CA 1
ATOM 2470 C C . ILE A 1 327 ? 18.896 -46.687 -28.282 1.00 20.50 327 ILE C C 1
ATOM 2471 O O . ILE A 1 327 ? 18.363 -46.241 -27.265 1.00 20.38 327 ILE C O 1
ATOM 2476 N N . GLY A 1 328 ? 18.828 -47.965 -28.648 1.00 21.69 328 GLY C N 1
ATOM 2477 C CA . GLY A 1 328 ? 18.140 -48.953 -27.829 1.00 21.70 328 GLY C CA 1
ATOM 2478 C C . GLY A 1 328 ? 19.035 -49.595 -26.791 1.00 20.92 328 GLY C C 1
ATOM 2479 O O . GLY A 1 328 ? 20.211 -49.258 -26.639 1.00 19.64 328 GLY C O 1
ATOM 2480 N N . TRP A 1 329 ? 18.460 -50.556 -26.079 1.00 21.72 329 TRP C N 1
ATOM 2481 C CA . TRP A 1 329 ? 19.173 -51.203 -24.971 1.00 21.65 329 TRP C CA 1
ATOM 2482 C C . TRP A 1 329 ? 20.437 -51.972 -25.406 1.00 22.07 329 TRP C C 1
ATOM 2483 O O . TRP A 1 329 ? 21.501 -51.832 -24.782 1.00 20.95 329 TRP C O 1
ATOM 2494 N N . GLY A 1 330 ? 20.350 -52.734 -26.498 1.00 22.89 330 GLY C N 1
ATOM 2495 C CA . GLY A 1 330 ? 21.491 -53.474 -26.985 1.00 22.86 330 GLY C CA 1
ATOM 2496 C C . GLY A 1 330 ? 22.647 -52.551 -27.313 1.00 22.24 330 GLY C C 1
ATOM 2497 O O . GLY A 1 330 ? 23.785 -52.791 -26.914 1.00 21.53 330 GLY C O 1
ATOM 2498 N N . ALA A 1 331 ? 22.351 -51.484 -28.042 1.00 22.21 331 ALA C N 1
ATOM 2499 C CA . ALA A 1 331 ? 23.379 -50.511 -28.405 1.00 21.56 331 ALA C CA 1
ATOM 2500 C C . ALA A 1 331 ? 23.958 -49.777 -27.183 1.00 21.03 331 ALA C C 1
ATOM 2501 O O . ALA A 1 331 ? 25.157 -49.424 -27.152 1.00 20.67 331 ALA C O 1
ATOM 2503 N N . THR A 1 332 ? 23.103 -49.538 -26.192 1.00 20.25 332 THR C N 1
ATOM 2504 C CA . THR A 1 332 ? 23.515 -48.963 -24.923 1.00 20.19 332 THR C CA 1
ATOM 2505 C C . THR A 1 332 ? 24.531 -49.818 -24.188 1.00 20.48 332 THR C C 1
ATOM 2506 O O . THR A 1 332 ? 25.580 -49.317 -23.734 1.00 21.25 332 THR C O 1
ATOM 2510 N N . GLU A 1 333 ? 24.250 -51.107 -24.085 1.00 21.07 333 GLU C N 1
ATOM 2511 C CA . GLU A 1 333 ? 25.262 -52.009 -23.512 1.00 22.41 333 GLU C CA 1
ATOM 2512 C C . GLU A 1 333 ? 26.582 -51.905 -24.276 1.00 22.36 333 GLU C C 1
ATOM 2513 O O . GLU A 1 333 ? 27.673 -51.817 -23.649 1.00 22.54 333 GLU C O 1
ATOM 2519 N N . GLU A 1 334 ? 26.514 -51.886 -25.611 1.00 22.72 334 GLU C N 1
ATOM 2520 C CA . GLU A 1 334 ? 27.723 -51.801 -26.431 1.00 22.79 334 GLU C CA 1
ATOM 2521 C C . GLU A 1 334 ? 28.470 -50.498 -26.182 1.00 22.52 334 GLU C C 1
ATOM 2522 O O . GLU A 1 334 ? 29.712 -50.497 -26.080 1.00 23.31 334 GLU C O 1
ATOM 2524 N N . LEU A 1 335 ? 27.733 -49.390 -26.117 1.00 21.54 335 LEU C N 1
ATOM 2525 C CA . LEU A 1 335 ? 28.377 -48.071 -26.001 1.00 21.58 335 LEU C CA 1
ATOM 2526 C C . LEU A 1 335 ? 29.074 -47.880 -24.640 1.00 20.76 335 LEU C C 1
ATOM 2527 O O . LEU A 1 335 ? 30.205 -47.372 -24.571 1.00 20.17 335 LEU C O 1
ATOM 2532 N N . LEU A 1 336 ? 28.396 -48.314 -23.571 1.00 20.41 336 LEU C N 1
ATOM 2533 C CA . LEU A 1 336 ? 28.965 -48.264 -22.218 1.00 21.03 336 LEU C CA 1
ATOM 2534 C C . LEU A 1 336 ? 30.207 -49.141 -22.109 1.00 21.63 336 LEU C C 1
ATOM 2535 O O . LEU A 1 336 ? 31.227 -48.685 -21.567 1.00 21.68 336 LEU C O 1
ATOM 2540 N N . ALA A 1 337 ? 30.149 -50.360 -22.678 1.00 21.40 337 ALA C N 1
ATOM 2541 C CA . ALA A 1 337 ? 31.316 -51.228 -22.656 1.00 22.51 337 ALA C CA 1
ATOM 2542 C C . ALA A 1 337 ? 32.512 -50.562 -23.290 1.00 22.82 337 ALA C C 1
ATOM 2543 O O . ALA A 1 337 ? 33.619 -50.675 -22.775 1.00 24.03 337 ALA C O 1
ATOM 2545 N N . LEU A 1 338 ? 32.286 -49.898 -24.430 1.00 22.73 338 LEU C N 1
ATOM 2546 C CA . LEU A 1 338 ? 33.317 -49.206 -25.172 1.00 23.86 338 LEU C CA 1
ATOM 2547 C C . LEU A 1 338 ? 33.967 -48.099 -24.369 1.00 23.32 338 LEU C C 1
ATOM 2548 O O . LEU A 1 338 ? 35.187 -48.021 -24.281 1.00 22.69 338 LEU C O 1
ATOM 2553 N N . LEU A 1 339 ? 33.142 -47.212 -23.817 1.00 22.36 339 LEU C N 1
ATOM 2554 C CA . LEU A 1 339 ? 33.637 -46.104 -22.997 1.00 22.10 339 LEU C CA 1
ATOM 2555 C C . LEU A 1 339 ? 34.340 -46.605 -21.727 1.00 22.24 339 LEU C C 1
ATOM 2556 O O . LEU A 1 339 ? 35.363 -46.067 -21.310 1.00 22.89 339 LEU C O 1
ATOM 2561 N N . ALA A 1 340 ? 33.775 -47.625 -21.092 1.00 22.03 340 ALA C N 1
ATOM 2562 C CA . ALA A 1 340 ? 34.400 -48.187 -19.894 1.00 22.35 340 ALA C CA 1
ATOM 2563 C C . ALA A 1 340 ? 35.778 -48.722 -20.245 1.00 23.92 340 ALA C C 1
ATOM 2564 O O . ALA A 1 340 ? 36.758 -48.457 -19.519 1.00 24.09 340 ALA C O 1
ATOM 2566 N N . GLY A 1 341 ? 35.865 -49.432 -21.368 1.00 23.84 341 GLY C N 1
ATOM 2567 C CA . GLY A 1 341 ? 37.147 -50.038 -21.784 1.00 25.79 341 GLY C CA 1
ATOM 2568 C C . GLY A 1 341 ? 38.191 -48.962 -22.060 1.00 26.33 341 GLY C C 1
ATOM 2569 O O . GLY A 1 341 ? 39.329 -49.042 -21.609 1.00 26.85 341 GLY C O 1
ATOM 2570 N N . ALA A 1 342 ? 37.798 -47.941 -22.808 1.00 26.59 342 ALA C N 1
ATOM 2571 C CA . ALA A 1 342 ? 38.719 -46.874 -23.144 1.00 26.52 342 ALA C CA 1
ATOM 2572 C C . ALA A 1 342 ? 39.152 -46.097 -21.912 1.00 25.74 342 ALA C C 1
ATOM 2573 O O . ALA A 1 342 ? 40.315 -45.731 -21.790 1.00 24.90 342 ALA C O 1
ATOM 2575 N N . ASN A 1 343 ? 38.221 -45.792 -21.021 1.00 25.15 343 ASN C N 1
ATOM 2576 C CA . ASN A 1 343 ? 38.606 -44.983 -19.855 1.00 25.23 343 ASN C CA 1
ATOM 2577 C C . ASN A 1 343 ? 39.428 -45.768 -18.852 1.00 26.29 343 ASN C C 1
ATOM 2578 O O . ASN A 1 343 ? 40.275 -45.201 -18.154 1.00 25.19 343 ASN C O 1
ATOM 2583 N N . LYS A 1 344 ? 39.217 -47.082 -18.785 1.00 28.53 344 LYS C N 1
ATOM 2584 C CA . LYS A 1 344 ? 40.118 -47.911 -17.983 1.00 30.06 344 LYS C CA 1
ATOM 2585 C C . LYS A 1 344 ? 41.580 -47.684 -18.373 1.00 32.94 344 LYS C C 1
ATOM 2586 O O . LYS A 1 344 ? 42.448 -47.539 -17.512 1.00 33.38 344 LYS C O 1
ATOM 2592 N N . LYS A 1 345 ? 41.836 -47.610 -19.675 1.00 33.26 345 LYS C N 1
ATOM 2593 C CA . LYS A 1 345 ? 43.194 -47.368 -20.160 1.00 35.48 345 LYS C CA 1
ATOM 2594 C C . LYS A 1 345 ? 43.673 -45.953 -19.828 1.00 35.15 345 LYS C C 1
ATOM 2595 O O . LYS A 1 345 ? 44.822 -45.763 -19.428 1.00 35.14 345 LYS C O 1
ATOM 2601 N N . ARG A 1 346 ? 42.812 -44.952 -20.005 1.00 32.44 346 ARG C N 1
ATOM 2602 C CA . ARG A 1 346 ? 43.201 -43.607 -19.622 1.00 32.07 346 ARG C CA 1
ATOM 2603 C C . ARG A 1 346 ? 43.566 -43.530 -18.138 1.00 32.05 346 ARG C C 1
ATOM 2604 O O . ARG A 1 346 ? 44.560 -42.917 -17.782 1.00 32.13 346 ARG C O 1
ATOM 2612 N N . MET A 1 347 ? 42.753 -44.132 -17.270 1.00 30.23 347 MET C N 1
ATOM 2613 C CA . MET A 1 347 ? 42.998 -44.053 -15.828 1.00 30.04 347 MET C CA 1
ATOM 2614 C C . MET A 1 347 ? 44.261 -44.805 -15.376 1.00 32.83 347 MET C C 1
ATOM 2615 O O . MET A 1 347 ? 44.909 -44.433 -14.397 1.00 34.34 347 MET C O 1
ATOM 2620 N N . ALA A 1 348 ? 44.584 -45.876 -16.062 1.00 34.63 348 ALA C N 1
ATOM 2621 C CA . ALA A 1 348 ? 45.824 -46.612 -15.746 1.00 38.92 348 ALA C CA 1
ATOM 2622 C C . ALA A 1 348 ? 47.113 -45.828 -16.140 1.00 42.76 348 ALA C C 1
ATOM 2623 O O . ALA A 1 348 ? 48.154 -46.011 -15.526 1.00 46.15 348 ALA C O 1
ATOM 2625 N N . ARG A 1 349 ? 47.039 -44.933 -17.119 1.00 45.66 349 ARG C N 1
ATOM 2626 C CA . ARG A 1 349 ? 48.238 -44.225 -17.605 1.00 49.93 349 ARG C CA 1
ATOM 2627 C C . ARG A 1 349 ? 48.990 -43.511 -16.484 1.00 50.71 349 ARG C C 1
ATOM 2628 O O . ARG A 1 349 ? 48.403 -42.689 -15.781 1.00 54.47 349 ARG C O 1
ATOM 2636 N N . HIS B 1 4 ? 21.480 -38.414 8.019 1.00 41.61 4 HIS D N 1
ATOM 2637 C CA . HIS B 1 4 ? 20.655 -37.738 6.961 1.00 39.73 4 HIS D CA 1
ATOM 2638 C C . HIS B 1 4 ? 21.384 -36.502 6.373 1.00 35.47 4 HIS D C 1
ATOM 2639 O O . HIS B 1 4 ? 21.490 -35.455 7.022 1.00 34.91 4 HIS D O 1
ATOM 2646 N N . TYR B 1 5 ? 21.883 -36.632 5.144 1.00 31.47 5 TYR D N 1
ATOM 2647 C CA . TYR B 1 5 ? 22.687 -35.586 4.512 1.00 29.01 5 TYR D CA 1
ATOM 2648 C C . TYR B 1 5 ? 21.836 -34.499 3.922 1.00 25.91 5 TYR D C 1
ATOM 2649 O O . TYR B 1 5 ? 20.789 -34.776 3.358 1.00 23.87 5 TYR D O 1
ATOM 2658 N N . PRO B 1 6 ? 22.310 -33.247 3.987 1.00 24.61 6 PRO D N 1
ATOM 2659 C CA . PRO B 1 6 ? 21.535 -32.185 3.363 1.00 23.17 6 PRO D CA 1
ATOM 2660 C C . PRO B 1 6 ? 21.629 -32.234 1.833 1.00 20.65 6 PRO D C 1
ATOM 2661 O O . PRO B 1 6 ? 22.681 -32.540 1.267 1.00 20.52 6 PRO D O 1
ATOM 2665 N N . THR B 1 7 ? 20.525 -31.934 1.173 1.00 18.98 7 THR D N 1
ATOM 2666 C CA . THR B 1 7 ? 20.466 -31.857 -0.290 1.00 17.90 7 THR D CA 1
ATOM 2667 C C . THR B 1 7 ? 19.726 -30.612 -0.822 1.00 17.10 7 THR D C 1
ATOM 2668 O O . THR B 1 7 ? 19.719 -30.405 -2.012 1.00 15.61 7 THR D O 1
ATOM 2672 N N . ASP B 1 8 ? 19.059 -29.829 0.043 1.00 16.83 8 ASP D N 1
ATOM 2673 C CA . ASP B 1 8 ? 18.178 -28.737 -0.415 1.00 16.59 8 ASP D CA 1
ATOM 2674 C C . ASP B 1 8 ? 18.845 -27.395 -0.080 1.00 15.94 8 ASP D C 1
ATOM 2675 O O . ASP B 1 8 ? 19.319 -27.201 1.042 1.00 15.73 8 ASP D O 1
ATOM 2680 N N . ASP B 1 9 ? 18.894 -26.486 -1.041 1.00 15.46 9 ASP D N 1
ATOM 2681 C CA . ASP B 1 9 ? 19.323 -25.112 -0.789 1.00 15.61 9 ASP D CA 1
ATOM 2682 C C . ASP B 1 9 ? 20.757 -25.032 -0.268 1.00 16.91 9 ASP D C 1
ATOM 2683 O O . ASP B 1 9 ? 21.101 -24.153 0.529 1.00 17.08 9 ASP D O 1
ATOM 2688 N N . ILE B 1 10 ? 21.593 -25.944 -0.767 1.00 17.09 10 ILE D N 1
ATOM 2689 C CA . ILE B 1 10 ? 23.002 -26.031 -0.377 1.00 18.36 10 ILE D CA 1
ATOM 2690 C C . ILE B 1 10 ? 23.785 -24.735 -0.708 1.00 18.50 10 ILE D C 1
ATOM 2691 O O . ILE B 1 10 ? 24.654 -24.315 0.061 1.00 19.09 10 ILE D O 1
ATOM 2696 N N . LYS B 1 11 ? 23.473 -24.133 -1.844 1.00 17.73 11 LYS D N 1
ATOM 2697 C CA . LYS B 1 11 ? 24.138 -22.926 -2.347 1.00 17.63 11 LYS D CA 1
ATOM 2698 C C . LYS B 1 11 ? 23.206 -21.719 -2.342 1.00 16.83 11 LYS D C 1
ATOM 2699 O O . LYS B 1 11 ? 23.326 -20.841 -3.173 1.00 16.33 11 LYS D O 1
ATOM 2705 N N . ILE B 1 12 ? 22.267 -21.696 -1.411 1.00 16.58 12 ILE D N 1
ATOM 2706 C CA . ILE B 1 12 ? 21.367 -20.570 -1.216 1.00 16.44 12 ILE D CA 1
ATOM 2707 C C . ILE B 1 12 ? 21.650 -19.887 0.127 1.00 17.31 12 ILE D C 1
ATOM 2708 O O . ILE B 1 12 ? 21.735 -20.558 1.183 1.00 17.32 12 ILE D O 1
ATOM 2713 N N . LYS B 1 13 ? 21.833 -18.573 0.095 1.00 17.72 13 LYS D N 1
ATOM 2714 C CA . LYS B 1 13 ? 21.988 -17.806 1.319 1.00 19.61 13 LYS D CA 1
ATOM 2715 C C . LYS B 1 13 ? 20.670 -17.610 2.017 1.00 20.39 13 LYS D C 1
ATOM 2716 O O . LYS B 1 13 ? 20.575 -17.820 3.217 1.00 20.64 13 LYS D O 1
ATOM 2722 N N . GLU B 1 14 ? 19.652 -17.208 1.267 1.00 19.92 14 GLU D N 1
ATOM 2723 C CA . GLU B 1 14 ? 18.285 -17.212 1.783 1.00 21.99 14 GLU D CA 1
ATOM 2724 C C . GLU B 1 14 ? 17.293 -17.049 0.692 1.00 19.70 14 GLU D C 1
ATOM 2725 O O . GLU B 1 14 ? 17.636 -16.581 -0.382 1.00 19.43 14 GLU D O 1
ATOM 2731 N N . VAL B 1 15 ? 16.049 -17.399 1.015 1.00 19.10 15 VAL D N 1
ATOM 2732 C CA . VAL B 1 15 ? 14.929 -17.237 0.129 1.00 18.40 15 VAL D CA 1
ATOM 2733 C C . VAL B 1 15 ? 13.900 -16.451 0.896 1.00 19.40 15 VAL D C 1
ATOM 2734 O O . VAL B 1 15 ? 13.382 -16.929 1.907 1.00 20.34 15 VAL D O 1
ATOM 2738 N N . LYS B 1 16 ? 13.638 -15.240 0.444 1.00 17.77 16 LYS D N 1
ATOM 2739 C CA . LYS B 1 16 ? 12.822 -14.303 1.231 1.00 18.55 16 LYS D CA 1
ATOM 2740 C C . LYS B 1 16 ? 11.519 -14.033 0.503 1.00 16.83 16 LYS D C 1
ATOM 2741 O O . LYS B 1 16 ? 11.539 -13.708 -0.689 1.00 15.55 16 LYS D O 1
ATOM 2745 N N A GLU B 1 17 ? 10.392 -14.164 1.187 0.50 16.00 17 GLU D N 1
ATOM 2746 N N B GLU B 1 17 ? 10.403 -14.125 1.238 0.50 17.79 17 GLU D N 1
ATOM 2747 C CA A GLU B 1 17 ? 9.118 -13.905 0.534 0.50 14.98 17 GLU D CA 1
ATOM 2748 C CA B GLU B 1 17 ? 9.066 -13.787 0.723 0.50 18.04 17 GLU D CA 1
ATOM 2749 C C A GLU B 1 17 ? 8.981 -12.397 0.291 0.50 15.18 17 GLU D C 1
ATOM 2750 C C B GLU B 1 17 ? 9.018 -12.327 0.291 0.50 16.82 17 GLU D C 1
ATOM 2751 O O A GLU B 1 17 ? 9.369 -11.591 1.137 0.50 14.82 17 GLU D O 1
ATOM 2752 O O B GLU B 1 17 ? 9.478 -11.464 1.028 0.50 16.38 17 GLU D O 1
ATOM 2763 N N . LEU B 1 18 ? 8.423 -12.059 -0.864 1.00 15.08 18 LEU D N 1
ATOM 2764 C CA . LEU B 1 18 ? 8.170 -10.690 -1.308 1.00 15.65 18 LEU D CA 1
ATOM 2765 C C . LEU B 1 18 ? 6.721 -10.301 -1.067 1.00 14.87 18 LEU D C 1
ATOM 2766 O O . LEU B 1 18 ? 5.839 -11.164 -1.057 1.00 14.25 18 LEU D O 1
ATOM 2771 N N . LEU B 1 19 ? 6.447 -9.010 -0.969 1.00 13.79 19 LEU D N 1
ATOM 2772 C CA . LEU B 1 19 ? 5.059 -8.585 -1.095 1.00 13.85 19 LEU D CA 1
ATOM 2773 C C . LEU B 1 19 ? 4.513 -9.021 -2.440 1.00 13.19 19 LEU D C 1
ATOM 2774 O O . LEU B 1 19 ? 5.216 -8.935 -3.471 1.00 12.96 19 LEU D O 1
ATOM 2779 N N . PRO B 1 20 ? 3.259 -9.444 -2.458 1.00 12.88 20 PRO D N 1
ATOM 2780 C CA . PRO B 1 20 ? 2.697 -9.932 -3.709 1.00 12.36 20 PRO D CA 1
ATOM 2781 C C . PRO B 1 20 ? 2.320 -8.800 -4.661 1.00 12.16 20 PRO D C 1
ATOM 2782 O O . PRO B 1 20 ? 2.149 -7.650 -4.232 1.00 11.51 20 PRO D O 1
ATOM 2786 N N . PRO B 1 21 ? 2.139 -9.134 -5.940 1.00 12.04 21 PRO D N 1
ATOM 2787 C CA . PRO B 1 21 ? 1.728 -8.101 -6.871 1.00 11.91 21 PRO D CA 1
ATOM 2788 C C . PRO B 1 21 ? 0.516 -7.305 -6.434 1.00 12.28 21 PRO D C 1
ATOM 2789 O O . PRO B 1 21 ? 0.525 -6.069 -6.550 1.00 11.72 21 PRO D O 1
ATOM 2793 N N . ILE B 1 22 ? -0.473 -7.986 -5.875 1.00 12.43 22 ILE D N 1
ATOM 2794 C CA . ILE B 1 22 ? -1.737 -7.357 -5.447 1.00 13.51 22 ILE D CA 1
ATOM 2795 C C . ILE B 1 22 ? -1.555 -6.264 -4.403 1.00 12.95 22 ILE D C 1
ATOM 2796 O O . ILE B 1 22 ? -2.332 -5.322 -4.358 1.00 12.68 22 ILE D O 1
ATOM 2801 N N . ALA B 1 23 ? -0.514 -6.339 -3.597 1.00 13.05 23 ALA D N 1
ATOM 2802 C CA . ALA B 1 23 ? -0.262 -5.295 -2.614 1.00 13.64 23 ALA D CA 1
ATOM 2803 C C . ALA B 1 23 ? 0.071 -3.966 -3.328 1.00 13.58 23 ALA D C 1
ATOM 2804 O O . ALA B 1 23 ? -0.451 -2.922 -3.011 1.00 12.19 23 ALA D O 1
ATOM 2806 N N . HIS B 1 24 ? 0.986 -4.028 -4.290 1.00 13.38 24 HIS D N 1
ATOM 2807 C CA . HIS B 1 24 ? 1.332 -2.820 -5.025 1.00 14.26 24 HIS D CA 1
ATOM 2808 C C . HIS B 1 24 ? 0.213 -2.349 -5.922 1.00 14.17 24 HIS D C 1
ATOM 2809 O O . HIS B 1 24 ? 0.052 -1.131 -6.124 1.00 13.71 24 HIS D O 1
ATOM 2816 N N . LEU B 1 25 ? -0.527 -3.302 -6.494 1.00 13.71 25 LEU D N 1
ATOM 2817 C CA . LEU B 1 25 ? -1.704 -2.999 -7.327 1.00 13.84 25 LEU D CA 1
ATOM 2818 C C . LEU B 1 25 ? -2.791 -2.283 -6.538 1.00 14.00 25 LEU D C 1
ATOM 2819 O O . LEU B 1 25 ? -3.437 -1.362 -7.056 1.00 13.84 25 LEU D O 1
ATOM 2824 N N . TYR B 1 26 ? -2.950 -2.650 -5.253 1.00 13.65 26 TYR D N 1
ATOM 2825 C CA . TYR B 1 26 ? -3.959 -1.999 -4.427 1.00 14.27 26 TYR D CA 1
ATOM 2826 C C . TYR B 1 26 ? -3.594 -0.560 -4.091 1.00 14.18 26 TYR D C 1
ATOM 2827 O O . TYR B 1 26 ? -4.456 0.317 -4.066 1.00 15.08 26 TYR D O 1
ATOM 2836 N N A GLU B 1 27 ? -2.317 -0.293 -3.816 0.50 13.78 27 GLU D N 1
ATOM 2837 N N B GLU B 1 27 ? -2.313 -0.317 -3.836 0.50 14.17 27 GLU D N 1
ATOM 2838 C CA A GLU B 1 27 ? -1.882 1.072 -3.480 0.50 13.96 27 GLU D CA 1
ATOM 2839 C CA B GLU B 1 27 ? -1.835 1.008 -3.455 0.50 14.70 27 GLU D CA 1
ATOM 2840 C C A GLU B 1 27 ? -1.820 1.926 -4.719 0.50 13.90 27 GLU D C 1
ATOM 2841 C C B GLU B 1 27 ? -1.708 1.915 -4.676 0.50 14.31 27 GLU D C 1
ATOM 2842 O O A GLU B 1 27 ? -2.081 3.127 -4.657 0.50 14.14 27 GLU D O 1
ATOM 2843 O O B GLU B 1 27 ? -1.819 3.141 -4.553 0.50 14.43 27 GLU D O 1
ATOM 2854 N N . LEU B 1 28 ? -1.416 1.309 -5.837 1.00 13.56 28 LEU D N 1
ATOM 2855 C CA . LEU B 1 28 ? -1.157 2.026 -7.085 1.00 13.59 28 LEU D CA 1
ATOM 2856 C C . LEU B 1 28 ? -1.964 1.404 -8.239 1.00 13.53 28 LEU D C 1
ATOM 2857 O O . LEU B 1 28 ? -1.422 0.865 -9.224 1.00 12.33 28 LEU D O 1
ATOM 2862 N N . PRO B 1 29 ? -3.273 1.501 -8.136 1.00 13.65 29 PRO D N 1
ATOM 2863 C CA . PRO B 1 29 ? -4.107 0.984 -9.185 1.00 13.82 29 PRO D CA 1
ATOM 2864 C C . PRO B 1 29 ? -3.926 1.799 -10.463 1.00 13.98 29 PRO D C 1
ATOM 2865 O O . PRO B 1 29 ? -3.692 3.031 -10.395 1.00 14.08 29 PRO D O 1
ATOM 2869 N N . ILE B 1 30 ? -4.017 1.125 -11.596 1.00 13.79 30 ILE D N 1
ATOM 2870 C CA . ILE B 1 30 ? -3.967 1.856 -12.849 1.00 14.43 30 ILE D CA 1
ATOM 2871 C C . ILE B 1 30 ? -5.150 2.830 -12.943 1.00 14.69 30 ILE D C 1
ATOM 2872 O O . ILE B 1 30 ? -6.314 2.487 -12.686 1.00 15.36 30 ILE D O 1
ATOM 2877 N N . SER B 1 31 ? -4.867 4.075 -13.299 1.00 14.98 31 SER D N 1
ATOM 2878 C CA . SER B 1 31 ? -5.899 5.085 -13.373 1.00 15.65 31 SER D CA 1
ATOM 2879 C C . SER B 1 31 ? -6.704 4.916 -14.662 1.00 16.50 31 SER D C 1
ATOM 2880 O O . SER B 1 31 ? -6.256 4.295 -15.626 1.00 15.08 31 SER D O 1
ATOM 2883 N N . LYS B 1 32 ? -7.904 5.487 -14.686 1.00 17.69 32 LYS D N 1
ATOM 2884 C CA . LYS B 1 32 ? -8.654 5.564 -15.939 1.00 19.97 32 LYS D CA 1
ATOM 2885 C C . LYS B 1 32 ? -7.822 6.106 -17.097 1.00 18.24 32 LYS D C 1
ATOM 2886 O O . LYS B 1 32 ? -7.767 5.512 -18.179 1.00 16.90 32 LYS D O 1
ATOM 2892 N N . GLU B 1 33 ? -7.149 7.224 -16.859 1.00 18.45 33 GLU D N 1
ATOM 2893 C CA . GLU B 1 33 ? -6.366 7.862 -17.924 1.00 18.53 33 GLU D CA 1
ATOM 2894 C C . GLU B 1 33 ? -5.177 7.004 -18.377 1.00 16.35 33 GLU D C 1
ATOM 2895 O O . GLU B 1 33 ? -4.939 6.859 -19.598 1.00 15.49 33 GLU D O 1
ATOM 2901 N N . ALA B 1 34 ? -4.446 6.430 -17.427 1.00 14.95 34 ALA D N 1
ATOM 2902 C CA . ALA B 1 34 ? -3.314 5.577 -17.770 1.00 14.30 34 ALA D CA 1
ATOM 2903 C C . ALA B 1 34 ? -3.808 4.370 -18.536 1.00 14.08 34 ALA D C 1
ATOM 2904 O O . ALA B 1 34 ? -3.149 3.943 -19.489 1.00 12.56 34 ALA D O 1
ATOM 2906 N N . SER B 1 35 ? -4.975 3.825 -18.155 1.00 14.46 35 SER D N 1
ATOM 2907 C CA . SER B 1 35 ? -5.479 2.616 -18.828 1.00 15.03 35 SER D CA 1
ATOM 2908 C C . SER B 1 35 ? -5.838 2.917 -20.298 1.00 14.94 35 SER D C 1
ATOM 2909 O O . SER B 1 35 ? -5.564 2.120 -21.195 1.00 13.76 35 SER D O 1
ATOM 2912 N N . GLY B 1 36 ? -6.379 4.109 -20.544 1.00 14.51 36 GLY D N 1
ATOM 2913 C CA . GLY B 1 36 ? -6.722 4.531 -21.913 1.00 14.44 36 GLY D CA 1
ATOM 2914 C C . GLY B 1 36 ? -5.456 4.717 -22.744 1.00 13.75 36 GLY D C 1
ATOM 2915 O O . GLY B 1 36 ? -5.403 4.323 -23.903 1.00 13.66 36 GLY D O 1
ATOM 2916 N N . LEU B 1 37 ? -4.412 5.247 -22.126 1.00 12.95 37 LEU D N 1
ATOM 2917 C CA . LEU B 1 37 ? -3.151 5.479 -22.852 1.00 12.55 37 LEU D CA 1
ATOM 2918 C C . LEU B 1 37 ? -2.499 4.137 -23.206 1.00 11.81 37 LEU D C 1
ATOM 2919 O O . LEU B 1 37 ? -2.077 3.909 -24.334 1.00 11.95 37 LEU D O 1
ATOM 2924 N N . VAL B 1 38 ? -2.442 3.228 -22.240 1.00 11.42 38 VAL D N 1
ATOM 2925 C CA . VAL B 1 38 ? -1.819 1.926 -22.470 1.00 11.29 38 VAL D CA 1
ATOM 2926 C C . VAL B 1 38 ? -2.591 1.166 -23.544 1.00 11.41 38 VAL D C 1
ATOM 2927 O O . VAL B 1 38 ? -2.010 0.628 -24.495 1.00 11.02 38 VAL D O 1
ATOM 2931 N N . HIS B 1 39 ? -3.905 1.103 -23.396 1.00 11.94 39 HIS D N 1
ATOM 2932 C CA . HIS B 1 39 ? -4.731 0.357 -24.351 1.00 13.20 39 HIS D CA 1
ATOM 2933 C C . HIS B 1 39 ? -4.569 0.905 -25.772 1.00 13.07 39 HIS D C 1
ATOM 2934 O O . HIS B 1 39 ? -4.344 0.156 -26.728 1.00 12.61 39 HIS D O 1
ATOM 2941 N N . ARG B 1 40 ? -4.635 2.229 -25.892 1.00 13.67 40 ARG D N 1
ATOM 2942 C CA . ARG B 1 40 ? -4.515 2.855 -27.197 1.00 13.88 40 ARG D CA 1
ATOM 2943 C C . ARG B 1 40 ? -3.135 2.699 -27.779 1.00 12.64 40 ARG D C 1
ATOM 2944 O O . ARG B 1 40 ? -2.990 2.446 -28.973 1.00 12.82 40 ARG D O 1
ATOM 2952 N N . THR B 1 41 ? -2.104 2.858 -26.957 1.00 11.40 41 THR D N 1
ATOM 2953 C CA . THR B 1 41 ? -0.742 2.779 -27.482 1.00 11.06 41 THR D CA 1
ATOM 2954 C C . THR B 1 41 ? -0.469 1.344 -27.954 1.00 11.21 41 THR D C 1
ATOM 2955 O O . THR B 1 41 ? 0.176 1.161 -28.970 1.00 11.02 41 THR D O 1
ATOM 2959 N N . ARG B 1 42 ? -0.911 0.330 -27.185 1.00 11.57 42 ARG D N 1
ATOM 2960 C CA . ARG B 1 42 ? -0.770 -1.084 -27.641 1.00 11.37 42 ARG D CA 1
ATOM 2961 C C . ARG B 1 42 ? -1.412 -1.300 -29.013 1.00 11.93 42 ARG D C 1
ATOM 2962 O O . ARG B 1 42 ? -0.815 -1.885 -29.878 1.00 11.43 42 ARG D O 1
ATOM 2970 N N . GLN B 1 43 ? -2.587 -0.739 -29.220 1.00 12.43 43 GLN D N 1
ATOM 2971 C CA . GLN B 1 43 ? -3.266 -0.858 -30.518 1.00 13.79 43 GLN D CA 1
ATOM 2972 C C . GLN B 1 43 ? -2.525 -0.107 -31.637 1.00 13.56 43 GLN D C 1
ATOM 2973 O O . GLN B 1 43 ? -2.312 -0.638 -32.740 1.00 13.38 43 GLN D O 1
ATOM 2979 N N . GLU B 1 44 ? -2.069 1.101 -31.334 1.00 13.21 44 GLU D N 1
ATOM 2980 C CA . GLU B 1 44 ? -1.272 1.862 -32.312 1.00 13.51 44 GLU D CA 1
ATOM 2981 C C . GLU B 1 44 ? -0.024 1.112 -32.732 1.00 12.81 44 GLU D C 1
ATOM 2982 O O . GLU B 1 44 ? 0.376 1.117 -33.912 1.00 12.42 44 GLU D O 1
ATOM 2988 N N . ILE B 1 45 ? 0.625 0.455 -31.763 1.00 11.86 45 ILE D N 1
ATOM 2989 C CA . ILE B 1 45 ? 1.803 -0.317 -32.070 1.00 11.47 45 ILE D CA 1
ATOM 2990 C C . ILE B 1 45 ? 1.469 -1.570 -32.879 1.00 12.15 45 ILE D C 1
ATOM 2991 O O . ILE B 1 45 ? 2.164 -1.885 -33.836 1.00 11.89 45 ILE D O 1
ATOM 2996 N N . SER B 1 46 ? 0.431 -2.286 -32.468 1.00 12.49 46 SER D N 1
ATOM 2997 C CA . SER B 1 46 ? -0.065 -3.407 -33.262 1.00 13.62 46 SER D CA 1
ATOM 2998 C C . SER B 1 46 ? -0.234 -2.985 -34.724 1.00 13.55 46 SER D C 1
ATOM 2999 O O . SER B 1 46 ? 0.198 -3.697 -35.629 1.00 13.18 46 SER D O 1
ATOM 3002 N N . ASP B 1 47 ? -0.808 -1.808 -34.934 1.00 13.54 47 ASP D N 1
ATOM 3003 C CA . ASP B 1 47 ? -1.042 -1.307 -36.292 1.00 13.66 47 ASP D CA 1
ATOM 3004 C C . ASP B 1 47 ? 0.276 -1.130 -37.035 1.00 13.28 47 ASP D C 1
ATOM 3005 O O . ASP B 1 47 ? 0.350 -1.373 -38.244 1.00 14.44 47 ASP D O 1
ATOM 3010 N N . LEU B 1 48 ? 1.319 -0.707 -36.340 1.00 12.77 48 LEU D N 1
ATOM 3011 C CA . LEU B 1 48 ? 2.609 -0.559 -36.983 1.00 12.64 48 LEU D CA 1
ATOM 3012 C C . LEU B 1 48 ? 3.225 -1.928 -37.333 1.00 12.09 48 LEU D C 1
ATOM 3013 O O . LEU B 1 48 ? 3.776 -2.127 -38.432 1.00 12.46 48 LEU D O 1
ATOM 3018 N N . VAL B 1 49 ? 3.159 -2.850 -36.393 1.00 12.21 49 VAL D N 1
ATOM 3019 C CA . VAL B 1 49 ? 3.666 -4.228 -36.568 1.00 12.05 49 VAL D CA 1
ATOM 3020 C C . VAL B 1 49 ? 3.067 -4.906 -37.787 1.00 12.85 49 VAL D C 1
ATOM 3021 O O . VAL B 1 49 ? 3.740 -5.621 -38.534 1.00 12.48 49 VAL D O 1
ATOM 3025 N N . HIS B 1 50 ? 1.777 -4.644 -38.022 1.00 12.86 50 HIS D N 1
ATOM 3026 C CA . HIS B 1 50 ? 1.050 -5.234 -39.119 1.00 13.72 50 HIS D CA 1
ATOM 3027 C C . HIS B 1 50 ? 0.848 -4.395 -40.357 1.00 14.04 50 HIS D C 1
ATOM 3028 O O . HIS B 1 50 ? 0.125 -4.785 -41.249 1.00 15.19 50 HIS D O 1
ATOM 3035 N N . GLY B 1 51 ? 1.500 -3.250 -40.424 1.00 14.29 51 GLY D N 1
ATOM 3036 C CA . GLY B 1 51 ? 1.527 -2.493 -41.644 1.00 15.09 51 GLY D CA 1
ATOM 3037 C C . GLY B 1 51 ? 0.268 -1.691 -41.875 1.00 15.36 51 GLY D C 1
ATOM 3038 O O . GLY B 1 51 ? 0.074 -1.205 -42.983 1.00 15.68 51 GLY D O 1
ATOM 3039 N N . ARG B 1 52 ? -0.552 -1.503 -40.833 1.00 14.81 52 ARG D N 1
ATOM 3040 C CA . ARG B 1 52 ? -1.793 -0.758 -40.962 1.00 15.63 52 ARG D CA 1
ATOM 3041 C C . ARG B 1 52 ? -1.605 0.769 -40.897 1.00 16.43 52 ARG D C 1
ATOM 3042 O O . ARG B 1 52 ? -2.539 1.531 -41.243 1.00 17.78 52 ARG D O 1
ATOM 3050 N N . ASP B 1 53 ? -0.461 1.196 -40.409 1.00 16.58 53 ASP D N 1
ATOM 3051 C CA . ASP B 1 53 ? -0.128 2.593 -40.232 1.00 17.65 53 ASP D CA 1
ATOM 3052 C C . ASP B 1 53 ? 1.355 2.661 -40.517 1.00 17.40 53 ASP D C 1
ATOM 3053 O O . ASP B 1 53 ? 2.053 1.681 -40.299 1.00 16.64 53 ASP D O 1
ATOM 3058 N N . LYS B 1 54 ? 1.810 3.803 -41.017 1.00 17.03 54 LYS D N 1
ATOM 3059 C CA . LYS B 1 54 ? 3.193 3.980 -41.462 1.00 18.06 54 LYS D CA 1
ATOM 3060 C C . LYS B 1 54 ? 4.014 4.980 -40.630 1.00 16.54 54 LYS D C 1
ATOM 3061 O O . LYS B 1 54 ? 5.129 5.387 -41.012 1.00 15.55 54 LYS D O 1
ATOM 3067 N N . ARG B 1 55 ? 3.488 5.366 -39.488 1.00 15.56 55 ARG D N 1
ATOM 3068 C CA . ARG B 1 55 ? 4.311 6.050 -38.508 1.00 15.24 55 ARG D CA 1
ATOM 3069 C C . ARG B 1 55 ? 5.446 5.153 -38.037 1.00 14.94 55 ARG D C 1
ATOM 3070 O O . ARG B 1 55 ? 5.390 3.920 -38.158 1.00 16.35 55 ARG D O 1
ATOM 3078 N N . LEU B 1 56 ? 6.503 5.769 -37.531 1.00 14.06 56 LEU D N 1
ATOM 3079 C CA . LEU B 1 56 ? 7.616 5.020 -37.002 1.00 14.09 56 LEU D CA 1
ATOM 3080 C C . LEU B 1 56 ? 7.523 4.940 -35.490 1.00 12.87 56 LEU D C 1
ATOM 3081 O O . LEU B 1 56 ? 7.488 5.974 -34.788 1.00 12.56 56 LEU D O 1
ATOM 3086 N N . LEU B 1 57 ? 7.518 3.728 -34.953 1.00 12.28 57 LEU D N 1
ATOM 3087 C CA . LEU B 1 57 ? 7.608 3.570 -33.513 1.00 12.03 57 LEU D CA 1
ATOM 3088 C C . LEU B 1 57 ? 9.033 3.957 -33.070 1.00 12.20 57 LEU D C 1
ATOM 3089 O O . LEU B 1 57 ? 10.036 3.565 -33.738 1.00 13.24 57 LEU D O 1
ATOM 3094 N N . VAL B 1 58 ? 9.147 4.800 -32.057 1.00 11.17 58 VAL D N 1
ATOM 3095 C CA . VAL B 1 58 ? 10.461 5.174 -31.562 1.00 11.52 58 VAL D CA 1
ATOM 3096 C C . VAL B 1 58 ? 10.503 4.813 -30.072 1.00 11.29 58 VAL D C 1
ATOM 3097 O O . VAL B 1 58 ? 9.792 5.437 -29.273 1.00 10.96 58 VAL D O 1
ATOM 3101 N N . ILE B 1 59 ? 11.315 3.806 -29.724 1.00 10.49 59 ILE D N 1
ATOM 3102 C CA . ILE B 1 59 ? 11.526 3.381 -28.344 1.00 10.25 59 ILE D CA 1
ATOM 3103 C C . ILE B 1 59 ? 12.755 4.102 -27.877 1.00 10.17 59 ILE D C 1
ATOM 3104 O O . ILE B 1 59 ? 13.831 3.805 -28.385 1.00 9.85 59 ILE D O 1
ATOM 3109 N N . ILE B 1 60 ? 12.599 5.150 -27.060 1.00 9.68 60 ILE D N 1
ATOM 3110 C CA . ILE B 1 60 ? 13.762 6.020 -26.805 1.00 9.83 60 ILE D CA 1
ATOM 3111 C C . ILE B 1 60 ? 13.817 6.406 -25.323 1.00 9.59 60 ILE D C 1
ATOM 3112 O O . ILE B 1 60 ? 12.784 6.714 -24.728 1.00 9.71 60 ILE D O 1
ATOM 3117 N N . GLY B 1 61 ? 15.020 6.409 -24.754 1.00 9.53 61 GLY D N 1
ATOM 3118 C CA . GLY B 1 61 ? 15.205 6.767 -23.377 1.00 9.36 61 GLY D CA 1
ATOM 3119 C C . GLY B 1 61 ? 16.440 6.097 -22.825 1.00 9.47 61 GLY D C 1
ATOM 3120 O O . GLY B 1 61 ? 17.253 5.564 -23.586 1.00 9.66 61 GLY D O 1
ATOM 3121 N N . PRO B 1 62 ? 16.613 6.175 -21.526 1.00 9.70 62 PRO D N 1
ATOM 3122 C CA . PRO B 1 62 ? 17.840 5.757 -20.879 1.00 9.96 62 PRO D CA 1
ATOM 3123 C C . PRO B 1 62 ? 18.123 4.278 -21.116 1.00 10.38 62 PRO D C 1
ATOM 3124 O O . PRO B 1 62 ? 17.205 3.471 -21.289 1.00 10.15 62 PRO D O 1
ATOM 3128 N N . CYS B 1 63 ? 19.394 3.928 -21.156 1.00 10.39 63 CYS D N 1
ATOM 3129 C CA . CYS B 1 63 ? 19.725 2.491 -21.182 1.00 10.78 63 CYS D CA 1
ATOM 3130 C C . CYS B 1 63 ? 19.033 1.765 -20.010 1.00 10.66 63 CYS D C 1
ATOM 3131 O O . CYS B 1 63 ? 18.350 0.716 -20.192 1.00 10.64 63 CYS D O 1
ATOM 3134 N N . SER B 1 64 ? 19.216 2.343 -18.830 1.00 10.74 64 SER D N 1
ATOM 3135 C CA . SER B 1 64 ? 18.583 1.895 -17.599 1.00 10.71 64 SER D CA 1
ATOM 3136 C C . SER B 1 64 ? 18.114 3.079 -16.771 1.00 10.76 64 SER D C 1
ATOM 3137 O O . SER B 1 64 ? 18.688 4.156 -16.823 1.00 11.14 64 SER D O 1
ATOM 3140 N N . ILE B 1 65 ? 17.063 2.869 -15.986 1.00 10.80 65 ILE D N 1
ATOM 3141 C CA . ILE B 1 65 ? 16.595 3.916 -15.048 1.00 11.06 65 ILE D CA 1
ATOM 3142 C C . ILE B 1 65 ? 17.272 3.683 -13.712 1.00 11.65 65 ILE D C 1
ATOM 3143 O O . ILE B 1 65 ? 17.083 2.615 -13.133 1.00 12.08 65 ILE D O 1
ATOM 3148 N N . HIS B 1 66 ? 18.044 4.648 -13.215 1.00 12.17 66 HIS D N 1
ATOM 3149 C CA . HIS B 1 66 ? 18.574 4.565 -11.865 1.00 13.13 66 HIS D CA 1
ATOM 3150 C C . HIS B 1 66 ? 18.093 5.668 -10.941 1.00 13.90 66 HIS D C 1
ATOM 3151 O O . HIS B 1 66 ? 18.462 5.671 -9.761 1.00 13.63 66 HIS D O 1
ATOM 3158 N N . ASP B 1 67 ? 17.267 6.573 -11.461 1.00 13.47 67 ASP D N 1
ATOM 3159 C CA . ASP B 1 67 ? 16.837 7.745 -10.717 1.00 14.86 67 ASP D CA 1
ATOM 3160 C C . ASP B 1 67 ? 15.462 8.184 -11.192 1.00 14.60 67 ASP D C 1
ATOM 3161 O O . ASP B 1 67 ? 15.316 8.781 -12.242 1.00 14.11 67 ASP D O 1
ATOM 3166 N N . PRO B 1 68 ? 14.440 7.901 -10.413 1.00 15.74 68 PRO D N 1
ATOM 3167 C CA . PRO B 1 68 ? 13.092 8.292 -10.854 1.00 15.55 68 PRO D CA 1
ATOM 3168 C C . PRO B 1 68 ? 12.905 9.776 -11.150 1.00 15.17 68 PRO D C 1
ATOM 3169 O O . PRO B 1 68 ? 12.161 10.129 -12.044 1.00 14.78 68 PRO D O 1
ATOM 3173 N N . LYS B 1 69 ? 13.568 10.637 -10.406 1.00 15.93 69 LYS D N 1
ATOM 3174 C CA . LYS B 1 69 ? 13.480 12.079 -10.674 1.00 16.54 69 LYS D CA 1
ATOM 3175 C C . LYS B 1 69 ? 13.958 12.429 -12.097 1.00 14.93 69 LYS D C 1
ATOM 3176 O O . LYS B 1 69 ? 13.270 13.130 -12.853 1.00 14.08 69 LYS D O 1
ATOM 3182 N N . ALA B 1 70 ? 15.164 11.978 -12.442 1.00 14.42 70 ALA D N 1
ATOM 3183 C CA . ALA B 1 70 ? 15.694 12.222 -13.769 1.00 13.69 70 ALA D CA 1
ATOM 3184 C C . ALA B 1 70 ? 14.816 11.575 -14.850 1.00 12.59 70 ALA D C 1
ATOM 3185 O O . ALA B 1 70 ? 14.612 12.149 -15.917 1.00 11.95 70 ALA D O 1
ATOM 3187 N N . ALA B 1 71 ? 14.273 10.390 -14.564 1.00 11.98 71 ALA D N 1
ATOM 3188 C CA . ALA B 1 71 ? 13.359 9.749 -15.514 1.00 11.52 71 ALA D CA 1
ATOM 3189 C C . ALA B 1 71 ? 12.119 10.610 -15.778 1.00 11.86 71 ALA D C 1
ATOM 3190 O O . ALA B 1 71 ? 11.706 10.774 -16.936 1.00 11.38 71 ALA D O 1
ATOM 3192 N N . LEU B 1 72 ? 11.515 11.164 -14.707 1.00 12.02 72 LEU D N 1
ATOM 3193 C CA . LEU B 1 72 ? 10.373 12.037 -14.902 1.00 12.85 72 LEU D CA 1
ATOM 3194 C C . LEU B 1 72 ? 10.732 13.342 -15.637 1.00 12.65 72 LEU D C 1
ATOM 3195 O O . LEU B 1 72 ? 9.935 13.822 -16.464 1.00 12.95 72 LEU D O 1
ATOM 3200 N N . GLU B 1 73 ? 11.905 13.914 -15.375 1.00 12.48 73 GLU D N 1
ATOM 3201 C CA . GLU B 1 73 ? 12.319 15.119 -16.088 1.00 12.97 73 GLU D CA 1
ATOM 3202 C C . GLU B 1 73 ? 12.498 14.812 -17.579 1.00 12.38 73 GLU D C 1
ATOM 3203 O O . GLU B 1 73 ? 12.044 15.552 -18.447 1.00 12.29 73 GLU D O 1
ATOM 3209 N N . TYR B 1 74 ? 13.147 13.694 -17.853 1.00 11.76 74 TYR D N 1
ATOM 3210 C CA . TYR B 1 74 ? 13.362 13.207 -19.209 1.00 11.72 74 TYR D CA 1
ATOM 3211 C C . TYR B 1 74 ? 12.036 13.030 -19.933 1.00 11.48 74 TYR D C 1
ATOM 3212 O O . TYR B 1 74 ? 11.831 13.536 -21.049 1.00 11.66 74 TYR D O 1
ATOM 3221 N N . ALA B 1 75 ? 11.075 12.391 -19.262 1.00 11.64 75 ALA D N 1
ATOM 3222 C CA . ALA B 1 75 ? 9.732 12.195 -19.811 1.00 11.59 75 ALA D CA 1
ATOM 3223 C C . ALA B 1 75 ? 9.025 13.471 -20.140 1.00 12.55 75 ALA D C 1
ATOM 3224 O O . ALA B 1 75 ? 8.349 13.564 -21.164 1.00 12.85 75 ALA D O 1
ATOM 3226 N N . GLU B 1 76 ? 9.177 14.459 -19.284 1.00 13.42 76 GLU D N 1
ATOM 3227 C CA . GLU B 1 76 ? 8.540 15.758 -19.511 1.00 15.79 76 GLU D CA 1
ATOM 3228 C C . GLU B 1 76 ? 9.062 16.407 -20.774 1.00 14.02 76 GLU D C 1
ATOM 3229 O O . GLU B 1 76 ? 8.283 16.960 -21.543 1.00 13.45 76 GLU D O 1
ATOM 3234 N N . ARG B 1 77 ? 10.378 16.331 -20.989 1.00 12.94 77 ARG D N 1
ATOM 3235 C CA . ARG B 1 77 ? 10.963 16.871 -22.211 1.00 12.79 77 ARG D CA 1
ATOM 3236 C C . ARG B 1 77 ? 10.517 16.087 -23.409 1.00 12.50 77 ARG D C 1
ATOM 3237 O O . ARG B 1 77 ? 10.180 16.633 -24.429 1.00 12.65 77 ARG D O 1
ATOM 3245 N N . LEU B 1 78 ? 10.530 14.776 -23.280 1.00 11.97 78 LEU D N 1
ATOM 3246 C CA . LEU B 1 78 ? 10.211 13.920 -24.409 1.00 11.82 78 LEU D CA 1
ATOM 3247 C C . LEU B 1 78 ? 8.745 14.017 -24.827 1.00 11.98 78 LEU D C 1
ATOM 3248 O O . LEU B 1 78 ? 8.417 13.946 -26.025 1.00 11.60 78 LEU D O 1
ATOM 3253 N N . LEU B 1 79 ? 7.872 14.228 -23.850 1.00 12.69 79 LEU D N 1
ATOM 3254 C CA . LEU B 1 79 ? 6.449 14.375 -24.141 1.00 13.98 79 LEU D CA 1
ATOM 3255 C C . LEU B 1 79 ? 6.170 15.512 -25.150 1.00 14.47 79 LEU D C 1
ATOM 3256 O O . LEU B 1 79 ? 5.300 15.384 -25.999 1.00 14.00 79 LEU D O 1
ATOM 3261 N N . LYS B 1 80 ? 6.901 16.616 -25.049 1.00 15.31 80 LYS D N 1
ATOM 3262 C CA . LYS B 1 80 ? 6.752 17.730 -25.997 1.00 16.32 80 LYS D CA 1
ATOM 3263 C C . LYS B 1 80 ? 7.018 17.274 -27.446 1.00 15.18 80 LYS D C 1
ATOM 3264 O O . LYS B 1 80 ? 6.341 17.696 -28.381 1.00 14.06 80 LYS D O 1
ATOM 3270 N N . LEU B 1 81 ? 8.040 16.443 -27.597 1.00 14.26 81 LEU D N 1
ATOM 3271 C CA . LEU B 1 81 ? 8.414 15.900 -28.898 1.00 14.05 81 LEU D CA 1
ATOM 3272 C C . LEU B 1 81 ? 7.499 14.785 -29.370 1.00 13.35 81 LEU D C 1
ATOM 3273 O O . LEU B 1 81 ? 7.190 14.695 -30.552 1.00 13.02 81 LEU D O 1
ATOM 3278 N N . ARG B 1 82 ? 7.017 13.969 -28.441 1.00 12.79 82 ARG D N 1
ATOM 3279 C CA . ARG B 1 82 ? 6.010 12.975 -28.748 1.00 12.61 82 ARG D CA 1
ATOM 3280 C C . ARG B 1 82 ? 4.787 13.632 -29.360 1.00 13.66 82 ARG D C 1
ATOM 3281 O O . ARG B 1 82 ? 4.259 13.165 -30.360 1.00 13.39 82 ARG D O 1
ATOM 3289 N N . LYS B 1 83 ? 4.360 14.744 -28.776 1.00 14.38 83 LYS D N 1
ATOM 3290 C CA . LYS B 1 83 ? 3.217 15.491 -29.285 1.00 16.23 83 LYS D CA 1
ATOM 3291 C C . LYS B 1 83 ? 3.551 16.174 -30.621 1.00 15.57 83 LYS D C 1
ATOM 3292 O O . LYS B 1 83 ? 2.811 16.054 -31.604 1.00 15.44 83 LYS D O 1
ATOM 3298 N N . GLN B 1 84 ? 4.676 16.856 -30.676 1.00 15.67 84 GLN D N 1
ATOM 3299 C CA . GLN B 1 84 ? 5.058 17.608 -31.880 1.00 16.17 84 GLN D CA 1
ATOM 3300 C C . GLN B 1 84 ? 5.143 16.700 -33.125 1.00 15.45 84 GLN D C 1
ATOM 3301 O O . GLN B 1 84 ? 4.724 17.100 -34.219 1.00 15.33 84 GLN D O 1
ATOM 3307 N N . TYR B 1 85 ? 5.688 15.500 -32.946 1.00 14.46 85 TYR D N 1
ATOM 3308 C CA . TYR B 1 85 ? 5.932 14.584 -34.067 1.00 14.45 85 TYR D CA 1
ATOM 3309 C C . TYR B 1 85 ? 4.851 13.481 -34.204 1.00 14.38 85 TYR D C 1
ATOM 3310 O O . TYR B 1 85 ? 5.062 12.508 -34.923 1.00 13.61 85 TYR D O 1
ATOM 3319 N N . GLU B 1 86 ? 3.713 13.646 -33.541 1.00 14.20 86 GLU D N 1
ATOM 3320 C CA . GLU B 1 86 ? 2.716 12.558 -33.462 1.00 14.78 86 GLU D CA 1
ATOM 3321 C C . GLU B 1 86 ? 2.161 12.090 -34.798 1.00 15.09 86 GLU D C 1
ATOM 3322 O O . GLU B 1 86 ? 1.676 10.985 -34.864 1.00 14.98 86 GLU D O 1
ATOM 3328 N N . ASN B 1 87 ? 2.211 12.908 -35.849 1.00 15.15 87 ASN D N 1
ATOM 3329 C CA . ASN B 1 87 ? 1.745 12.462 -37.163 1.00 16.60 87 ASN D CA 1
ATOM 3330 C C . ASN B 1 87 ? 2.736 11.601 -37.953 1.00 16.49 87 ASN D C 1
ATOM 3331 O O . ASN B 1 87 ? 2.347 10.921 -38.879 1.00 17.53 87 ASN D O 1
ATOM 3336 N N . GLU B 1 88 ? 4.009 11.643 -37.576 1.00 15.35 88 GLU D N 1
ATOM 3337 C CA . GLU B 1 88 ? 5.073 10.905 -38.233 1.00 15.24 88 GLU D CA 1
ATOM 3338 C C . GLU B 1 88 ? 5.698 9.809 -37.353 1.00 13.75 88 GLU D C 1
ATOM 3339 O O . GLU B 1 88 ? 6.143 8.798 -37.851 1.00 13.67 88 GLU D O 1
ATOM 3345 N N . LEU B 1 89 ? 5.749 10.036 -36.039 1.00 13.05 89 LEU D N 1
ATOM 3346 C CA . LEU B 1 89 ? 6.471 9.173 -35.112 1.00 12.27 89 LEU D CA 1
ATOM 3347 C C . LEU B 1 89 ? 5.550 8.835 -33.960 1.00 12.07 89 LEU D C 1
ATOM 3348 O O . LEU B 1 89 ? 4.752 9.678 -33.546 1.00 13.23 89 LEU D O 1
ATOM 3353 N N . LEU B 1 90 ? 5.652 7.602 -33.463 1.00 11.51 90 LEU D N 1
ATOM 3354 C CA . LEU B 1 90 ? 4.985 7.180 -32.222 1.00 11.71 90 LEU D CA 1
ATOM 3355 C C . LEU B 1 90 ? 6.035 7.010 -31.150 1.00 11.24 90 LEU D C 1
ATOM 3356 O O . LEU B 1 90 ? 6.737 5.998 -31.119 1.00 11.33 90 LEU D O 1
ATOM 3361 N N . ILE B 1 91 ? 6.162 8.006 -30.278 1.00 10.89 91 ILE D N 1
ATOM 3362 C CA . ILE B 1 91 ? 7.251 8.017 -29.301 1.00 10.55 91 ILE D CA 1
ATOM 3363 C C . ILE B 1 91 ? 6.797 7.388 -28.008 1.00 10.34 91 ILE D C 1
ATOM 3364 O O . ILE B 1 91 ? 5.777 7.773 -27.487 1.00 10.59 91 ILE D O 1
ATOM 3369 N N . VAL B 1 92 ? 7.557 6.395 -27.557 1.00 9.90 92 VAL D N 1
ATOM 3370 C CA . VAL B 1 92 ? 7.338 5.632 -26.331 1.00 9.56 92 VAL D CA 1
ATOM 3371 C C . VAL B 1 92 ? 8.630 5.627 -25.546 1.00 9.68 92 VAL D C 1
ATOM 3372 O O . VAL B 1 92 ? 9.707 5.366 -26.118 1.00 9.70 92 VAL D O 1
ATOM 3376 N N . MET B 1 93 ? 8.563 5.906 -24.260 1.00 9.61 93 MET D N 1
ATOM 3377 C CA . MET B 1 93 ? 9.817 6.013 -23.506 1.00 10.09 93 MET D CA 1
ATOM 3378 C C . MET B 1 93 ? 10.366 4.646 -23.135 1.00 10.41 93 MET D C 1
ATOM 3379 O O . MET B 1 93 ? 9.607 3.768 -22.738 1.00 10.05 93 MET D O 1
ATOM 3384 N N . ARG B 1 94 ? 11.687 4.507 -23.211 1.00 10.42 94 ARG D N 1
ATOM 3385 C CA . ARG B 1 94 ? 12.380 3.339 -22.647 1.00 11.53 94 ARG D CA 1
ATOM 3386 C C . ARG B 1 94 ? 12.384 3.411 -21.132 1.00 11.71 94 ARG D C 1
ATOM 3387 O O . ARG B 1 94 ? 12.935 4.380 -20.582 1.00 12.47 94 ARG D O 1
ATOM 3395 N N . VAL B 1 95 ? 11.759 2.446 -20.435 1.00 10.62 95 VAL D N 1
ATOM 3396 C CA . VAL B 1 95 ? 11.763 2.405 -18.966 1.00 10.86 95 VAL D CA 1
ATOM 3397 C C . VAL B 1 95 ? 12.264 1.023 -18.559 1.00 10.73 95 VAL D C 1
ATOM 3398 O O . VAL B 1 95 ? 11.536 0.150 -18.070 1.00 10.94 95 VAL D O 1
ATOM 3402 N N . TYR B 1 96 ? 13.557 0.836 -18.770 1.00 10.65 96 TYR D N 1
ATOM 3403 C CA . TYR B 1 96 ? 14.201 -0.419 -18.455 1.00 11.27 96 TYR D CA 1
ATOM 3404 C C . TYR B 1 96 ? 14.867 -0.302 -17.136 1.00 11.78 96 TYR D C 1
ATOM 3405 O O . TYR B 1 96 ? 15.555 0.678 -16.862 1.00 11.86 96 TYR D O 1
ATOM 3414 N N . PHE B 1 97 ? 14.674 -1.287 -16.273 1.00 12.07 97 PHE D N 1
ATOM 3415 C CA . PHE B 1 97 ? 15.167 -1.175 -14.894 1.00 13.29 97 PHE D CA 1
ATOM 3416 C C . PHE B 1 97 ? 16.546 -1.800 -14.687 1.00 13.14 97 PHE D C 1
ATOM 3417 O O . PHE B 1 97 ? 17.197 -1.534 -13.675 1.00 12.51 97 PHE D O 1
ATOM 3425 N N . GLU B 1 98 ? 17.004 -2.582 -15.660 1.00 12.87 98 GLU D N 1
ATOM 3426 C CA . GLU B 1 98 ? 18.203 -3.344 -15.519 1.00 14.36 98 GLU D CA 1
ATOM 3427 C C . GLU B 1 98 ? 18.837 -3.524 -16.891 1.00 15.35 98 GLU D C 1
ATOM 3428 O O . GLU B 1 98 ? 18.133 -3.590 -17.912 1.00 18.13 98 GLU D O 1
ATOM 3434 N N . LYS B 1 99 ? 20.143 -3.586 -16.922 1.00 16.21 99 LYS D N 1
ATOM 3435 C CA . LYS B 1 99 ? 20.809 -4.135 -18.104 1.00 18.10 99 LYS D CA 1
ATOM 3436 C C . LYS B 1 99 ? 21.452 -5.472 -17.741 1.00 18.42 99 LYS D C 1
ATOM 3437 O O . LYS B 1 99 ? 22.307 -5.501 -16.863 1.00 17.99 99 LYS D O 1
ATOM 3443 N N . PRO B 1 100 ? 21.037 -6.570 -18.422 1.00 18.82 100 PRO D N 1
ATOM 3444 C CA . PRO B 1 100 ? 21.687 -7.878 -18.165 1.00 18.32 100 PRO D CA 1
ATOM 3445 C C . PRO B 1 100 ? 23.159 -7.808 -18.500 1.00 20.62 100 PRO D C 1
ATOM 3446 O O . PRO B 1 100 ? 23.546 -7.106 -19.438 1.00 20.79 100 PRO D O 1
ATOM 3450 N N . ARG B 1 101 ? 23.983 -8.471 -17.697 1.00 20.45 101 ARG D N 1
ATOM 3451 C CA . ARG B 1 101 ? 25.438 -8.386 -17.891 1.00 23.10 101 ARG D CA 1
ATOM 3452 C C . ARG B 1 101 ? 26.060 -9.722 -17.492 1.00 24.11 101 ARG D C 1
ATOM 3453 O O . ARG B 1 101 ? 25.446 -10.530 -16.817 1.00 23.02 101 ARG D O 1
ATOM 3461 N N . THR B 1 102 ? 27.294 -9.947 -17.917 1.00 26.37 102 THR D N 1
ATOM 3462 C CA . THR B 1 102 ? 28.021 -11.159 -17.560 1.00 26.02 102 THR D CA 1
ATOM 3463 C C . THR B 1 102 ? 28.898 -10.860 -16.341 1.00 27.23 102 THR D C 1
ATOM 3464 O O . THR B 1 102 ? 29.001 -11.676 -15.458 1.00 28.34 102 THR D O 1
ATOM 3468 N N . THR B 1 103 ? 29.523 -9.688 -16.266 1.00 28.75 103 THR D N 1
ATOM 3469 C CA . THR B 1 103 ? 30.403 -9.414 -15.122 1.00 30.72 103 THR D CA 1
ATOM 3470 C C . THR B 1 103 ? 29.619 -8.849 -13.940 1.00 31.37 103 THR D C 1
ATOM 3471 O O . THR B 1 103 ? 28.452 -8.453 -14.084 1.00 31.25 103 THR D O 1
ATOM 3475 N N . VAL B 1 104 ? 30.282 -8.792 -12.783 1.00 30.21 104 VAL D N 1
ATOM 3476 C CA . VAL B 1 104 ? 29.666 -8.348 -11.535 1.00 30.30 104 VAL D CA 1
ATOM 3477 C C . VAL B 1 104 ? 29.321 -6.861 -11.679 1.00 27.45 104 VAL D C 1
ATOM 3478 O O . VAL B 1 104 ? 30.122 -6.084 -12.169 1.00 26.78 104 VAL D O 1
ATOM 3482 N N . GLY B 1 105 ? 28.105 -6.471 -11.288 1.00 27.00 105 GLY D N 1
ATOM 3483 C CA . GLY B 1 105 ? 27.748 -5.067 -11.283 1.00 23.70 105 GLY D CA 1
ATOM 3484 C C . GLY B 1 105 ? 26.384 -4.798 -10.684 1.00 20.60 105 GLY D C 1
ATOM 3485 O O . GLY B 1 105 ? 25.762 -5.682 -10.131 1.00 19.48 105 GLY D O 1
ATOM 3486 N N . TRP B 1 106 ? 25.946 -3.556 -10.808 1.00 17.83 106 TRP D N 1
ATOM 3487 C CA . TRP B 1 106 ? 24.605 -3.177 -10.336 1.00 16.63 106 TRP D CA 1
ATOM 3488 C C . TRP B 1 106 ? 23.531 -3.938 -11.073 1.00 16.47 106 TRP D C 1
ATOM 3489 O O . TRP B 1 106 ? 23.513 -4.005 -12.316 1.00 16.92 106 TRP D O 1
ATOM 3500 N N . LYS B 1 107 ? 22.564 -4.427 -10.300 1.00 16.05 107 LYS D N 1
ATOM 3501 C CA . LYS B 1 107 ? 21.539 -5.301 -10.841 1.00 15.95 107 LYS D CA 1
ATOM 3502 C C . LYS B 1 107 ? 20.242 -4.575 -11.063 1.00 14.42 107 LYS D C 1
ATOM 3503 O O . LYS B 1 107 ? 19.194 -5.185 -11.292 1.00 13.84 107 LYS D O 1
ATOM 3509 N N . GLY B 1 108 ? 20.308 -3.258 -11.074 1.00 14.45 108 GLY D N 1
ATOM 3510 C CA . GLY B 1 108 ? 19.180 -2.477 -11.538 1.00 13.20 108 GLY D CA 1
ATOM 3511 C C . GLY B 1 108 ? 18.241 -1.960 -10.458 1.00 13.63 108 GLY D C 1
ATOM 3512 O O . GLY B 1 108 ? 18.418 -2.261 -9.280 1.00 12.89 108 GLY D O 1
ATOM 3513 N N . LEU B 1 109 ? 17.260 -1.142 -10.886 1.00 13.28 109 LEU D N 1
ATOM 3514 C CA . LEU B 1 109 ? 16.433 -0.382 -9.970 1.00 15.04 109 LEU D CA 1
ATOM 3515 C C . LEU B 1 109 ? 15.423 -1.233 -9.190 1.00 14.36 109 LEU D C 1
ATOM 3516 O O . LEU B 1 109 ? 14.998 -0.866 -8.101 1.00 13.84 109 LEU D O 1
ATOM 3521 N N . ILE B 1 110 ? 14.984 -2.339 -9.775 1.00 13.73 110 ILE D N 1
ATOM 3522 C CA . ILE B 1 110 ? 14.012 -3.202 -9.099 1.00 13.51 110 ILE D CA 1
ATOM 3523 C C . ILE B 1 110 ? 14.761 -4.000 -8.060 1.00 13.67 110 ILE D C 1
ATOM 3524 O O . ILE B 1 110 ? 14.382 -4.035 -6.875 1.00 13.68 110 ILE D O 1
ATOM 3529 N N . ASN B 1 111 ? 15.851 -4.621 -8.487 1.00 14.04 111 ASN D N 1
ATOM 3530 C CA . ASN B 1 111 ? 16.587 -5.505 -7.591 1.00 14.72 111 ASN D CA 1
ATOM 3531 C C . ASN B 1 111 ? 17.364 -4.759 -6.507 1.00 15.25 111 ASN D C 1
ATOM 3532 O O . ASN B 1 111 ? 17.421 -5.232 -5.387 1.00 17.14 111 ASN D O 1
ATOM 3537 N N . ASP B 1 112 ? 17.918 -3.591 -6.831 1.00 14.02 112 ASP D N 1
ATOM 3538 C CA . ASP B 1 112 ? 18.786 -2.873 -5.915 1.00 14.60 112 ASP D CA 1
ATOM 3539 C C . ASP B 1 112 ? 18.558 -1.363 -6.041 1.00 14.34 112 ASP D C 1
ATOM 3540 O O . ASP B 1 112 ? 19.429 -0.618 -6.556 1.00 13.84 112 ASP D O 1
ATOM 3545 N N . PRO B 1 113 ? 17.368 -0.885 -5.627 1.00 13.77 113 PRO D N 1
ATOM 3546 C CA . PRO B 1 113 ? 17.009 0.518 -5.857 1.00 14.09 113 PRO D CA 1
ATOM 3547 C C . PRO B 1 113 ? 17.915 1.502 -5.179 1.00 14.94 113 PRO D C 1
ATOM 3548 O O . PRO B 1 113 ? 18.029 2.641 -5.658 1.00 15.15 113 PRO D O 1
ATOM 3552 N N . HIS B 1 114 ? 18.510 1.124 -4.059 1.00 15.75 114 HIS D N 1
ATOM 3553 C CA . HIS B 1 114 ? 19.308 2.100 -3.338 1.00 17.48 114 HIS D CA 1
ATOM 3554 C C . HIS B 1 114 ? 20.749 2.142 -3.895 1.00 18.32 114 HIS D C 1
ATOM 35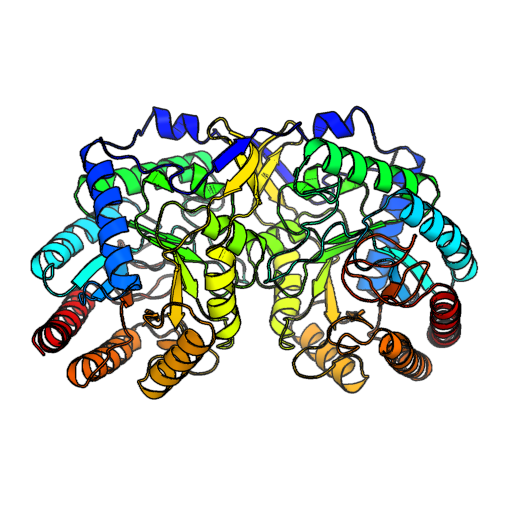55 O O . HIS B 1 114 ? 21.569 2.879 -3.379 1.00 18.76 114 HIS D O 1
ATOM 3562 N N . LEU B 1 115 ? 21.067 1.340 -4.907 1.00 19.44 115 LEU D N 1
ATOM 3563 C CA . LEU B 1 115 ? 22.334 1.462 -5.622 1.00 21.23 115 LEU D CA 1
ATOM 3564 C C . LEU B 1 115 ? 23.523 1.177 -4.693 1.00 23.00 115 LEU D C 1
ATOM 3565 O O . LEU B 1 115 ? 24.577 1.815 -4.801 1.00 22.76 115 LEU D O 1
ATOM 3570 N N . ASP B 1 116 ? 23.347 0.251 -3.765 1.00 22.68 116 ASP D N 1
ATOM 3571 C CA . ASP B 1 116 ? 24.319 0.080 -2.684 1.00 24.77 116 ASP D CA 1
ATOM 3572 C C . ASP B 1 116 ? 24.439 -1.378 -2.255 1.00 24.33 116 ASP D C 1
ATOM 3573 O O . ASP B 1 116 ? 25.073 -1.698 -1.246 1.00 24.09 116 ASP D O 1
ATOM 3578 N N . GLY B 1 117 ? 23.878 -2.272 -3.051 1.00 23.64 117 GLY D N 1
ATOM 3579 C CA . GLY B 1 117 ? 23.924 -3.691 -2.746 1.00 24.40 117 GLY D CA 1
ATOM 3580 C C . GLY B 1 117 ? 23.080 -4.144 -1.569 1.00 24.08 117 GLY D C 1
ATOM 3581 O O . GLY B 1 117 ? 23.329 -5.219 -1.055 1.00 25.34 117 GLY D O 1
ATOM 3582 N N . THR B 1 118 ? 22.084 -3.359 -1.157 1.00 22.22 118 THR D N 1
ATOM 3583 C CA . THR B 1 118 ? 21.114 -3.797 -0.140 1.00 21.79 118 THR D CA 1
ATOM 3584 C C . THR B 1 118 ? 19.976 -4.680 -0.717 1.00 20.62 118 THR D C 1
ATOM 3585 O O . THR B 1 118 ? 19.271 -5.346 0.034 1.00 19.51 118 THR D O 1
ATOM 3589 N N . PHE B 1 119 ? 19.778 -4.660 -2.037 1.00 19.26 119 PHE D N 1
ATOM 3590 C CA . PHE B 1 119 ? 18.764 -5.493 -2.698 1.00 18.63 119 PHE D CA 1
ATOM 3591 C C . PHE B 1 119 ? 17.382 -5.396 -2.056 1.00 17.16 119 PHE D C 1
ATOM 3592 O O . PHE B 1 119 ? 16.767 -6.422 -1.710 1.00 15.70 119 PHE D O 1
ATOM 3600 N N . ASP B 1 120 ? 16.918 -4.163 -1.879 1.00 15.62 120 ASP D N 1
ATOM 3601 C CA . ASP B 1 120 ? 15.617 -3.904 -1.265 1.00 15.10 120 ASP D CA 1
ATOM 3602 C C . ASP B 1 120 ? 14.538 -4.030 -2.340 1.00 14.64 120 ASP D C 1
ATOM 3603 O O . ASP B 1 120 ? 14.005 -3.036 -2.823 1.00 13.62 120 ASP D O 1
ATOM 3608 N N . ILE B 1 121 ? 14.217 -5.276 -2.685 1.00 14.42 121 ILE D N 1
ATOM 3609 C CA . ILE B 1 121 ? 13.389 -5.533 -3.833 1.00 14.34 121 ILE D CA 1
ATOM 3610 C C . ILE B 1 121 ? 11.932 -5.113 -3.666 1.00 13.52 121 ILE D C 1
ATOM 3611 O O . ILE B 1 121 ? 11.335 -4.698 -4.658 1.00 12.88 121 ILE D O 1
ATOM 3616 N N . ASN B 1 122 ? 11.360 -5.195 -2.452 1.00 13.46 122 ASN D N 1
ATOM 3617 C CA . ASN B 1 122 ? 10.016 -4.681 -2.256 1.00 12.75 122 ASN D CA 1
ATOM 3618 C C . ASN B 1 122 ? 9.966 -3.185 -2.604 1.00 12.56 122 ASN D C 1
ATOM 3619 O O . ASN B 1 122 ? 9.064 -2.741 -3.300 1.00 12.10 122 ASN D O 1
ATOM 3624 N N . PHE B 1 123 ? 10.971 -2.438 -2.176 1.00 12.40 123 PHE D N 1
ATOM 3625 C CA . PHE B 1 123 ? 11.051 -1.012 -2.470 1.00 12.94 123 PHE D CA 1
ATOM 3626 C C . PHE B 1 123 ? 11.200 -0.784 -3.984 1.00 12.33 123 PHE D C 1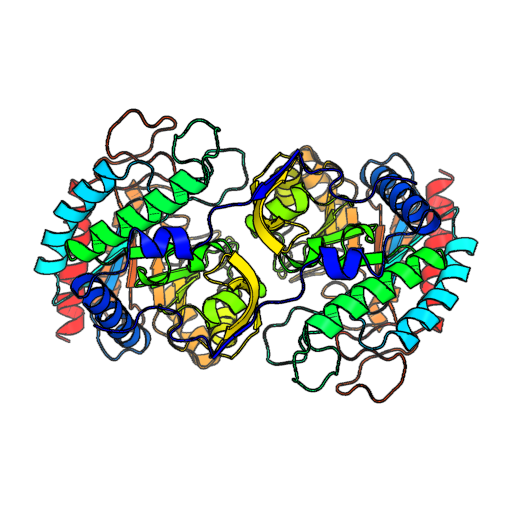
ATOM 3627 O O . PHE B 1 123 ? 10.547 0.084 -4.568 1.00 12.78 123 PHE D O 1
ATOM 3635 N N . GLY B 1 124 ? 12.032 -1.607 -4.617 1.00 12.08 124 GLY D N 1
ATOM 3636 C CA . GLY B 1 124 ? 12.304 -1.525 -6.041 1.00 11.76 124 GLY D CA 1
ATOM 3637 C C . GLY B 1 124 ? 11.100 -1.786 -6.898 1.00 11.92 124 GLY D C 1
ATOM 3638 O O . GLY B 1 124 ? 10.848 -1.062 -7.848 1.00 11.56 124 GLY D O 1
ATOM 3639 N N . LEU B 1 125 ? 10.358 -2.807 -6.533 1.00 11.94 125 LEU D N 1
ATOM 3640 C CA . LEU B 1 125 ? 9.122 -3.132 -7.273 1.00 12.19 125 LEU D CA 1
ATOM 3641 C C . LEU B 1 125 ? 8.088 -2.036 -7.082 1.00 12.51 125 LEU D C 1
ATOM 3642 O O . LEU B 1 125 ? 7.370 -1.630 -8.035 1.00 11.72 125 LEU D O 1
ATOM 3647 N N . ARG B 1 126 ? 7.970 -1.530 -5.854 1.00 13.55 126 ARG D N 1
ATOM 3648 C CA . ARG B 1 126 ? 7.020 -0.454 -5.603 1.00 15.79 126 ARG D CA 1
ATOM 3649 C C . ARG B 1 126 ? 7.397 0.799 -6.420 1.00 15.71 126 ARG D C 1
ATOM 3650 O O . ARG B 1 126 ? 6.564 1.455 -7.017 1.00 15.73 126 ARG D O 1
ATOM 3658 N N . GLN B 1 127 ? 8.670 1.113 -6.463 1.00 15.35 127 GLN D N 1
ATOM 3659 C CA . GLN B 1 127 ? 9.122 2.298 -7.149 1.00 16.49 127 GLN D CA 1
ATOM 3660 C C . GLN B 1 127 ? 9.005 2.148 -8.649 1.00 14.94 127 GLN D C 1
ATOM 3661 O O . GLN B 1 127 ? 8.669 3.114 -9.342 1.00 14.51 127 GLN D O 1
ATOM 3667 N N . ALA B 1 128 ? 9.267 0.941 -9.153 1.00 13.11 128 ALA D N 1
ATOM 3668 C CA . ALA B 1 128 ? 9.060 0.653 -10.570 1.00 12.45 128 ALA D CA 1
ATOM 3669 C C . ALA B 1 128 ? 7.605 0.912 -10.989 1.00 11.61 128 ALA D C 1
ATOM 3670 O O . ALA B 1 128 ? 7.326 1.607 -11.958 1.00 10.92 128 ALA D O 1
ATOM 3672 N N . ARG B 1 129 ? 6.675 0.366 -10.226 1.00 11.25 129 ARG D N 1
ATOM 3673 C CA . ARG B 1 129 ? 5.280 0.552 -10.501 1.00 10.91 129 ARG D CA 1
ATOM 3674 C C . ARG B 1 129 ? 4.871 2.018 -10.378 1.00 10.88 129 ARG D C 1
ATOM 3675 O O . ARG B 1 129 ? 4.156 2.543 -11.235 1.00 11.15 129 ARG D O 1
ATOM 3683 N N . SER B 1 130 ? 5.332 2.670 -9.328 1.00 11.33 130 SER D N 1
ATOM 3684 C CA . SER B 1 130 ? 5.014 4.066 -9.115 1.00 12.11 130 SER D CA 1
ATOM 3685 C C . SER B 1 130 ? 5.520 4.938 -10.265 1.00 11.76 130 SER D C 1
ATOM 3686 O O . SER B 1 130 ? 4.805 5.781 -10.765 1.00 11.90 130 SER D O 1
ATOM 3689 N N . LEU B 1 131 ? 6.762 4.724 -10.682 1.00 11.56 131 LEU D N 1
ATOM 3690 C CA . LEU B 1 131 ? 7.294 5.481 -11.803 1.00 11.32 131 LEU D CA 1
ATOM 3691 C C . LEU B 1 131 ? 6.477 5.263 -13.069 1.00 10.92 131 LEU D C 1
ATOM 3692 O O . LEU B 1 131 ? 6.123 6.209 -13.769 1.00 10.33 131 LEU D O 1
ATOM 3697 N N . LEU B 1 132 ? 6.148 4.005 -13.355 1.00 10.54 132 LEU D N 1
ATOM 3698 C CA . LEU B 1 132 ? 5.352 3.679 -14.542 1.00 10.36 132 LEU D CA 1
ATOM 3699 C C . LEU B 1 132 ? 3.965 4.282 -14.521 1.00 10.86 132 LEU D C 1
ATOM 3700 O O . LEU B 1 132 ? 3.478 4.766 -15.556 1.00 10.96 132 LEU D O 1
ATOM 3705 N N . LEU B 1 133 ? 3.330 4.305 -13.346 1.00 11.07 133 LEU D N 1
ATOM 3706 C CA . LEU B 1 133 ? 2.038 4.929 -13.228 1.00 11.58 133 LEU D CA 1
ATOM 3707 C C . LEU B 1 133 ? 2.162 6.445 -13.466 1.00 11.82 133 LEU D C 1
ATOM 3708 O O . LEU B 1 133 ? 1.359 7.029 -14.195 1.00 11.65 133 LEU D O 1
ATOM 3713 N N . SER B 1 134 ? 3.184 7.063 -12.875 1.00 11.91 134 SER D N 1
ATOM 3714 C CA . SER B 1 134 ? 3.363 8.512 -13.043 1.00 12.54 134 SER D CA 1
ATOM 3715 C C . SER B 1 134 ? 3.609 8.872 -14.518 1.00 12.04 134 SER D C 1
ATOM 3716 O O . SER B 1 134 ? 3.062 9.877 -15.014 1.00 12.68 134 SER D O 1
ATOM 3719 N N . LEU B 1 135 ? 4.448 8.081 -15.195 1.00 11.79 135 LEU D N 1
ATOM 3720 C CA . LEU B 1 135 ? 4.694 8.271 -16.626 1.00 11.48 135 LEU D CA 1
ATOM 3721 C C . LEU B 1 135 ? 3.385 8.233 -17.448 1.00 11.67 135 LEU D C 1
ATOM 3722 O O . LEU B 1 135 ? 3.074 9.159 -18.207 1.00 11.87 135 LEU D O 1
ATOM 3727 N N . ASN B 1 136 ? 2.613 7.159 -17.309 1.00 11.27 136 ASN D N 1
ATOM 3728 C CA . ASN B 1 136 ? 1.377 7.056 -18.060 1.00 11.93 136 ASN D CA 1
ATOM 3729 C C . ASN B 1 136 ? 0.416 8.198 -17.705 1.00 12.68 136 ASN D C 1
ATOM 3730 O O . ASN B 1 136 ? -0.269 8.746 -18.588 1.00 12.91 136 ASN D O 1
ATOM 3735 N N . ASN B 1 137 ? 0.372 8.553 -16.428 1.00 13.13 137 ASN D N 1
ATOM 3736 C CA . ASN B 1 137 ? -0.525 9.624 -15.985 1.00 14.20 137 ASN D CA 1
ATOM 3737 C C . ASN B 1 137 ? -0.175 10.978 -16.599 1.00 14.93 137 ASN D C 1
ATOM 3738 O O . ASN B 1 137 ? -1.046 11.791 -16.801 1.00 14.74 137 ASN D O 1
ATOM 3743 N N . MET B 1 138 ? 1.089 11.198 -16.930 1.00 15.48 138 MET D N 1
ATOM 3744 C CA . MET B 1 138 ? 1.508 12.468 -17.561 1.00 17.39 138 MET D CA 1
ATOM 3745 C C . MET B 1 138 ? 1.324 12.438 -19.076 1.00 16.90 138 MET D C 1
ATOM 3746 O O . MET B 1 138 ? 1.477 13.460 -19.716 1.00 16.54 138 MET D O 1
ATOM 3751 N N . GLY B 1 139 ? 0.976 11.277 -19.634 1.00 15.32 139 GLY D N 1
ATOM 3752 C CA . GLY B 1 139 ? 0.778 11.081 -21.064 1.00 14.54 139 GLY D CA 1
ATOM 3753 C C . GLY B 1 139 ? 1.939 10.420 -21.810 1.00 13.76 139 GLY D C 1
ATOM 3754 O O . GLY B 1 139 ? 1.919 10.394 -23.051 1.00 14.14 139 GLY D O 1
ATOM 3755 N N . MET B 1 140 ? 2.901 9.834 -21.087 1.00 12.56 140 MET D N 1
ATOM 3756 C CA . MET B 1 140 ? 4.053 9.192 -21.731 1.00 11.79 140 MET D CA 1
ATOM 3757 C C . MET B 1 140 ? 3.948 7.674 -21.571 1.00 11.52 140 MET D C 1
ATOM 3758 O O . MET B 1 140 ? 4.089 7.167 -20.462 1.00 11.00 140 MET D O 1
ATOM 3763 N N . PRO B 1 141 ? 3.659 6.968 -22.659 1.00 11.07 141 PRO D N 1
ATOM 3764 C CA . PRO B 1 141 ? 3.650 5.509 -22.558 1.00 11.11 141 PRO D CA 1
ATOM 3765 C C . PRO B 1 141 ? 5.045 4.993 -22.317 1.00 10.48 141 PRO D C 1
ATOM 3766 O O . PRO B 1 141 ? 6.036 5.670 -22.654 1.00 10.35 141 PRO D O 1
ATOM 3770 N N . ALA B 1 142 ? 5.106 3.794 -21.743 1.00 10.30 142 ALA D N 1
ATOM 3771 C CA . ALA B 1 142 ? 6.357 3.189 -21.251 1.00 10.23 142 ALA D CA 1
ATOM 3772 C C . ALA B 1 142 ? 6.624 1.831 -21.909 1.00 10.25 142 ALA D C 1
ATOM 3773 O O . ALA B 1 142 ? 5.661 1.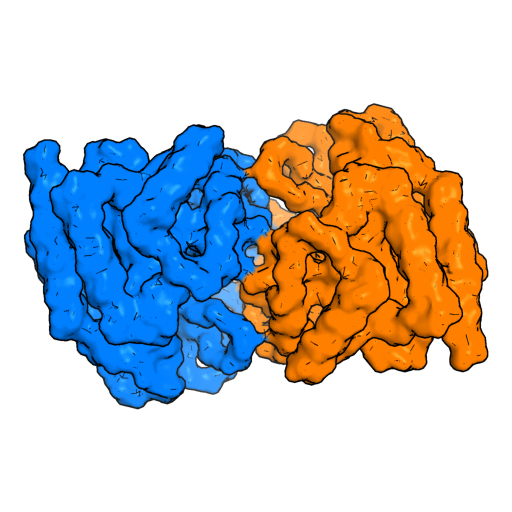103 -22.240 1.00 11.43 142 ALA D O 1
ATOM 3775 N N . SER B 1 143 ? 7.907 1.531 -22.122 1.00 9.93 143 SER D N 1
ATOM 3776 C CA . SER B 1 143 ? 8.376 0.260 -22.665 1.00 9.67 143 SER D CA 1
ATOM 3777 C C . SER B 1 143 ? 9.386 -0.314 -21.714 1.00 9.30 143 SER D C 1
ATOM 3778 O O . SER B 1 143 ? 9.983 0.413 -20.932 1.00 9.09 143 SER D O 1
ATOM 3781 N N . THR B 1 144 ? 9.561 -1.625 -21.731 1.00 9.31 144 THR D N 1
ATOM 3782 C CA . THR B 1 144 ? 10.522 -2.237 -20.818 1.00 9.59 144 THR D CA 1
ATOM 3783 C C . THR B 1 144 ? 10.924 -3.610 -21.356 1.00 10.02 144 THR D C 1
ATOM 3784 O O . THR B 1 144 ? 10.226 -4.173 -22.207 1.00 10.49 144 THR D O 1
ATOM 3788 N N . GLU B 1 145 ? 11.993 -4.156 -20.820 1.00 10.12 145 GLU D N 1
ATOM 3789 C CA . GLU B 1 145 ? 12.368 -5.561 -21.052 1.00 10.86 145 GLU D CA 1
ATOM 3790 C C . GLU B 1 145 ? 11.947 -6.400 -19.869 1.00 11.32 145 GLU D C 1
ATOM 3791 O O . GLU B 1 145 ? 12.219 -6.039 -18.720 1.00 11.49 145 GLU D O 1
ATOM 3797 N N . PHE B 1 146 ? 11.316 -7.564 -20.142 1.00 11.08 146 PHE D N 1
ATOM 3798 C CA . PHE B 1 146 ? 10.979 -8.493 -19.072 1.00 11.77 146 PHE D CA 1
ATOM 3799 C C . PHE B 1 146 ? 12.030 -9.567 -19.072 1.00 11.32 146 PHE D C 1
ATOM 3800 O O . PHE B 1 146 ? 12.157 -10.311 -20.070 1.00 11.55 146 PHE D O 1
ATOM 3808 N N . LEU B 1 147 ? 12.807 -9.608 -17.998 1.00 10.54 147 LEU D N 1
ATOM 3809 C CA . LEU B 1 147 ? 13.919 -10.526 -17.869 1.00 10.88 147 LEU D CA 1
ATOM 3810 C C . LEU B 1 147 ? 13.553 -11.884 -17.218 1.00 10.34 147 LEU D C 1
ATOM 3811 O O . LEU B 1 147 ? 14.328 -12.830 -17.281 1.00 10.32 147 LEU D O 1
ATOM 3816 N N . ASP B 1 148 ? 12.394 -11.913 -16.561 1.00 9.87 148 ASP D N 1
ATOM 3817 C CA . ASP B 1 148 ? 11.914 -13.107 -15.906 1.00 10.38 148 ASP D CA 1
ATOM 3818 C C . ASP B 1 148 ? 10.393 -13.201 -16.047 1.00 9.90 148 ASP D C 1
ATOM 3819 O O . ASP B 1 148 ? 9.747 -12.351 -16.686 1.00 9.62 148 ASP D O 1
ATOM 3824 N N . MET B 1 149 ? 9.823 -14.232 -15.429 1.00 10.04 149 MET D N 1
ATOM 3825 C CA . MET B 1 149 ? 8.398 -14.576 -15.628 1.00 10.40 149 MET D CA 1
ATOM 3826 C C . MET B 1 149 ? 7.523 -14.119 -14.461 1.00 10.76 149 MET D C 1
ATOM 3827 O O . MET B 1 149 ? 6.303 -14.326 -14.504 1.00 10.50 149 MET D O 1
ATOM 3832 N N . ILE B 1 150 ? 8.123 -13.441 -13.473 1.00 10.74 150 ILE D N 1
ATOM 3833 C CA . ILE B 1 150 ? 7.440 -12.990 -12.266 1.00 10.95 150 ILE D CA 1
ATOM 3834 C C . ILE B 1 150 ? 7.272 -11.475 -12.259 1.00 11.01 150 ILE D C 1
ATOM 3835 O O . ILE B 1 150 ? 6.161 -10.979 -12.017 1.00 10.21 150 ILE D O 1
ATOM 3840 N N . THR B 1 151 ? 8.327 -10.719 -12.596 1.00 10.69 151 THR D N 1
ATOM 3841 C CA . THR B 1 151 ? 8.169 -9.249 -12.634 1.00 10.97 151 THR D CA 1
ATOM 3842 C C . THR B 1 151 ? 6.956 -8.746 -13.467 1.00 10.61 151 THR D C 1
ATOM 3843 O O . THR B 1 151 ? 6.367 -7.718 -13.134 1.00 10.75 151 THR D O 1
ATOM 3847 N N . PRO B 1 152 ? 6.598 -9.393 -14.597 1.00 9.88 152 PRO D N 1
ATOM 3848 C CA . PRO B 1 152 ? 5.446 -8.819 -15.344 1.00 10.22 152 PRO D CA 1
ATOM 3849 C C . PRO B 1 152 ? 4.172 -8.714 -14.516 1.00 10.51 152 PRO D C 1
ATOM 3850 O O . PRO B 1 152 ? 3.310 -7.828 -14.765 1.00 10.28 152 PRO D O 1
ATOM 3854 N N . GLN B 1 153 ? 3.997 -9.628 -13.554 1.00 10.19 153 GLN D N 1
ATOM 3855 C CA . GLN B 1 153 ? 2.788 -9.544 -12.705 1.00 10.43 153 GLN D CA 1
ATOM 3856 C C . GLN B 1 153 ? 2.705 -8.237 -11.872 1.00 10.50 153 GLN D C 1
ATOM 3857 O O . GLN B 1 153 ? 1.631 -7.833 -11.470 1.00 10.89 153 GLN D O 1
ATOM 3863 N N . TYR B 1 154 ? 3.839 -7.610 -11.584 1.00 10.00 154 TYR D N 1
ATOM 3864 C CA . TYR B 1 154 ? 3.911 -6.414 -10.734 1.00 9.91 154 TYR D CA 1
ATOM 3865 C C . TYR B 1 154 ? 3.545 -5.163 -11.526 1.00 10.09 154 TYR D C 1
ATOM 3866 O O . TYR B 1 154 ? 3.020 -4.213 -10.948 1.00 10.64 154 TYR D O 1
ATOM 3875 N N . TYR B 1 155 ? 3.876 -5.128 -12.839 1.00 9.45 155 TYR D N 1
ATOM 3876 C CA . TYR B 1 155 ? 3.692 -3.870 -13.605 1.00 9.68 155 TYR D CA 1
ATOM 3877 C C . TYR B 1 155 ? 3.433 -3.964 -15.119 1.00 9.64 155 TYR D C 1
ATOM 3878 O O . TYR B 1 155 ? 3.372 -2.918 -15.781 1.00 9.54 155 TYR D O 1
ATOM 3887 N N . ALA B 1 156 ? 3.210 -5.154 -15.674 1.00 9.91 156 ALA D N 1
ATOM 3888 C CA . ALA B 1 156 ? 3.025 -5.258 -17.123 1.00 9.96 156 ALA D CA 1
ATOM 3889 C C . ALA B 1 156 ? 1.758 -4.550 -17.560 1.00 10.34 156 ALA D C 1
ATOM 3890 O O . ALA B 1 156 ? 1.640 -4.151 -18.739 1.00 10.11 156 ALA D O 1
ATOM 3892 N N . ASP B 1 157 ? 0.798 -4.410 -16.651 1.00 10.28 157 ASP D N 1
ATOM 3893 C CA . ASP B 1 157 ? -0.404 -3.633 -16.962 1.00 10.63 157 ASP D CA 1
ATOM 3894 C C . ASP B 1 157 ? -0.150 -2.154 -17.370 1.00 10.65 157 ASP D C 1
ATOM 3895 O O . ASP B 1 157 ? -1.015 -1.510 -17.989 1.00 11.39 157 ASP D O 1
ATOM 3900 N N . LEU B 1 158 ? 1.031 -1.634 -17.038 1.00 10.21 158 LEU D N 1
ATOM 3901 C CA . LEU B 1 158 ? 1.422 -0.268 -17.330 1.00 10.12 158 LEU D CA 1
ATOM 3902 C C . LEU B 1 158 ? 2.341 -0.152 -18.550 1.00 9.75 158 LEU D C 1
ATOM 3903 O O . LEU B 1 158 ? 2.825 0.932 -18.850 1.00 9.71 158 LEU D O 1
ATOM 3908 N N . ILE B 1 159 ? 2.572 -1.278 -19.236 1.00 9.52 159 ILE D N 1
ATOM 3909 C CA . ILE B 1 159 ? 3.612 -1.350 -20.298 1.00 9.41 159 ILE D CA 1
ATOM 3910 C C . ILE B 1 159 ? 2.930 -1.411 -21.663 1.00 9.78 159 ILE D C 1
ATOM 3911 O O . ILE B 1 159 ? 2.093 -2.280 -21.888 1.00 10.29 159 ILE D O 1
ATOM 3916 N N . SER B 1 160 ? 3.348 -0.514 -22.573 1.00 9.57 160 SER D N 1
ATOM 3917 C CA . SER B 1 160 ? 2.797 -0.419 -23.926 1.00 10.18 160 SER D CA 1
ATOM 3918 C C . SER B 1 160 ? 3.544 -1.240 -24.988 1.00 10.06 160 SER D C 1
ATOM 3919 O O . SER B 1 160 ? 2.998 -1.581 -26.020 1.00 10.65 160 SER D O 1
ATOM 3922 N N . TRP B 1 161 ? 4.790 -1.567 -24.713 1.00 10.05 161 TRP D N 1
ATOM 3923 C CA . TRP B 1 161 ? 5.635 -2.386 -25.589 1.00 9.63 161 TRP D CA 1
ATOM 3924 C C . TRP B 1 161 ? 6.654 -3.059 -24.721 1.00 9.70 161 TRP D C 1
ATOM 3925 O O . TRP B 1 161 ? 7.264 -2.425 -23.877 1.00 9.80 161 TRP D O 1
ATOM 3936 N N . GLY B 1 162 ? 6.875 -4.342 -24.967 1.00 10.08 162 GLY D N 1
ATOM 3937 C CA . GLY B 1 162 ? 7.868 -5.117 -24.228 1.00 10.38 162 GLY D CA 1
ATOM 3938 C C . GLY B 1 162 ? 8.948 -5.681 -25.124 1.00 10.93 162 GLY D C 1
ATOM 3939 O O . GLY B 1 162 ? 8.724 -5.958 -26.300 1.00 12.13 162 GLY D O 1
ATOM 3940 N N . ALA B 1 163 ? 10.144 -5.852 -24.570 1.00 11.37 163 ALA D N 1
ATOM 3941 C CA . ALA B 1 163 ? 11.246 -6.442 -25.301 1.00 11.77 163 ALA D CA 1
ATOM 3942 C C . ALA B 1 163 ? 11.664 -7.734 -24.619 1.00 12.14 163 ALA D C 1
ATOM 3943 O O . ALA B 1 163 ? 11.588 -7.860 -23.391 1.00 12.61 163 ALA D O 1
ATOM 3945 N N . ILE B 1 164 ? 12.089 -8.686 -25.446 1.00 12.21 164 ILE D N 1
ATOM 3946 C CA . ILE B 1 164 ? 12.842 -9.857 -24.996 1.00 11.97 164 ILE D CA 1
ATOM 3947 C C . ILE B 1 164 ? 14.198 -9.682 -25.703 1.00 11.46 164 ILE D C 1
ATOM 3948 O O . ILE B 1 164 ? 14.294 -9.557 -26.930 1.00 11.42 164 ILE D O 1
ATOM 3953 N N . GLY B 1 165 ? 15.223 -9.534 -24.881 1.00 10.66 165 GLY D N 1
ATOM 3954 C CA . GLY B 1 165 ? 16.566 -9.217 -25.340 1.00 10.66 165 GLY D CA 1
ATOM 3955 C C . GLY B 1 165 ? 17.278 -10.310 -26.070 1.00 10.52 165 GLY D C 1
ATOM 3956 O O . GLY B 1 165 ? 16.840 -11.485 -26.103 1.00 10.66 165 GLY D O 1
ATOM 3957 N N . ALA B 1 166 ? 18.420 -9.946 -26.610 1.00 10.79 166 ALA D N 1
ATOM 3958 C CA . ALA B 1 166 ? 19.232 -10.830 -27.419 1.00 11.49 166 ALA D CA 1
ATOM 3959 C C . ALA B 1 166 ? 19.578 -12.134 -26.696 1.00 11.72 166 ALA D C 1
ATOM 3960 O O . ALA B 1 166 ? 19.620 -13.214 -27.294 1.00 12.32 166 ALA D O 1
ATOM 3962 N N . ARG B 1 167 ? 19.800 -12.029 -25.401 1.00 12.00 167 ARG D N 1
ATOM 3963 C CA . ARG B 1 167 ? 20.270 -13.161 -24.624 1.00 13.20 167 ARG D CA 1
ATOM 3964 C C . ARG B 1 167 ? 19.144 -14.115 -24.207 1.00 12.13 167 ARG D C 1
ATOM 3965 O O . ARG B 1 167 ? 19.422 -15.244 -23.699 1.00 11.60 167 ARG D O 1
ATOM 3973 N N . THR B 1 168 ? 17.892 -13.710 -24.422 1.00 11.27 168 THR D N 1
ATOM 3974 C CA . THR B 1 168 ? 16.741 -14.523 -24.006 1.00 11.47 168 THR D CA 1
ATOM 3975 C C . THR B 1 168 ? 15.749 -14.835 -25.135 1.00 11.43 168 THR D C 1
ATOM 3976 O O . THR B 1 168 ? 14.784 -15.570 -24.944 1.00 11.32 168 THR D O 1
ATOM 3980 N N . THR B 1 169 ? 15.985 -14.293 -26.327 1.00 11.23 169 THR D N 1
ATOM 3981 C CA . THR B 1 169 ? 15.057 -14.533 -27.411 1.00 11.46 169 THR D CA 1
ATOM 3982 C C . THR B 1 169 ? 14.874 -16.018 -27.781 1.00 11.51 169 THR D C 1
ATOM 3983 O O . THR B 1 169 ? 13.778 -16.442 -28.128 1.00 11.82 169 THR D O 1
ATOM 3987 N N . GLU B 1 170 ? 15.928 -16.815 -27.648 1.00 11.89 170 GLU D N 1
ATOM 3988 C CA . GLU B 1 170 ? 15.884 -18.214 -27.960 1.00 11.96 170 GLU D CA 1
ATOM 3989 C C . GLU B 1 170 ? 15.337 -19.067 -26.817 1.00 11.88 170 GLU D C 1
ATOM 3990 O O . GLU B 1 170 ? 14.981 -20.214 -27.046 1.00 12.48 170 GLU D O 1
ATOM 3996 N N . SER B 1 171 ? 15.258 -18.510 -25.619 1.00 11.48 171 SER D N 1
ATOM 3997 C CA . SER B 1 171 ? 14.787 -19.229 -24.418 1.00 11.35 171 SER D CA 1
ATOM 3998 C C . SER B 1 171 ? 13.312 -19.597 -24.543 1.00 11.69 171 SER D C 1
ATOM 3999 O O . SER B 1 171 ? 12.475 -18.725 -24.761 1.00 11.25 171 SER D O 1
ATOM 4002 N N . GLN B 1 172 ? 13.004 -20.892 -24.364 1.00 11.85 172 GLN D N 1
ATOM 4003 C CA . GLN B 1 172 ? 11.638 -21.356 -24.544 1.00 12.35 172 GLN D CA 1
ATOM 4004 C C . GLN B 1 172 ? 10.710 -20.619 -23.579 1.00 11.36 172 GLN D C 1
ATOM 4005 O O . GLN B 1 172 ? 9.614 -20.178 -23.986 1.00 10.34 172 GLN D O 1
ATOM 4011 N N . VAL B 1 173 ? 11.122 -20.497 -22.324 1.00 10.38 173 VAL D N 1
ATOM 4012 C CA . VAL B 1 173 ? 10.239 -19.926 -21.318 1.00 10.22 173 VAL D CA 1
ATOM 4013 C C . VAL B 1 173 ? 9.999 -18.436 -21.571 1.00 9.94 173 VAL D C 1
ATOM 4014 O O . VAL B 1 173 ? 8.925 -17.939 -21.348 1.00 9.99 173 VAL D O 1
ATOM 4018 N N . HIS B 1 174 ? 10.996 -17.714 -22.074 1.00 9.75 174 HIS D N 1
ATOM 4019 C CA . HIS B 1 174 ? 10.765 -16.290 -22.415 1.00 9.63 174 HIS D CA 1
ATOM 4020 C C . HIS B 1 174 ? 9.825 -16.126 -23.618 1.00 9.76 174 HIS D C 1
ATOM 4021 O O . HIS B 1 174 ? 9.065 -15.160 -23.674 1.00 9.58 174 HIS D O 1
ATOM 4028 N N . ARG B 1 175 ? 9.888 -17.060 -24.561 1.00 9.83 175 ARG D N 1
ATOM 4029 C CA . ARG B 1 175 ? 8.941 -17.076 -25.653 1.00 10.18 175 ARG D CA 1
ATOM 4030 C C . ARG B 1 175 ? 7.550 -17.373 -25.115 1.00 10.06 175 ARG D C 1
ATOM 4031 O O . ARG B 1 175 ? 6.549 -16.819 -25.574 1.00 10.14 175 ARG D O 1
ATOM 4039 N N . GLU B 1 176 ? 7.456 -18.305 -24.174 1.00 10.29 176 GLU D N 1
ATOM 4040 C CA . GLU B 1 176 ? 6.149 -18.619 -23.575 1.00 10.77 176 GLU D CA 1
ATOM 4041 C C . GLU B 1 176 ? 5.548 -17.393 -22.845 1.00 10.50 176 GLU D C 1
ATOM 4042 O O . GLU B 1 176 ? 4.341 -17.085 -22.973 1.00 10.90 176 GLU D O 1
ATOM 4048 N N . LEU B 1 177 ? 6.384 -16.676 -22.125 1.00 10.38 177 LEU D N 1
ATOM 4049 C CA . LEU B 1 177 ? 5.992 -15.436 -21.484 1.00 10.05 177 LEU D CA 1
ATOM 4050 C C . LEU B 1 177 ? 5.446 -14.473 -22.504 1.00 9.88 177 LEU D C 1
ATOM 4051 O O . LEU B 1 177 ? 4.342 -13.951 -22.350 1.00 9.81 177 LEU D O 1
ATOM 4056 N N . ALA B 1 178 ? 6.205 -14.245 -23.570 1.00 9.80 178 ALA D N 1
ATOM 4057 C CA . ALA B 1 178 ? 5.802 -13.289 -24.594 1.00 9.66 178 ALA D CA 1
ATOM 4058 C C . ALA B 1 178 ? 4.430 -13.613 -25.161 1.00 10.02 178 ALA D C 1
ATOM 4059 O O . ALA B 1 178 ? 3.616 -12.699 -25.432 1.00 10.26 178 ALA D O 1
ATOM 4061 N N . SER B 1 179 ? 4.152 -14.905 -25.291 1.00 10.06 179 SER D N 1
ATOM 4062 C CA . SER B 1 179 ? 2.861 -15.388 -25.820 1.00 10.82 179 SER D CA 1
ATOM 4063 C C . SER B 1 179 ? 1.669 -14.995 -24.979 1.00 11.03 179 SER D C 1
ATOM 4064 O O . SER B 1 179 ? 0.552 -15.066 -25.464 1.00 11.45 179 SER D O 1
ATOM 4067 N N . GLY B 1 180 ? 1.900 -14.571 -23.736 1.00 10.77 180 GLY D N 1
ATOM 4068 C CA . GLY B 1 180 ? 0.870 -14.112 -22.836 1.00 11.23 180 GLY D CA 1
ATOM 4069 C C . GLY B 1 180 ? 1.005 -12.664 -22.372 1.00 11.02 180 GLY D C 1
ATOM 4070 O O . GLY B 1 180 ? 0.304 -12.249 -21.465 1.00 11.77 180 GLY D O 1
ATOM 4071 N N . LEU B 1 181 ? 1.944 -11.908 -22.927 1.00 11.43 181 LEU D N 1
ATOM 4072 C CA . LEU B 1 181 ? 2.105 -10.478 -22.544 1.00 11.08 181 LEU D CA 1
ATOM 4073 C C . LEU B 1 181 ? 1.036 -9.638 -23.230 1.00 11.45 181 LEU D C 1
ATOM 4074 O O . LEU B 1 181 ? 0.765 -9.811 -24.410 1.00 12.21 181 LEU D O 1
ATOM 4079 N N . SER B 1 182 ? 0.437 -8.718 -22.468 1.00 11.31 182 SER D N 1
ATOM 4080 C CA . SER B 1 182 ? -0.684 -7.901 -22.945 1.00 11.51 182 SER D CA 1
ATOM 4081 C C . SER B 1 182 ? -0.215 -6.888 -24.014 1.00 11.55 182 SER D C 1
ATOM 4082 O O . SER B 1 182 ? -0.980 -6.477 -24.868 1.00 12.15 182 SER D O 1
ATOM 4085 N N . CYS B 1 183 ? 1.056 -6.521 -23.952 1.00 11.23 183 CYS D N 1
ATOM 4086 C CA . CYS B 1 183 ? 1.667 -5.609 -24.933 1.00 11.35 183 CYS D CA 1
ATOM 4087 C C . CYS B 1 183 ? 2.228 -6.327 -26.149 1.00 11.08 183 CYS D C 1
ATOM 4088 O O . CYS B 1 183 ? 2.545 -7.518 -26.094 1.00 10.58 183 CYS D O 1
ATOM 4091 N N . PRO B 1 184 ? 2.373 -5.599 -27.251 1.00 10.42 184 PRO D N 1
ATOM 4092 C CA . PRO B 1 184 ? 3.218 -6.078 -28.354 1.00 10.32 184 PRO D CA 1
ATOM 4093 C C . PRO B 1 184 ? 4.650 -6.326 -27.832 1.00 10.12 184 PRO D C 1
ATOM 4094 O O . PRO B 1 184 ? 5.047 -5.688 -26.841 1.00 9.77 184 PRO D O 1
ATOM 4098 N N . VAL B 1 185 ? 5.367 -7.250 -28.465 1.00 9.54 185 VAL D N 1
ATOM 4099 C CA . VAL B 1 185 ? 6.711 -7.658 -28.040 1.00 9.72 185 VAL D CA 1
ATOM 4100 C C . VAL B 1 185 ? 7.652 -7.649 -29.224 1.00 10.07 185 VAL D C 1
ATOM 4101 O O . VAL B 1 185 ? 7.364 -8.241 -30.287 1.00 10.28 185 VAL D O 1
ATOM 4105 N N . GLY B 1 186 ? 8.812 -7.038 -29.023 1.00 9.94 186 GLY D N 1
ATOM 4106 C CA . GLY B 1 186 ? 9.894 -7.185 -29.943 1.00 10.46 186 GLY D CA 1
ATOM 4107 C C . GLY B 1 186 ? 10.944 -8.164 -29.445 1.00 10.62 186 GLY D C 1
ATOM 4108 O O . GLY B 1 186 ? 11.331 -8.109 -28.267 1.00 10.97 186 GLY D O 1
ATOM 4109 N N . PHE B 1 187 ? 11.372 -9.050 -30.334 1.00 10.76 187 PHE D N 1
ATOM 4110 C CA . PHE B 1 187 ? 12.452 -10.009 -30.051 1.00 10.90 187 PHE D CA 1
ATOM 4111 C C . PHE B 1 187 ? 13.740 -9.565 -30.752 1.00 11.09 187 PHE D C 1
ATOM 4112 O O . PHE B 1 187 ? 13.766 -9.419 -31.984 1.00 12.05 187 PHE D O 1
ATOM 4120 N N . LYS B 1 188 ? 14.806 -9.435 -29.992 1.00 11.04 188 LYS D N 1
ATOM 4121 C CA . LYS B 1 188 ? 16.106 -9.093 -30.558 1.00 11.26 188 LYS D CA 1
ATOM 4122 C C . LYS B 1 188 ? 16.791 -10.269 -31.214 1.00 11.71 188 LYS D C 1
ATOM 4123 O O . LYS B 1 188 ? 16.695 -11.399 -30.741 1.00 11.60 188 LYS D O 1
ATOM 4129 N N . ASN B 1 189 ? 17.488 -9.998 -32.321 1.00 11.39 189 ASN D N 1
ATOM 4130 C CA . ASN B 1 189 ? 18.393 -10.992 -32.860 1.00 11.70 189 ASN D CA 1
ATOM 4131 C C . ASN B 1 189 ? 19.488 -11.353 -31.834 1.00 11.66 189 ASN D C 1
ATOM 4132 O O . ASN B 1 189 ? 19.659 -10.653 -30.868 1.00 11.32 189 ASN D O 1
ATOM 4137 N N . GLY B 1 190 ? 20.127 -12.478 -32.030 1.00 12.80 190 GLY D N 1
ATOM 4138 C CA . GLY B 1 190 ? 21.147 -12.941 -31.118 1.00 13.73 190 GLY D CA 1
ATOM 4139 C C . GLY B 1 190 ? 22.370 -12.046 -31.028 1.00 14.70 190 GLY D C 1
ATOM 4140 O O . GLY B 1 190 ? 22.645 -11.219 -31.916 1.00 14.54 190 GLY D O 1
ATOM 4141 N N . THR B 1 191 ? 23.129 -12.237 -29.963 1.00 15.59 191 THR D N 1
ATOM 4142 C CA . THR B 1 191 ? 24.282 -11.384 -29.681 1.00 17.01 191 THR D CA 1
ATOM 4143 C C . THR B 1 191 ? 25.341 -11.474 -30.784 1.00 18.26 191 THR D C 1
ATOM 4144 O O . THR B 1 191 ? 26.023 -10.499 -31.034 1.00 18.59 191 THR D O 1
ATOM 4148 N N . ASP B 1 192 ? 25.428 -12.606 -31.466 1.00 19.35 192 ASP D N 1
ATOM 4149 C CA . ASP B 1 192 ? 26.323 -12.716 -32.620 1.00 22.32 192 ASP D CA 1
ATOM 4150 C C . ASP B 1 192 ? 25.674 -12.447 -33.999 1.00 21.59 192 ASP D C 1
ATOM 4151 O O . ASP B 1 192 ? 26.328 -12.651 -35.045 1.00 21.99 192 ASP D O 1
ATOM 4156 N N . GLY B 1 193 ? 24.429 -11.982 -34.018 1.00 18.15 193 GLY D N 1
ATOM 4157 C CA . GLY B 1 193 ? 23.766 -11.582 -35.248 1.00 18.60 193 GLY D CA 1
ATOM 4158 C C . GLY B 1 193 ? 22.679 -12.532 -35.728 1.00 18.39 193 GLY D C 1
ATOM 4159 O O . GLY B 1 193 ? 22.025 -12.237 -36.713 1.00 18.64 193 GLY D O 1
ATOM 4160 N N . ASN B 1 194 ? 22.489 -13.667 -35.054 1.00 17.79 194 ASN D N 1
ATOM 4161 C CA . ASN B 1 194 ? 21.538 -14.694 -35.492 1.00 19.00 194 ASN D CA 1
ATOM 4162 C C . ASN B 1 194 ? 20.102 -14.159 -35.526 1.00 17.54 194 ASN D C 1
ATOM 4163 O O . ASN B 1 194 ? 19.510 -13.849 -34.488 1.00 17.15 194 ASN D O 1
ATOM 4168 N N . LEU B 1 195 ? 19.530 -14.074 -36.722 1.00 17.81 195 LEU D N 1
ATOM 4169 C CA . LEU B 1 195 ? 18.163 -13.605 -36.900 1.00 18.02 195 LEU D CA 1
ATOM 4170 C C . LEU B 1 195 ? 17.115 -14.706 -36.692 1.00 17.67 195 LEU D C 1
ATOM 4171 O O . LEU B 1 195 ? 15.959 -14.454 -36.265 1.00 15.66 195 LEU D O 1
ATOM 4176 N N . LYS B 1 196 ? 17.499 -15.932 -37.027 1.00 17.38 196 LYS D N 1
ATOM 4177 C CA . LYS B 1 196 ? 16.568 -17.024 -36.968 1.00 19.28 196 LYS D CA 1
ATOM 4178 C C . LYS B 1 196 ? 15.921 -17.169 -35.606 1.00 17.50 196 LYS D C 1
ATOM 4179 O O . LYS B 1 196 ? 14.750 -17.488 -35.521 1.00 17.67 196 LYS D O 1
ATOM 4185 N N . ILE B 1 197 ? 16.682 -16.968 -34.540 1.00 16.15 197 ILE D N 1
ATOM 4186 C CA . ILE B 1 197 ? 16.077 -17.126 -33.206 1.00 15.70 197 ILE D CA 1
ATOM 4187 C C . ILE B 1 197 ? 14.903 -16.163 -32.996 1.00 14.81 197 ILE D C 1
ATOM 4188 O O . ILE B 1 197 ? 13.933 -16.527 -32.333 1.00 13.50 197 ILE D O 1
ATOM 4193 N N . ALA B 1 198 ? 14.968 -14.959 -33.598 1.00 13.29 198 ALA D N 1
ATOM 4194 C CA . ALA B 1 198 ? 13.945 -13.978 -33.380 1.00 13.09 198 ALA D CA 1
ATOM 4195 C C . ALA B 1 198 ? 12.740 -14.281 -34.299 1.00 13.33 198 ALA D C 1
ATOM 4196 O O . ALA B 1 198 ? 11.569 -14.118 -33.941 1.00 13.89 198 ALA D O 1
ATOM 4198 N N . ILE B 1 199 ? 13.034 -14.711 -35.518 1.00 14.35 199 ILE D N 1
ATOM 4199 C CA . ILE B 1 199 ? 11.975 -15.114 -36.446 1.00 14.64 199 ILE D CA 1
ATOM 4200 C C . ILE B 1 199 ? 11.210 -16.308 -35.881 1.00 14.55 199 ILE D C 1
ATOM 4201 O O . ILE B 1 199 ? 9.932 -16.330 -35.836 1.00 13.55 199 ILE D O 1
ATOM 4206 N N . ASP B 1 200 ? 11.974 -17.264 -35.351 1.00 14.18 200 ASP D N 1
ATOM 4207 C CA . ASP B 1 200 ? 11.364 -18.409 -34.691 1.00 14.89 200 ASP D CA 1
ATOM 4208 C C . ASP B 1 200 ? 10.552 -17.985 -33.467 1.00 13.92 200 ASP D C 1
ATOM 4209 O O . ASP B 1 200 ? 9.482 -18.529 -33.224 1.00 14.26 200 ASP D O 1
ATOM 4214 N N . ALA B 1 201 ? 11.057 -17.018 -32.710 1.00 13.33 201 ALA D N 1
ATOM 4215 C CA . ALA B 1 201 ? 10.326 -16.556 -31.524 1.00 12.97 201 ALA D CA 1
ATOM 4216 C C . ALA B 1 201 ? 8.964 -15.982 -31.855 1.00 13.31 201 ALA D C 1
ATOM 4217 O O . ALA B 1 201 ? 8.014 -16.225 -31.121 1.00 13.65 201 ALA D O 1
ATOM 4219 N N . ILE B 1 202 ? 8.861 -15.203 -32.923 1.00 13.55 202 ILE D N 1
ATOM 4220 C CA . ILE B 1 202 ? 7.565 -14.635 -33.296 1.00 14.52 202 ILE D CA 1
ATOM 4221 C C . ILE B 1 202 ? 6.573 -15.714 -33.579 1.00 15.06 202 ILE D C 1
ATOM 4222 O O . ILE B 1 202 ? 5.399 -15.603 -33.182 1.00 14.77 202 ILE D O 1
ATOM 4227 N N . GLY B 1 203 ? 7.004 -16.756 -34.300 1.00 15.41 203 GLY D N 1
ATOM 4228 C CA . GLY B 1 203 ? 6.102 -17.844 -34.624 1.00 16.30 203 GLY D CA 1
ATOM 4229 C C . GLY B 1 203 ? 5.642 -18.561 -33.370 1.00 16.30 203 GLY D C 1
ATOM 4230 O O . GLY B 1 203 ? 4.437 -18.779 -33.142 1.00 17.48 203 GLY D O 1
ATOM 4231 N N . ALA B 1 204 ? 6.599 -18.880 -32.509 1.00 15.50 204 ALA D N 1
ATOM 4232 C CA . ALA B 1 204 ? 6.294 -19.542 -31.245 1.00 15.06 204 ALA D CA 1
ATOM 4233 C C . ALA B 1 204 ? 5.368 -18.721 -30.356 1.00 14.46 204 ALA D C 1
ATOM 4234 O O . ALA B 1 204 ? 4.431 -19.251 -29.766 1.00 14.42 204 ALA D O 1
ATOM 4236 N N . ALA B 1 205 ? 5.628 -17.427 -30.261 1.00 13.53 205 ALA D N 1
ATOM 4237 C CA . ALA B 1 205 ? 4.903 -16.598 -29.324 1.00 13.38 205 ALA D CA 1
ATOM 4238 C C . ALA B 1 205 ? 3.486 -16.330 -29.783 1.00 13.43 205 ALA D C 1
ATOM 4239 O O . ALA B 1 205 ? 2.669 -15.929 -28.978 1.00 12.77 205 ALA D O 1
ATOM 4241 N N . SER B 1 206 ? 3.195 -16.565 -31.063 1.00 13.98 206 SER D N 1
ATOM 4242 C CA . SER B 1 206 ? 1.822 -16.417 -31.588 1.00 14.77 206 SER D CA 1
ATOM 4243 C C . SER B 1 206 ? 0.873 -17.494 -31.118 1.00 15.29 206 SER D C 1
ATOM 4244 O O . SER B 1 206 ? -0.355 -17.339 -31.270 1.00 15.38 206 SER D O 1
ATOM 4247 N N . HIS B 1 207 ? 1.415 -18.583 -30.584 1.00 15.32 207 HIS D N 1
ATOM 4248 C CA . HIS B 1 207 ? 0.611 -19.708 -30.121 1.00 17.70 207 HIS D CA 1
ATOM 4249 C C . HIS B 1 207 ? 0.326 -19.677 -28.620 1.00 16.14 207 HIS D C 1
ATOM 4250 O O . HIS B 1 207 ? 0.985 -19.001 -27.826 1.00 14.30 207 HIS D O 1
ATOM 4257 N N . SER B 1 208 ? -0.664 -20.453 -28.230 1.00 16.08 208 SER D N 1
ATOM 4258 C CA . SER B 1 208 ? -0.957 -20.628 -26.815 1.00 16.28 208 SER D CA 1
ATOM 4259 C C . SER B 1 208 ? 0.126 -21.487 -26.158 1.00 15.89 208 SER D C 1
ATOM 4260 O O . SER B 1 208 ? 0.485 -22.535 -26.688 1.00 16.98 208 SER D O 1
ATOM 4263 N N . HIS B 1 209 ? 0.576 -21.074 -24.985 1.00 14.99 209 HIS D N 1
ATOM 4264 C CA . HIS B 1 209 ? 1.584 -21.793 -24.204 1.00 15.47 209 HIS D CA 1
ATOM 4265 C C . HIS B 1 209 ? 1.187 -21.810 -22.750 1.00 15.31 209 HIS D C 1
ATOM 4266 O O . HIS B 1 209 ? 0.207 -21.174 -22.370 1.00 14.61 209 HIS D O 1
ATOM 4273 N N . HIS B 1 210 ? 1.963 -22.542 -21.949 1.00 15.32 210 HIS D N 1
ATOM 4274 C CA . HIS B 1 210 ? 1.868 -22.460 -20.499 1.00 14.91 210 HIS D CA 1
ATOM 4275 C C . HIS B 1 210 ? 3.233 -22.119 -19.941 1.00 14.83 210 HIS D C 1
ATOM 4276 O O . HIS B 1 210 ? 4.246 -22.516 -20.495 1.00 14.51 210 HIS D O 1
ATOM 4283 N N . PHE B 1 211 ? 3.272 -21.373 -18.836 1.00 13.49 211 PHE D N 1
ATOM 4284 C CA . PHE B 1 211 ? 4.532 -21.246 -18.096 1.00 12.42 211 PHE 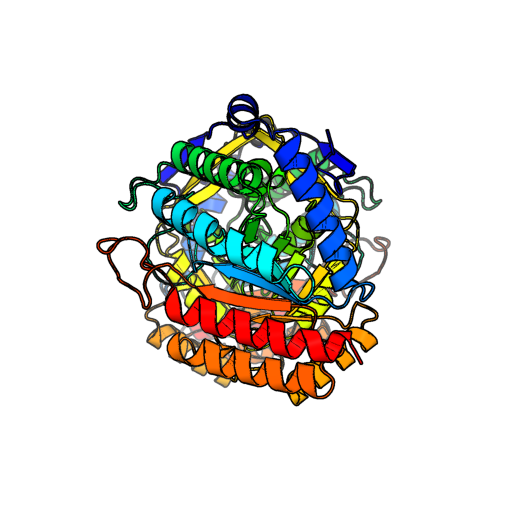D CA 1
ATOM 4285 C C . PHE B 1 211 ? 4.254 -21.012 -16.625 1.00 12.37 211 PHE D C 1
ATOM 4286 O O . PHE B 1 211 ? 3.153 -20.593 -16.252 1.00 12.68 211 PHE D O 1
ATOM 4294 N N . LEU B 1 212 ? 5.247 -21.266 -15.781 1.00 12.27 212 LEU D N 1
ATOM 4295 C CA . LEU B 1 212 ? 5.045 -21.105 -14.357 1.00 12.69 212 LEU D CA 1
ATOM 4296 C C . LEU B 1 212 ? 5.344 -19.691 -13.915 1.00 11.67 212 LEU D C 1
ATOM 4297 O O . LEU B 1 212 ? 6.250 -19.039 -14.430 1.00 11.38 212 LEU D O 1
ATOM 4302 N N . SER B 1 213 ? 4.565 -19.201 -12.956 1.00 11.15 213 SER D N 1
ATOM 4303 C CA . SER B 1 213 ? 4.711 -17.859 -12.434 1.00 10.63 213 SER D CA 1
ATOM 4304 C C . SER B 1 213 ? 3.999 -17.795 -11.072 1.00 10.62 213 SER D C 1
ATOM 4305 O O . SER B 1 213 ? 3.965 -18.817 -10.376 1.00 10.57 213 SER D O 1
ATOM 4308 N N . VAL B 1 214 ? 3.495 -16.612 -10.700 1.00 10.49 214 VAL D N 1
ATOM 4309 C CA . VAL B 1 214 ? 2.660 -16.452 -9.521 1.00 11.07 214 VAL D CA 1
ATOM 4310 C C . VAL B 1 214 ? 1.370 -15.770 -9.899 1.00 11.07 214 VAL D C 1
ATOM 4311 O O . VAL B 1 214 ? 1.309 -15.038 -10.889 1.00 10.84 214 VAL D O 1
ATOM 4315 N N . THR B 1 215 ? 0.317 -16.009 -9.119 1.00 11.30 215 THR D N 1
ATOM 4316 C CA . THR B 1 215 ? -0.916 -15.285 -9.282 1.00 11.31 215 THR D CA 1
ATOM 4317 C C . THR B 1 215 ? -0.684 -13.841 -8.777 1.00 11.60 215 THR D C 1
ATOM 4318 O O . THR B 1 215 ? 0.359 -13.542 -8.146 1.00 11.04 215 THR D O 1
ATOM 4322 N N . LYS B 1 216 ? -1.622 -12.953 -9.022 1.00 12.12 216 LYS D N 1
ATOM 4323 C CA . LYS B 1 216 ? -1.480 -11.582 -8.491 1.00 12.56 216 LYS D CA 1
ATOM 4324 C C . LYS B 1 216 ? -1.377 -11.604 -6.971 1.00 12.47 216 LYS D C 1
ATOM 4325 O O . LYS B 1 216 ? -0.718 -10.745 -6.400 1.00 12.38 216 LYS D O 1
ATOM 4331 N N . ALA B 1 217 ? -2.023 -12.587 -6.310 1.00 13.14 217 ALA D N 1
ATOM 4332 C CA . ALA B 1 217 ? -1.924 -12.718 -4.851 1.00 13.46 217 ALA D CA 1
ATOM 4333 C C . ALA B 1 217 ? -0.594 -13.331 -4.396 1.00 13.52 217 ALA D C 1
ATOM 4334 O O . ALA B 1 217 ? -0.413 -13.556 -3.195 1.00 14.32 217 ALA D O 1
ATOM 4336 N N . GLY B 1 218 ? 0.290 -13.681 -5.337 1.00 12.55 218 GLY D N 1
ATOM 4337 C CA . GLY B 1 218 ? 1.641 -14.096 -4.980 1.00 12.96 218 GLY D CA 1
ATOM 4338 C C . GLY B 1 218 ? 1.878 -15.596 -4.848 1.00 13.67 218 GLY D C 1
ATOM 4339 O O . GLY B 1 218 ? 2.914 -15.990 -4.366 1.00 14.42 218 GLY D O 1
ATOM 4340 N N . HIS B 1 219 ? 0.974 -16.428 -5.349 1.00 14.20 219 HIS D N 1
ATOM 4341 C CA . HIS B 1 219 ? 1.056 -17.884 -5.109 1.00 15.04 219 HIS D CA 1
ATOM 4342 C C . HIS B 1 219 ? 1.481 -18.606 -6.398 1.00 14.37 219 HIS D C 1
ATOM 4343 O O . HIS B 1 219 ? 1.080 -18.236 -7.484 1.00 13.00 219 HIS D O 1
ATOM 4350 N N . SER B 1 220 ? 2.329 -19.623 -6.224 1.00 14.13 220 SER D N 1
ATOM 4351 C CA . SER B 1 220 ? 2.781 -20.477 -7.294 1.00 15.30 220 SER D CA 1
ATOM 4352 C C . SER B 1 220 ? 1.628 -20.783 -8.247 1.00 14.01 220 SER D C 1
ATOM 4353 O O . SER B 1 220 ? 0.544 -21.177 -7.804 1.00 13.45 220 SER D O 1
ATOM 4356 N N . ALA B 1 221 ? 1.877 -20.612 -9.543 1.00 12.75 221 ALA D N 1
ATOM 4357 C CA . ALA B 1 221 ? 0.821 -20.709 -10.558 1.00 12.80 221 ALA D CA 1
ATOM 4358 C C . ALA B 1 221 ? 1.330 -21.162 -11.917 1.00 12.68 221 ALA D C 1
ATOM 4359 O O . ALA B 1 221 ? 2.501 -21.049 -12.218 1.00 11.80 221 ALA D O 1
ATOM 4361 N N . ILE B 1 222 ? 0.388 -21.668 -12.721 1.00 12.73 222 ILE D N 1
ATOM 4362 C CA . ILE B 1 222 ? 0.644 -21.934 -14.124 1.00 13.37 222 ILE D CA 1
ATOM 4363 C C . ILE B 1 222 ? -0.222 -20.949 -14.925 1.00 13.20 222 ILE D C 1
ATOM 4364 O O . ILE B 1 222 ? -1.428 -20.862 -14.699 1.00 13.34 222 ILE D O 1
ATOM 4369 N N . ALA B 1 223 ? 0.415 -20.229 -15.826 1.00 12.50 223 ALA D N 1
ATOM 4370 C CA . ALA B 1 223 ? -0.270 -19.329 -16.727 1.00 12.76 223 ALA D CA 1
ATOM 4371 C C . ALA B 1 223 ? -0.530 -20.048 -18.030 1.00 13.27 223 ALA D C 1
ATOM 4372 O O . ALA B 1 223 ? 0.387 -20.629 -18.588 1.00 14.53 223 ALA D O 1
ATOM 4374 N N . HIS B 1 224 ? -1.756 -19.967 -18.530 1.00 13.54 224 HIS D N 1
ATOM 4375 C CA . HIS B 1 224 ? -2.124 -20.468 -19.824 1.00 14.33 224 HIS D CA 1
ATOM 4376 C C . HIS B 1 224 ? -2.405 -19.287 -20.749 1.00 13.90 224 HIS D C 1
ATOM 4377 O O . HIS B 1 224 ? -3.288 -18.479 -20.465 1.00 14.20 224 HIS D O 1
ATOM 4384 N N . THR B 1 225 ? -1.619 -19.149 -21.804 1.00 13.14 225 THR D N 1
ATOM 4385 C CA . THR B 1 225 ? -1.694 -17.952 -22.627 1.00 13.03 225 THR D CA 1
ATOM 4386 C C . THR B 1 225 ? -2.568 -18.182 -23.864 1.00 13.49 225 THR D C 1
ATOM 4387 O O . THR B 1 225 ? -2.832 -19.319 -24.251 1.00 13.73 225 THR D O 1
ATOM 4391 N N . GLY B 1 226 ? -2.968 -17.067 -24.478 1.00 13.38 226 GLY D N 1
ATOM 4392 C CA . GLY B 1 226 ? -3.749 -17.080 -25.721 1.00 13.91 226 GLY D CA 1
ATOM 4393 C C . GLY B 1 226 ? -2.931 -16.913 -26.995 1.00 13.67 226 GLY D C 1
ATOM 4394 O O . GLY B 1 226 ? -3.476 -17.090 -28.078 1.00 14.71 226 GLY D O 1
ATOM 4395 N N . GLY B 1 227 ? -1.640 -16.605 -26.864 1.00 13.11 227 GLY D N 1
ATOM 4396 C CA . GLY B 1 227 ? -0.789 -16.268 -27.998 1.00 12.83 227 GLY D CA 1
ATOM 4397 C C . GLY B 1 227 ? -0.771 -14.759 -28.200 1.00 12.43 227 GLY D C 1
ATOM 4398 O O . GLY B 1 227 ? -1.722 -14.053 -27.849 1.00 12.57 227 GLY D O 1
ATOM 4399 N N . ASN B 1 228 ? 0.361 -14.264 -28.693 1.00 12.37 228 ASN D N 1
ATOM 4400 C CA . ASN B 1 228 ? 0.567 -12.847 -28.916 1.00 11.73 228 ASN D CA 1
ATOM 4401 C C . ASN B 1 228 ? 0.746 -12.602 -30.399 1.00 12.12 228 ASN D C 1
ATOM 4402 O O . ASN B 1 228 ? 1.759 -12.993 -30.984 1.00 11.92 228 ASN D O 1
ATOM 4407 N N . PRO B 1 229 ? -0.256 -12.001 -31.038 1.00 13.16 229 PRO D N 1
ATOM 4408 C CA . PRO B 1 229 ? -0.184 -11.805 -32.483 1.00 13.47 229 PRO D CA 1
ATOM 4409 C C . PRO B 1 229 ? 0.627 -10.566 -32.888 1.00 13.75 229 PRO D C 1
ATOM 4410 O O . PRO B 1 229 ? 0.787 -10.318 -34.099 1.00 14.02 229 PRO D O 1
ATOM 4414 N N . ASP B 1 230 ? 1.176 -9.846 -31.897 1.00 12.41 230 ASP D N 1
ATOM 4415 C CA . ASP B 1 230 ? 1.790 -8.555 -32.125 1.00 12.22 230 ASP D CA 1
ATOM 4416 C C . ASP B 1 230 ? 3.277 -8.573 -31.785 1.00 11.89 230 ASP D C 1
ATOM 4417 O O . ASP B 1 230 ? 3.781 -7.639 -31.138 1.00 11.45 230 ASP D O 1
ATOM 4422 N N . CYS B 1 231 ? 3.966 -9.605 -32.255 1.00 11.43 231 CYS D N 1
ATOM 4423 C CA . CYS B 1 231 ? 5.418 -9.695 -32.073 1.00 11.58 231 CYS D CA 1
ATOM 4424 C C . CYS B 1 231 ? 6.172 -9.330 -33.349 1.00 11.47 231 CYS D C 1
ATOM 4425 O O . CYS B 1 231 ? 5.707 -9.594 -34.449 1.00 11.89 231 CYS D O 1
ATOM 4428 N N . HIS B 1 232 ? 7.396 -8.809 -33.199 1.00 11.18 232 HIS D N 1
ATOM 4429 C CA . HIS B 1 232 ? 8.217 -8.489 -34.361 1.00 10.93 232 HIS D CA 1
ATOM 4430 C C . HIS B 1 232 ? 9.662 -8.663 -33.976 1.00 11.11 232 HIS D C 1
ATOM 4431 O O . HIS B 1 232 ? 9.966 -8.766 -32.795 1.00 11.41 232 HIS D O 1
ATOM 4438 N N . VAL B 1 233 ? 10.544 -8.631 -34.971 1.00 11.16 233 VAL D N 1
ATOM 4439 C CA . VAL B 1 233 ? 11.977 -8.705 -34.709 1.00 11.34 233 VAL D CA 1
ATOM 4440 C C . VAL B 1 233 ? 12.593 -7.317 -34.512 1.00 10.56 233 VAL D C 1
ATOM 4441 O O . VAL B 1 233 ? 12.054 -6.301 -34.964 1.00 10.07 233 VAL D O 1
ATOM 4445 N N . ILE B 1 234 ? 13.743 -7.304 -33.825 1.00 10.37 234 ILE D N 1
ATOM 4446 C CA . ILE B 1 234 ? 14.526 -6.113 -33.642 1.00 10.51 234 ILE D CA 1
ATOM 4447 C C . ILE B 1 234 ? 15.950 -6.404 -34.126 1.00 10.75 234 ILE D C 1
ATOM 4448 O O . ILE B 1 234 ? 16.594 -7.316 -33.597 1.00 11.10 234 ILE D O 1
ATOM 4453 N N . LEU B 1 235 ? 16.390 -5.641 -35.101 1.00 10.60 235 LEU D N 1
ATOM 4454 C CA . LEU B 1 235 ? 17.767 -5.736 -35.626 1.00 10.72 235 LEU D CA 1
ATOM 4455 C C . LEU B 1 235 ? 18.695 -4.919 -34.718 1.00 10.73 235 LEU D C 1
ATOM 4456 O O . LEU B 1 235 ? 18.594 -3.696 -34.665 1.00 10.86 235 LEU D O 1
ATOM 4461 N N . ARG B 1 236 ? 19.627 -5.585 -34.024 1.00 10.96 236 ARG D N 1
ATOM 4462 C CA . ARG B 1 236 ? 20.520 -4.919 -33.082 1.00 11.41 236 ARG D CA 1
ATOM 4463 C C . ARG B 1 236 ? 22.003 -5.200 -33.276 1.00 11.88 236 ARG D C 1
ATOM 4464 O O . ARG B 1 236 ? 22.823 -4.932 -32.370 1.00 12.08 236 ARG D O 1
ATOM 4472 N N . GLY B 1 237 ? 22.346 -5.729 -34.450 1.00 12.06 237 GLY D N 1
ATOM 4473 C CA . GLY B 1 237 ? 23.750 -5.952 -34.829 1.00 12.78 237 GLY D CA 1
ATOM 4474 C C . GLY B 1 237 ? 24.267 -7.256 -34.292 1.00 13.25 237 GLY D C 1
ATOM 4475 O O . GLY B 1 237 ? 23.565 -7.995 -33.609 1.00 13.76 237 GLY D O 1
ATOM 4476 N N . GLY B 1 238 ? 25.509 -7.557 -34.577 1.00 15.08 238 GLY D N 1
ATOM 4477 C CA . GLY B 1 238 ? 26.113 -8.791 -34.059 1.00 16.20 238 GLY D CA 1
ATOM 4478 C C . GLY B 1 238 ? 27.581 -8.691 -34.366 1.00 17.96 238 GLY D C 1
ATOM 4479 O O . GLY B 1 238 ? 28.202 -7.665 -34.089 1.00 18.56 238 GLY D O 1
ATOM 4480 N N . LYS B 1 239 ? 28.091 -9.718 -35.002 1.00 19.85 239 LYS D N 1
ATOM 4481 C CA . LYS B 1 239 ? 29.460 -9.692 -35.528 1.00 22.32 239 LYS D CA 1
ATOM 4482 C C . LYS B 1 239 ? 29.587 -8.520 -36.522 1.00 21.84 239 LYS D C 1
ATOM 4483 O O . LYS B 1 239 ? 30.608 -7.853 -36.552 1.00 22.48 239 LYS D O 1
ATOM 4486 N N . GLU B 1 240 ? 28.539 -8.260 -37.301 1.00 19.06 240 GLU D N 1
ATOM 4487 C CA . GLU B 1 240 ? 28.470 -7.059 -38.144 1.00 19.68 240 GLU D CA 1
ATOM 4488 C C . GLU B 1 240 ? 27.126 -6.349 -37.919 1.00 17.14 240 GLU D C 1
ATOM 4489 O O . GLU B 1 240 ? 26.139 -6.972 -37.587 1.00 16.85 240 GLU D O 1
ATOM 4495 N N . PRO B 1 241 ? 27.088 -5.047 -38.138 1.00 15.75 241 PRO D N 1
ATOM 4496 C CA . PRO B 1 241 ? 25.817 -4.360 -37.968 1.00 14.65 241 PRO D CA 1
ATOM 4497 C C . PRO B 1 241 ? 24.816 -4.769 -38.999 1.00 14.50 241 PRO D C 1
ATOM 4498 O O . PRO B 1 241 ? 25.207 -5.180 -40.095 1.00 15.35 241 PRO D O 1
ATOM 4502 N N . ASN B 1 242 ? 23.542 -4.631 -38.644 1.00 13.25 242 ASN D N 1
ATOM 4503 C CA . ASN B 1 242 ? 22.455 -5.069 -39.517 1.00 13.23 242 ASN D CA 1
ATOM 4504 C C . ASN B 1 242 ? 21.353 -4.039 -39.663 1.00 13.28 242 ASN D C 1
ATOM 4505 O O . ASN B 1 242 ? 20.178 -4.3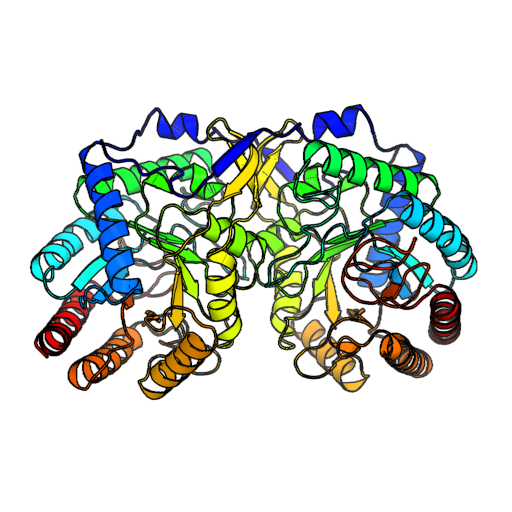82 -39.879 1.00 13.86 242 ASN D O 1
ATOM 4510 N N . TYR B 1 243 ? 21.733 -2.766 -39.580 1.00 13.28 243 TYR D N 1
ATOM 4511 C CA . TYR B 1 243 ? 20.770 -1.678 -39.749 1.00 13.34 243 TYR D CA 1
ATOM 4512 C C . TYR B 1 243 ? 20.487 -1.255 -41.200 1.00 13.89 243 TYR D C 1
ATOM 4513 O O . TYR B 1 243 ? 19.509 -0.532 -41.455 1.00 13.50 243 TYR D O 1
ATOM 4522 N N . ASP B 1 244 ? 21.362 -1.624 -42.135 1.00 13.85 244 ASP D N 1
ATOM 4523 C CA . ASP B 1 244 ? 21.286 -1.016 -43.456 1.00 14.53 244 ASP D CA 1
ATOM 4524 C C . ASP B 1 244 ? 20.249 -1.653 -44.373 1.00 14.87 244 ASP D C 1
ATOM 4525 O O . ASP B 1 244 ? 19.657 -2.698 -44.059 1.00 14.32 244 ASP D O 1
ATOM 4530 N N . ALA B 1 245 ? 20.034 -1.043 -45.538 1.00 15.24 245 ALA D N 1
ATOM 4531 C CA . ALA B 1 245 ? 18.924 -1.521 -46.402 1.00 16.32 245 ALA D CA 1
ATOM 4532 C C . ALA B 1 245 ? 19.108 -2.974 -46.839 1.00 16.75 245 ALA D C 1
ATOM 4533 O O . ALA B 1 245 ? 18.144 -3.688 -46.966 1.00 16.92 245 ALA D O 1
ATOM 4535 N N . GLU B 1 246 ? 20.334 -3.396 -47.103 1.00 17.61 246 GLU D N 1
ATOM 4536 C CA . GLU B 1 246 ? 20.561 -4.750 -47.532 1.00 19.11 246 GLU D CA 1
ATOM 4537 C C . GLU B 1 246 ? 20.195 -5.728 -46.427 1.00 17.93 246 GLU D C 1
ATOM 4538 O O . GLU B 1 246 ? 19.604 -6.767 -46.679 1.00 16.62 246 GLU D O 1
ATOM 4544 N N . HIS B 1 247 ? 20.565 -5.400 -45.186 1.00 16.71 247 HIS D N 1
ATOM 4545 C CA . HIS B 1 247 ? 20.231 -6.256 -44.067 1.00 15.61 247 HIS D CA 1
ATOM 4546 C C . HIS B 1 247 ? 18.737 -6.274 -43.794 1.00 15.13 247 HIS D C 1
ATOM 4547 O O . HIS B 1 247 ? 18.222 -7.326 -43.503 1.00 15.27 247 HIS D O 1
ATOM 4554 N N . VAL B 1 248 ? 18.078 -5.131 -43.908 1.00 14.87 248 VAL D N 1
ATOM 4555 C CA . VAL B 1 248 ? 16.629 -5.044 -43.716 1.00 14.46 248 VAL D CA 1
ATOM 4556 C C . VAL B 1 248 ? 15.899 -5.908 -44.776 1.00 15.28 248 VAL D C 1
ATOM 4557 O O . VAL B 1 248 ? 14.956 -6.629 -44.459 1.00 15.36 248 VAL D O 1
ATOM 4561 N N . SER B 1 249 ? 16.398 -5.870 -46.002 1.00 16.02 249 SER D N 1
ATOM 4562 C CA . SER B 1 249 ? 15.785 -6.601 -47.114 1.00 17.74 249 SER D CA 1
ATOM 4563 C C . SER B 1 249 ? 15.877 -8.116 -46.895 1.00 17.69 249 SER D C 1
ATOM 4564 O O . SER B 1 249 ? 14.937 -8.864 -47.100 1.00 17.54 249 SER D O 1
ATOM 4567 N N . GLU B 1 250 ? 17.036 -8.554 -46.441 1.00 18.65 250 GLU D N 1
ATOM 4568 C CA . GLU B 1 250 ? 17.326 -9.944 -46.187 1.00 20.33 250 GLU D CA 1
ATOM 4569 C C . GLU B 1 250 ? 16.446 -10.434 -45.040 1.00 18.30 250 GLU D C 1
ATOM 4570 O O . GLU B 1 250 ? 15.881 -11.533 -45.074 1.00 17.37 250 GLU D O 1
ATOM 4576 N N . ALA B 1 251 ? 16.322 -9.595 -44.020 1.00 16.17 251 ALA D N 1
ATOM 4577 C CA . ALA B 1 251 ? 15.515 -9.942 -42.875 1.00 15.19 251 ALA D CA 1
ATOM 4578 C C . ALA B 1 251 ? 14.051 -10.063 -43.287 1.00 14.59 251 ALA D C 1
ATOM 4579 O O . ALA B 1 251 ? 13.367 -11.001 -42.905 1.00 15.13 251 ALA D O 1
ATOM 4581 N N . ALA B 1 252 ? 13.584 -9.121 -44.068 1.00 14.91 252 ALA D N 1
ATOM 4582 C CA . ALA B 1 252 ? 12.185 -9.136 -44.537 1.00 15.69 252 ALA D CA 1
ATOM 4583 C C . ALA B 1 252 ? 11.900 -10.363 -45.392 1.00 16.53 252 ALA D C 1
ATOM 4584 O O . ALA B 1 252 ? 10.868 -10.958 -45.263 1.00 15.68 252 ALA D O 1
ATOM 4586 N N . GLU B 1 253 ? 12.850 -10.771 -46.218 1.00 18.39 253 GLU D N 1
ATOM 4587 C CA . GLU B 1 253 ? 12.688 -11.990 -47.024 1.00 20.58 253 GLU D CA 1
ATOM 4588 C C . GLU B 1 253 ? 12.540 -13.224 -46.121 1.00 19.91 253 GLU D C 1
ATOM 4589 O O . GLU B 1 253 ? 11.639 -14.042 -46.326 1.00 18.84 253 GLU D O 1
ATOM 4595 N N . GLN B 1 254 ? 13.380 -13.318 -45.092 1.00 18.72 254 GLN D N 1
ATOM 4596 C CA . GLN B 1 254 ? 13.324 -14.451 -44.167 1.00 19.24 254 GLN D CA 1
ATOM 4597 C C . GLN B 1 254 ? 12.030 -14.426 -43.365 1.00 17.82 254 GLN D C 1
ATOM 4598 O O . GLN B 1 254 ? 11.419 -15.476 -43.107 1.00 17.52 254 GLN D O 1
ATOM 4604 N N . LEU B 1 255 ? 11.592 -13.223 -42.986 1.00 16.77 255 LEU D N 1
ATOM 4605 C CA . LEU B 1 255 ? 10.331 -13.092 -42.275 1.00 16.54 255 LEU D CA 1
ATOM 4606 C C . LEU B 1 255 ? 9.167 -13.585 -43.119 1.00 17.35 255 LEU D C 1
ATOM 4607 O O . LEU B 1 255 ? 8.316 -14.366 -42.647 1.00 17.85 255 LEU D O 1
ATOM 4612 N N . ARG B 1 256 ? 9.120 -13.152 -44.365 1.00 17.84 256 ARG D N 1
ATOM 4613 C CA . ARG B 1 256 ? 8.073 -13.620 -45.236 1.00 19.14 256 ARG D CA 1
ATOM 4614 C C . ARG B 1 256 ? 8.118 -15.160 -45.425 1.00 20.32 256 ARG D C 1
ATOM 4615 O O . ARG B 1 256 ? 7.051 -15.800 -45.513 1.00 20.95 256 ARG D O 1
ATOM 4623 N N . ALA B 1 257 ? 9.322 -15.725 -45.509 1.00 20.98 257 ALA D N 1
ATOM 4624 C CA . ALA B 1 257 ? 9.468 -17.176 -45.772 1.00 21.69 257 ALA D CA 1
ATOM 4625 C C . ALA B 1 257 ? 8.919 -17.961 -44.587 1.00 21.48 257 ALA D C 1
ATOM 4626 O O . ALA B 1 257 ? 8.416 -19.074 -44.733 1.00 22.18 257 ALA D O 1
ATOM 4628 N N . ALA B 1 258 ? 8.953 -17.358 -43.402 1.00 19.67 258 ALA D N 1
ATOM 4629 C CA . ALA B 1 258 ? 8.428 -17.980 -42.212 1.00 19.50 258 ALA D CA 1
ATOM 4630 C C . ALA B 1 258 ? 6.953 -17.677 -42.002 1.00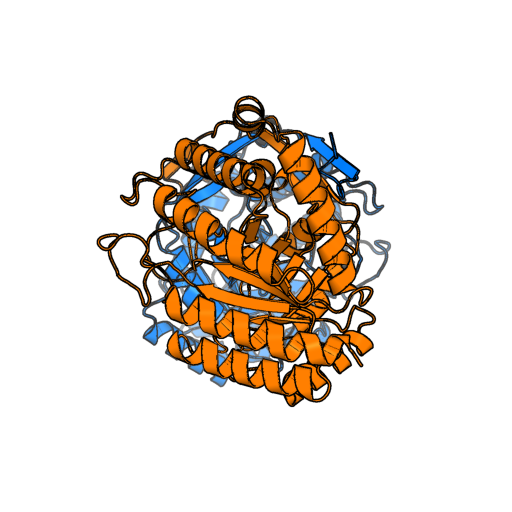 19.21 258 ALA D C 1
ATOM 4631 O O . ALA B 1 258 ? 6.367 -18.153 -41.047 1.00 20.14 258 ALA D O 1
ATOM 4633 N N . GLY B 1 259 ? 6.357 -16.851 -42.857 1.00 18.60 259 GLY D N 1
ATOM 4634 C CA . GLY B 1 259 ? 4.928 -16.524 -42.749 1.00 19.27 259 GLY D CA 1
ATOM 4635 C C . GLY B 1 259 ? 4.580 -15.596 -41.599 1.00 19.03 259 GLY D C 1
ATOM 4636 O O . GLY B 1 259 ? 3.470 -15.648 -41.084 1.00 18.67 259 GLY D O 1
ATOM 4637 N N . VAL B 1 260 ? 5.554 -14.795 -41.141 1.00 17.82 260 VAL D N 1
ATOM 4638 C CA . VAL B 1 260 ? 5.300 -13.829 -40.066 1.00 17.50 260 VAL D CA 1
ATOM 4639 C C . VAL B 1 260 ? 5.525 -12.398 -40.584 1.00 16.82 260 VAL D C 1
ATOM 4640 O O . VAL B 1 260 ? 6.037 -12.188 -41.713 1.00 16.61 260 VAL D O 1
ATOM 4644 N N . THR B 1 261 ? 5.182 -11.412 -39.753 1.00 15.28 261 THR D N 1
ATOM 4645 C CA . THR B 1 261 ? 5.253 -10.031 -40.222 1.00 14.48 261 THR D CA 1
ATOM 4646 C C . THR B 1 261 ? 6.663 -9.657 -40.684 1.00 14.40 261 THR D C 1
ATOM 4647 O O . THR B 1 261 ? 7.626 -9.941 -39.974 1.00 13.76 261 THR D O 1
ATOM 4651 N N . ASP B 1 262 ? 6.754 -8.993 -41.836 1.00 14.63 262 ASP D N 1
ATOM 4652 C CA . ASP B 1 262 ? 8.015 -8.507 -42.369 1.00 15.28 262 ASP D CA 1
ATOM 4653 C C . ASP B 1 262 ? 8.253 -7.034 -42.067 1.00 14.77 262 ASP D C 1
ATOM 4654 O O . ASP B 1 262 ? 9.097 -6.394 -42.710 1.00 15.84 262 ASP D O 1
ATOM 4659 N N . LYS B 1 263 ? 7.548 -6.532 -41.058 1.00 13.80 263 LYS D N 1
ATOM 4660 C CA . LYS B 1 263 ? 7.791 -5.211 -40.521 1.00 13.73 263 LYS D CA 1
ATOM 4661 C C . LYS B 1 263 ? 8.662 -5.361 -39.278 1.00 12.81 263 LYS D C 1
ATOM 4662 O O . LYS B 1 263 ? 8.378 -6.165 -38.396 1.00 12.83 263 LYS D O 1
ATOM 4668 N N . LEU B 1 264 ? 9.748 -4.604 -39.226 1.00 12.37 264 LEU D N 1
ATOM 4669 C CA . LEU B 1 264 ? 10.721 -4.791 -38.183 1.00 11.71 264 LEU D CA 1
ATOM 4670 C C . LEU B 1 264 ? 11.226 -3.487 -37.585 1.00 11.68 264 LEU D C 1
ATOM 4671 O O . LEU B 1 264 ? 10.978 -2.393 -38.098 1.00 11.44 264 LEU D O 1
ATOM 4676 N N . MET B 1 265 ? 11.989 -3.624 -36.490 1.00 10.84 265 MET D N 1
ATOM 4677 C CA . MET B 1 265 ? 12.543 -2.489 -35.748 1.00 10.73 265 MET D CA 1
ATOM 4678 C C . MET B 1 265 ? 14.042 -2.546 -35.840 1.00 10.63 265 MET D C 1
ATOM 4679 O O . MET B 1 265 ? 14.583 -3.613 -35.882 1.00 10.15 265 MET D O 1
ATOM 4684 N N . ILE B 1 266 ? 14.671 -1.391 -35.887 1.00 10.62 266 ILE D N 1
ATOM 4685 C CA . ILE B 1 266 ? 16.109 -1.318 -35.863 1.00 11.12 266 ILE D CA 1
ATOM 4686 C C . ILE B 1 266 ? 16.587 -0.579 -34.641 1.00 10.70 266 ILE D C 1
ATOM 4687 O O . ILE B 1 266 ? 16.222 0.570 -34.442 1.00 11.27 266 ILE D O 1
ATOM 4692 N N . ASP B 1 267 ? 17.463 -1.228 -33.865 1.00 10.72 267 ASP D N 1
ATOM 4693 C CA . ASP B 1 267 ? 18.144 -0.625 -32.722 1.00 10.65 267 ASP D CA 1
ATOM 4694 C C . ASP B 1 267 ? 19.353 0.178 -33.259 1.00 10.75 267 ASP D C 1
ATOM 4695 O O . ASP B 1 267 ? 20.209 -0.388 -33.933 1.00 11.67 267 ASP D O 1
ATOM 4700 N N . CYS B 1 268 ? 19.379 1.467 -32.983 1.00 10.67 268 CYS D N 1
ATOM 4701 C CA . CYS B 1 268 ? 20.471 2.333 -33.336 1.00 11.25 268 CYS D CA 1
ATOM 4702 C C . CYS B 1 268 ? 21.660 2.159 -32.381 1.00 10.88 268 CYS D C 1
ATOM 4703 O O . CYS B 1 268 ? 22.751 2.662 -32.670 1.00 11.75 268 CYS D O 1
ATOM 4706 N N . SER B 1 269 ? 21.428 1.519 -31.239 1.00 10.76 269 SER D N 1
ATOM 4707 C CA . SER B 1 269 ? 22.460 1.451 -30.197 1.00 10.48 269 SER D CA 1
ATOM 4708 C C . SER B 1 269 ? 23.061 0.045 -30.159 1.00 10.74 269 SER D C 1
ATOM 4709 O O . SER B 1 269 ? 23.013 -0.691 -31.163 1.00 11.20 269 SER D O 1
ATOM 4712 N N . HIS B 1 270 ? 23.645 -0.324 -29.015 1.00 10.76 270 HIS D N 1
ATOM 4713 C CA . HIS B 1 270 ? 24.199 -1.679 -28.778 1.00 11.09 270 HIS D CA 1
ATOM 4714 C C . HIS B 1 270 ? 25.151 -2.099 -29.901 1.00 11.57 270 HIS D C 1
ATOM 4715 O O . HIS B 1 270 ? 26.010 -1.301 -30.273 1.00 11.67 270 HIS D O 1
ATOM 4722 N N . ALA B 1 271 ? 25.017 -3.297 -30.460 1.00 11.82 271 ALA D N 1
ATOM 4723 C CA . ALA B 1 271 ? 25.999 -3.721 -31.445 1.00 12.14 271 ALA D CA 1
ATOM 4724 C C . ALA B 1 271 ? 25.904 -2.995 -32.789 1.00 12.48 271 ALA D C 1
ATOM 4725 O O . ALA B 1 271 ? 26.870 -2.992 -33.552 1.00 13.41 271 ALA D O 1
ATOM 4727 N N . ASN B 1 272 ? 24.788 -2.344 -33.085 1.00 11.92 272 ASN D N 1
ATOM 4728 C CA . ASN B 1 272 ? 24.726 -1.533 -34.293 1.00 12.06 272 ASN D CA 1
ATOM 4729 C C . ASN B 1 272 ? 25.523 -0.224 -34.225 1.00 12.56 272 ASN D C 1
ATOM 4730 O O . ASN B 1 272 ? 26.071 0.206 -35.246 1.00 12.36 272 ASN D O 1
ATOM 4735 N N . SER B 1 273 ? 25.636 0.353 -33.024 1.00 12.73 273 SER D N 1
ATOM 4736 C CA . SER B 1 273 ? 26.557 1.495 -32.765 1.00 13.05 273 SER D CA 1
ATOM 4737 C C . SER B 1 273 ? 27.912 1.050 -32.321 1.00 13.70 273 SER D C 1
ATOM 4738 O O . SER B 1 273 ? 28.778 1.905 -32.121 1.00 13.28 273 SER D O 1
ATOM 4741 N N . ARG B 1 274 ? 28.135 -0.272 -32.169 1.00 13.78 274 ARG D N 1
ATOM 4742 C CA . ARG B 1 274 ? 29.415 -0.804 -31.657 1.00 15.50 274 ARG D CA 1
ATOM 4743 C C . ARG B 1 274 ? 29.751 -0.130 -30.311 1.00 16.24 274 ARG D C 1
ATOM 4744 O O . ARG B 1 274 ? 30.906 0.137 -29.977 1.00 16.78 274 ARG D O 1
ATOM 4752 N N . LYS B 1 275 ? 28.688 0.091 -29.544 1.00 16.99 275 LYS D N 1
ATOM 4753 C CA . LYS B 1 275 ? 28.740 0.679 -28.206 1.00 18.35 275 LYS D CA 1
ATOM 4754 C C . LYS B 1 275 ? 29.266 2.089 -28.144 1.00 17.79 275 LYS D C 1
ATOM 4755 O O . LYS B 1 275 ? 29.690 2.523 -27.074 1.00 18.80 275 LYS D O 1
ATOM 4761 N N . ASP B 1 276 ? 29.246 2.795 -29.260 1.00 15.03 276 ASP D N 1
ATOM 4762 C CA . ASP B 1 276 ? 29.677 4.170 -29.324 1.00 14.87 276 ASP D CA 1
ATOM 4763 C C . ASP B 1 276 ? 28.424 5.016 -29.496 1.00 14.29 276 ASP D C 1
ATOM 4764 O O . ASP B 1 276 ? 27.801 4.998 -30.556 1.00 13.09 276 ASP D O 1
ATOM 4769 N N . TYR B 1 277 ? 28.029 5.738 -28.452 1.00 14.50 277 TYR D N 1
ATOM 4770 C CA . TYR B 1 277 ? 26.782 6.500 -28.520 1.00 14.23 277 TYR D CA 1
ATOM 4771 C C . TYR B 1 277 ? 26.741 7.497 -29.669 1.00 14.50 277 TYR D C 1
ATOM 4772 O O . TYR B 1 277 ? 25.636 7.789 -30.213 1.00 14.24 277 TYR D O 1
ATOM 4781 N N . THR B 1 278 ? 27.918 7.986 -30.112 1.00 14.55 278 THR D N 1
ATOM 4782 C CA . THR B 1 278 ? 27.940 8.915 -31.229 1.00 15.25 278 THR D CA 1
ATOM 4783 C C . THR B 1 278 ? 27.602 8.250 -32.579 1.00 14.99 278 THR D C 1
ATOM 4784 O O . THR B 1 278 ? 27.358 8.957 -33.551 1.00 15.24 278 THR D O 1
ATOM 4788 N N . ARG B 1 279 ? 27.593 6.918 -32.632 1.00 13.89 279 ARG D N 1
ATOM 4789 C CA . ARG B 1 279 ? 27.182 6.228 -33.860 1.00 14.12 279 ARG D CA 1
ATOM 4790 C C . ARG B 1 279 ? 25.677 6.144 -33.997 1.00 13.41 279 ARG D C 1
ATOM 4791 O O . ARG B 1 279 ? 25.173 5.866 -35.104 1.00 13.18 279 ARG D O 1
ATOM 4799 N N . GLN B 1 280 ? 24.926 6.348 -32.913 1.00 12.82 280 GLN D N 1
ATOM 4800 C CA . GLN B 1 280 ? 23.493 6.201 -33.029 1.00 12.23 280 GLN D CA 1
ATOM 4801 C C . GLN B 1 280 ? 22.919 7.176 -34.072 1.00 13.10 280 GLN D C 1
ATOM 4802 O O . GLN B 1 280 ? 21.993 6.802 -34.805 1.00 12.96 280 GLN D O 1
ATOM 4808 N N . MET B 1 281 ? 23.456 8.407 -34.135 1.00 13.36 281 MET D N 1
ATOM 4809 C CA . MET B 1 281 ? 22.950 9.383 -35.113 1.00 14.94 281 MET D CA 1
ATOM 4810 C C . MET B 1 281 ? 23.296 8.925 -36.522 1.00 14.31 281 MET D C 1
ATOM 4811 O O . MET B 1 281 ? 22.541 9.137 -37.438 1.00 14.04 281 MET D O 1
ATOM 4816 N N . GLU B 1 282 ? 24.462 8.297 -36.700 1.00 14.84 282 GLU D N 1
ATOM 4817 C CA . GLU B 1 282 ? 24.842 7.803 -38.024 1.00 15.86 282 GLU D CA 1
ATOM 4818 C C . GLU B 1 282 ? 23.929 6.652 -38.500 1.00 14.82 282 GLU D C 1
ATOM 4819 O O . GLU B 1 282 ? 23.503 6.590 -39.676 1.00 13.77 282 GLU D O 1
ATOM 4825 N N . VAL B 1 283 ? 23.566 5.781 -37.552 1.00 13.91 283 VAL D N 1
ATOM 4826 C CA . VAL B 1 283 ? 22.590 4.742 -37.812 1.00 13.35 283 VAL D CA 1
ATOM 4827 C C . VAL B 1 283 ? 21.229 5.368 -38.175 1.00 13.36 283 VAL D C 1
ATOM 4828 O O . VAL B 1 283 ? 20.612 4.993 -39.153 1.00 12.87 283 VAL D O 1
ATOM 4832 N N . ALA B 1 284 ? 20.810 6.361 -37.420 1.00 13.42 284 ALA D N 1
ATOM 4833 C CA . ALA B 1 284 ? 19.545 7.039 -37.702 1.00 13.51 284 ALA D CA 1
ATOM 4834 C C . ALA B 1 284 ? 19.565 7.762 -39.034 1.00 14.62 284 ALA D C 1
ATOM 4835 O O . ALA B 1 284 ? 18.535 7.794 -39.713 1.00 14.75 284 ALA D O 1
ATOM 4837 N N . GLN B 1 285 ? 20.717 8.328 -39.420 1.00 15.06 285 GLN D N 1
ATOM 4838 C CA . GLN B 1 285 ? 20.867 8.926 -40.778 1.00 16.18 285 GLN D CA 1
ATOM 4839 C C . GLN B 1 285 ? 20.701 7.911 -41.888 1.00 15.69 285 GLN D C 1
ATOM 4840 O O . GLN B 1 285 ? 20.101 8.197 -42.913 1.00 15.35 285 GLN D O 1
ATOM 4846 N N . ASP B 1 286 ? 21.228 6.722 -41.672 1.00 15.26 286 ASP D N 1
ATOM 4847 C CA . ASP B 1 286 ? 21.081 5.638 -42.628 1.00 15.56 286 ASP D CA 1
ATOM 4848 C C . ASP B 1 286 ? 19.621 5.233 -42.732 1.00 14.76 286 ASP D C 1
ATOM 4849 O O . ASP B 1 286 ? 19.063 5.080 -43.843 1.00 15.50 286 ASP D O 1
ATOM 4854 N N . ILE B 1 287 ? 18.983 5.106 -41.586 1.00 14.35 287 ILE D N 1
ATOM 4855 C CA . ILE B 1 287 ? 17.545 4.764 -41.550 1.00 14.36 287 ILE D CA 1
ATOM 4856 C C . ILE B 1 287 ? 16.716 5.848 -42.241 1.00 14.87 287 ILE D C 1
ATOM 4857 O O . ILE B 1 287 ? 15.831 5.532 -43.048 1.00 14.82 287 ILE D O 1
ATOM 4862 N N . ALA B 1 288 ? 17.039 7.109 -41.959 1.00 15.24 288 ALA D N 1
ATOM 4863 C CA . ALA B 1 288 ? 16.364 8.233 -42.630 1.00 15.88 288 ALA D CA 1
ATOM 4864 C C . ALA B 1 288 ? 16.473 8.122 -44.160 1.00 16.32 288 ALA D C 1
ATOM 4865 O O . ALA B 1 288 ? 15.472 8.273 -44.860 1.00 16.88 288 ALA D O 1
ATOM 4867 N N . ALA B 1 289 ? 17.655 7.790 -44.669 1.00 17.12 289 ALA D N 1
ATOM 4868 C CA . ALA B 1 289 ? 17.843 7.611 -46.110 1.00 17.47 289 ALA D CA 1
ATOM 4869 C C . ALA B 1 289 ? 16.994 6.472 -46.633 1.00 17.32 289 ALA D C 1
ATOM 4870 O O . ALA B 1 289 ? 16.411 6.574 -47.724 1.00 17.76 289 ALA D O 1
ATOM 4872 N N . GLN B 1 290 ? 16.905 5.379 -45.866 1.00 16.56 290 GLN D N 1
ATOM 4873 C CA . GLN B 1 290 ? 16.098 4.250 -46.275 1.00 16.86 290 GLN D CA 1
ATOM 4874 C C . GLN B 1 290 ? 14.622 4.660 -46.350 1.00 16.72 290 GLN D C 1
ATOM 4875 O O . GLN B 1 290 ? 13.920 4.283 -47.298 1.00 17.46 290 GLN D O 1
ATOM 4881 N N . LEU B 1 291 ? 14.172 5.459 -45.392 1.00 17.49 291 LEU D N 1
ATOM 4882 C CA . LEU B 1 291 ? 12.764 5.876 -45.341 1.00 18.50 291 LEU D CA 1
ATOM 4883 C C . LEU B 1 291 ? 12.449 6.805 -46.521 1.00 20.79 291 LEU D C 1
ATOM 4884 O O . LEU B 1 291 ? 11.362 6.746 -47.109 1.00 21.30 291 LEU D O 1
ATOM 4889 N N . GLU B 1 292 ? 13.394 7.667 -46.847 1.00 22.48 292 GLU D N 1
ATOM 4890 C CA . GLU B 1 292 ? 13.236 8.582 -47.984 1.00 25.50 292 GLU D CA 1
ATOM 4891 C C . GLU B 1 292 ? 13.160 7.879 -49.324 1.00 26.11 292 GLU D C 1
ATOM 4892 O O . GLU B 1 292 ? 12.418 8.333 -50.203 1.00 28.22 292 GLU D O 1
ATOM 4898 N N . GLN B 1 293 ? 13.887 6.776 -49.473 1.00 25.14 293 GLN D N 1
ATOM 4899 C CA . GLN B 1 293 ? 13.939 6.021 -50.724 1.00 25.55 293 GLN D CA 1
ATOM 4900 C C . GLN B 1 293 ? 12.797 5.034 -50.821 1.00 25.95 293 GLN D C 1
ATOM 4901 O O . GLN B 1 293 ? 12.080 4.975 -51.821 1.00 26.77 293 GLN D O 1
ATOM 4903 N N . ASP B 1 294 ? 12.625 4.238 -49.776 1.00 25.63 294 ASP D N 1
ATOM 4904 C CA . ASP B 1 294 ? 11.586 3.228 -49.756 1.00 25.74 294 ASP D CA 1
ATOM 4905 C C . ASP B 1 294 ? 11.292 2.892 -48.290 1.00 23.16 294 ASP D C 1
ATOM 4906 O O . ASP B 1 294 ? 10.328 3.405 -47.743 1.00 23.57 294 ASP D O 1
ATOM 4911 N N . GLY B 1 295 ? 12.106 2.028 -47.679 1.00 22.18 295 GLY D N 1
ATOM 4912 C CA . GLY B 1 295 ? 12.014 1.765 -46.246 1.00 20.20 295 GLY D CA 1
ATOM 4913 C C . GLY B 1 295 ? 10.746 1.068 -45.772 1.00 19.96 295 GLY D C 1
ATOM 4914 O O . GLY B 1 295 ? 10.413 1.116 -44.589 1.00 19.33 295 GLY D O 1
ATOM 4915 N N . GLY B 1 296 ? 10.034 0.404 -46.684 1.00 19.84 296 GLY D N 1
ATOM 4916 C CA . GLY B 1 296 ? 8.716 -0.111 -46.376 1.00 18.84 296 GLY D CA 1
ATOM 4917 C C . GLY B 1 296 ? 8.660 -1.175 -45.298 1.00 18.36 296 GLY D C 1
ATOM 4918 O O . GLY B 1 296 ? 7.603 -1.382 -44.703 1.00 18.53 296 GLY D O 1
ATOM 4919 N N . ASN B 1 297 ? 9.789 -1.827 -44.985 1.00 16.58 297 ASN D N 1
ATOM 4920 C CA . ASN B 1 297 ? 9.770 -2.880 -43.959 1.00 15.92 297 ASN D CA 1
ATOM 4921 C C . ASN B 1 297 ? 10.155 -2.375 -42.580 1.00 15.11 297 ASN D C 1
ATOM 4922 O O . ASN B 1 297 ? 10.210 -3.153 -41.639 1.00 14.23 297 ASN D O 1
ATOM 4927 N N . ILE B 1 298 ? 10.409 -1.079 -42.444 1.00 14.46 298 ILE D N 1
ATOM 4928 C CA . ILE B 1 298 ? 10.803 -0.516 -41.148 1.00 14.04 298 ILE D CA 1
ATOM 4929 C C . ILE B 1 298 ? 9.567 0.000 -40.462 1.00 14.25 298 ILE D C 1
ATOM 4930 O O . ILE B 1 298 ? 8.838 0.842 -41.052 1.00 16.17 298 ILE D O 1
ATOM 4935 N N . MET B 1 299 ? 9.290 -0.521 -39.275 1.00 12.77 299 MET D N 1
ATOM 4936 C CA . MET B 1 299 ? 8.198 0.009 -38.444 1.00 12.54 299 MET D CA 1
ATOM 4937 C C . MET B 1 299 ? 8.660 0.728 -37.191 1.00 12.00 299 MET D C 1
ATOM 4938 O O . MET B 1 299 ? 7.830 1.291 -36.471 1.00 11.87 299 MET D O 1
ATOM 4943 N N . GLY B 1 300 ? 9.941 0.680 -36.884 1.00 11.69 300 GLY D N 1
ATOM 4944 C CA . GLY B 1 300 ? 10.381 1.259 -35.645 1.00 11.34 300 GLY D CA 1
ATOM 4945 C C . GLY B 1 300 ? 11.871 1.314 -35.477 1.00 11.59 300 GLY D C 1
ATOM 4946 O O . GLY B 1 300 ? 12.606 0.674 -36.224 1.00 11.07 300 GLY D O 1
ATOM 4947 N N . VAL B 1 301 ? 12.287 2.145 -34.516 1.00 11.41 301 VAL D N 1
ATOM 4948 C CA . VAL B 1 301 ? 13.695 2.263 -34.149 1.00 12.44 301 VAL D CA 1
ATOM 4949 C C . VAL B 1 301 ? 13.806 2.315 -32.633 1.00 12.28 301 VAL D C 1
ATOM 4950 O O . VAL B 1 301 ? 12.846 2.679 -31.917 1.00 11.89 301 VAL D O 1
ATOM 4954 N N . MET B 1 302 ? 14.981 1.979 -32.140 1.00 11.78 302 MET D N 1
ATOM 4955 C CA . MET B 1 302 ? 15.272 2.084 -30.730 1.00 11.80 302 MET D CA 1
ATOM 4956 C C . MET B 1 302 ? 16.492 2.939 -30.564 1.00 11.21 302 MET D C 1
ATOM 4957 O O . MET B 1 302 ? 17.457 2.858 -31.370 1.00 10.38 302 MET D O 1
ATOM 4962 N N . VAL B 1 303 ? 16.449 3.811 -29.544 1.00 10.54 303 VAL D N 1
ATOM 4963 C CA . VAL B 1 303 ? 17.558 4.769 -29.307 1.00 10.45 303 VAL D CA 1
ATOM 4964 C C . VAL B 1 303 ? 17.810 4.871 -27.811 1.00 10.27 303 VAL D C 1
ATOM 4965 O O . VAL B 1 303 ? 16.874 4.947 -27.009 1.00 9.48 303 VAL D O 1
ATOM 4969 N N . GLU B 1 304 ? 19.086 4.909 -27.428 1.00 10.03 304 GLU D N 1
ATOM 4970 C CA . GLU B 1 304 ? 19.488 5.111 -26.025 1.00 9.95 304 GLU D CA 1
ATOM 4971 C C . GLU B 1 304 ? 19.905 6.572 -25.821 1.00 9.87 304 GLU D C 1
ATOM 4972 O O . GLU B 1 304 ? 20.911 7.029 -26.366 1.00 10.11 304 GLU D O 1
ATOM 4978 N N . SER B 1 305 ? 19.117 7.245 -24.995 1.00 9.81 305 SER D N 1
ATOM 4979 C CA . SER B 1 305 ? 19.085 8.679 -24.896 1.00 9.77 305 SER D CA 1
ATOM 4980 C C . SER B 1 305 ? 18.845 9.065 -23.428 1.00 9.95 305 SER D C 1
ATOM 4981 O O . SER B 1 305 ? 18.030 8.425 -22.741 1.00 10.09 305 SER D O 1
ATOM 4984 N N . HIS B 1 306 ? 19.521 10.100 -22.951 1.00 9.91 306 HIS D N 1
ATOM 4985 C CA . HIS B 1 306 ? 19.357 10.560 -21.588 1.00 10.47 306 HIS D CA 1
ATOM 4986 C C . HIS B 1 306 ? 19.483 12.086 -21.550 1.00 10.66 306 HIS D C 1
ATOM 4987 O O . HIS B 1 306 ? 19.658 12.739 -22.571 1.00 10.58 306 HIS D O 1
ATOM 4994 N N . LEU B 1 307 ? 19.301 12.673 -20.385 1.00 11.10 307 LEU D N 1
ATOM 4995 C CA . LEU B 1 307 ? 19.469 14.119 -20.260 1.00 11.95 307 LEU D CA 1
ATOM 4996 C C . LEU B 1 307 ? 20.859 14.546 -20.614 1.00 12.78 307 LEU D C 1
ATOM 4997 O O . LEU B 1 307 ? 21.030 15.566 -21.302 1.00 13.56 307 LEU D O 1
ATOM 5002 N N . VAL B 1 308 ? 21.829 13.782 -20.129 1.00 12.88 308 VAL D N 1
ATOM 5003 C CA . VAL B 1 308 ? 23.249 14.050 -20.323 1.00 13.77 308 VAL D CA 1
ATOM 5004 C C . VAL B 1 308 ? 23.887 12.878 -21.076 1.00 13.55 308 VAL D C 1
ATOM 5005 O O . VAL B 1 308 ? 23.599 11.718 -20.761 1.00 13.27 308 VAL D O 1
ATOM 5009 N N . GLU B 1 309 ? 24.749 13.187 -22.052 1.00 13.80 309 GLU D N 1
ATOM 5010 C CA . GLU B 1 309 ? 25.367 12.162 -22.894 1.00 14.41 309 GLU D CA 1
ATOM 5011 C C . GLU B 1 309 ? 26.421 11.366 -22.146 1.00 13.95 309 GLU D C 1
ATOM 5012 O O . GLU B 1 309 ? 26.954 11.811 -21.122 1.00 13.67 309 GLU D O 1
ATOM 5018 N N . GLY B 1 310 ? 26.762 10.219 -22.717 1.00 13.27 310 GLY D N 1
ATOM 5019 C CA . GLY B 1 310 ? 27.849 9.426 -22.218 1.00 13.94 310 GLY D CA 1
ATOM 5020 C C . GLY B 1 310 ? 27.461 8.440 -21.148 1.00 13.95 310 GLY D C 1
ATOM 5021 O O . GLY B 1 310 ? 26.311 8.000 -21.074 1.00 13.57 310 GLY D O 1
ATOM 5022 N N . ARG B 1 311 ? 28.435 8.063 -20.325 1.00 14.42 311 ARG D N 1
ATOM 5023 C CA . ARG B 1 311 ? 28.135 7.174 -19.194 1.00 14.66 311 ARG D CA 1
ATOM 5024 C C . ARG B 1 311 ? 29.106 7.436 -18.059 1.00 14.66 311 ARG D C 1
ATOM 5025 O O . ARG B 1 311 ? 30.114 8.127 -18.239 1.00 15.35 311 ARG D O 1
ATOM 5033 N N . GLN B 1 312 ? 28.790 6.891 -16.901 1.00 14.77 312 GLN D N 1
ATOM 5034 C CA . GLN B 1 312 ? 29.652 7.067 -15.734 1.00 15.91 312 GLN D CA 1
ATOM 5035 C C . GLN B 1 312 ? 29.569 5.810 -14.901 1.00 16.43 312 GLN D C 1
ATOM 5036 O O . GLN B 1 312 ? 28.552 5.113 -14.908 1.00 16.00 312 GLN D O 1
ATOM 5042 N N . ASP B 1 313 ? 30.638 5.526 -14.159 1.00 17.99 313 ASP D N 1
ATOM 5043 C CA . ASP B 1 313 ? 30.637 4.317 -13.341 1.00 20.10 313 ASP D CA 1
ATOM 5044 C C . ASP B 1 313 ? 29.765 4.464 -12.106 1.00 20.49 313 ASP D C 1
ATOM 5045 O O . ASP B 1 313 ? 29.071 3.528 -11.731 1.00 21.25 313 ASP D O 1
ATOM 5050 N N . LYS B 1 314 ? 29.765 5.646 -11.500 1.00 21.20 314 LYS D N 1
ATOM 5051 C CA . LYS B 1 314 ? 28.988 5.907 -10.287 1.00 22.29 314 LYS D CA 1
ATOM 5052 C C . LYS B 1 314 ? 27.933 6.958 -10.601 1.00 20.12 314 LYS D C 1
ATOM 5053 O O . LYS B 1 314 ? 28.136 7.766 -11.500 1.00 19.45 314 LYS D O 1
ATOM 5059 N N . PRO B 1 315 ? 26.824 6.977 -9.844 1.00 21.25 315 PRO D N 1
ATOM 5060 C CA . PRO B 1 315 ? 25.721 7.880 -10.164 1.00 21.13 315 PRO D CA 1
ATOM 5061 C C . PRO B 1 315 ? 25.985 9.279 -9.626 1.00 21.97 315 PRO D C 1
ATOM 5062 O O . PRO B 1 315 ? 25.266 9.756 -8.767 1.00 22.34 315 PRO D O 1
ATOM 5066 N N . GLU B 1 316 ? 26.990 9.948 -10.166 1.00 21.95 316 GLU D N 1
ATOM 5067 C CA . GLU B 1 316 ? 27.383 11.242 -9.639 1.00 22.49 316 GLU D CA 1
ATOM 5068 C C . GLU B 1 316 ? 26.675 12.366 -10.395 1.00 21.95 316 GLU D C 1
ATOM 5069 O O . GLU B 1 316 ? 26.047 13.228 -9.786 1.00 25.45 316 GLU D O 1
ATOM 5071 N N . VAL B 1 317 ? 26.735 12.357 -11.725 1.00 19.67 317 VAL D N 1
ATOM 5072 C CA . VAL B 1 317 ? 26.082 13.375 -12.536 1.00 18.52 317 VAL D CA 1
ATOM 5073 C C . VAL B 1 317 ? 24.595 13.003 -12.703 1.00 17.35 317 VAL D C 1
ATOM 5074 O O . VAL B 1 317 ? 24.234 11.861 -12.998 1.00 16.50 317 VAL D O 1
ATOM 5078 N N . TYR B 1 318 ? 23.741 13.981 -12.475 1.00 16.34 318 TYR D N 1
ATOM 5079 C CA . TYR B 1 318 ? 22.310 13.780 -12.612 1.00 15.85 318 TYR D CA 1
ATOM 5080 C C . TYR B 1 318 ? 21.959 13.581 -14.070 1.00 14.80 318 TYR D C 1
ATOM 5081 O O . TYR B 1 318 ? 22.435 14.326 -14.935 1.00 14.89 318 TYR D O 1
ATOM 5090 N N . GLY B 1 319 ? 21.148 12.569 -14.361 1.00 13.65 319 GLY D N 1
ATOM 5091 C CA . GLY B 1 319 ? 20.674 12.335 -15.715 1.00 13.51 319 GLY D CA 1
ATOM 5092 C C . GLY B 1 319 ? 21.688 11.779 -16.697 1.00 13.01 319 GLY D C 1
ATOM 5093 O O . GLY B 1 319 ? 21.518 11.939 -17.891 1.00 13.24 319 GLY D O 1
ATOM 5094 N N . LYS B 1 320 ? 22.711 11.096 -16.180 1.00 12.86 320 LYS D N 1
ATOM 5095 C CA . LYS B 1 320 ? 23.772 10.500 -16.997 1.00 12.99 320 LYS D CA 1
ATOM 5096 C C . LYS B 1 320 ? 23.818 9.005 -16.674 1.00 12.16 320 LYS D C 1
ATOM 5097 O O . LYS B 1 320 ? 23.834 8.600 -15.512 1.00 12.22 320 LYS D O 1
ATOM 5103 N N . SER B 1 321 ? 23.779 8.194 -17.713 1.00 11.63 321 SER D N 1
ATOM 5104 C CA . SER B 1 321 ? 23.692 6.736 -17.548 1.00 11.70 321 SER D CA 1
ATOM 5105 C C . SER B 1 321 ? 24.792 6.117 -16.726 1.00 12.50 321 SER D C 1
ATOM 5106 O O . SER B 1 321 ? 25.951 6.506 -16.856 1.00 12.77 321 SER D O 1
ATOM 5109 N N . ILE B 1 322 ? 24.458 5.083 -15.933 1.00 12.89 322 ILE D N 1
ATOM 5110 C CA . ILE B 1 322 ? 25.495 4.263 -15.285 1.00 13.83 322 ILE D CA 1
ATOM 5111 C C . ILE B 1 322 ? 25.609 2.869 -15.912 1.00 14.21 322 ILE D C 1
ATOM 5112 O O . ILE B 1 322 ? 26.351 2.031 -15.419 1.00 14.05 322 ILE D O 1
ATOM 5117 N N . THR B 1 323 ? 24.838 2.625 -16.970 1.00 13.83 323 THR D N 1
ATOM 5118 C CA . THR B 1 323 ? 24.991 1.422 -17.797 1.00 14.16 323 THR D CA 1
ATOM 5119 C C . THR B 1 323 ? 25.483 1.844 -19.191 1.00 13.76 323 THR D C 1
ATOM 5120 O O . THR B 1 323 ? 26.541 2.479 -19.251 1.00 14.39 323 THR D O 1
ATOM 5124 N N . ASP B 1 324 ? 24.772 1.552 -20.288 1.00 12.87 324 ASP D N 1
ATOM 5125 C CA . ASP B 1 324 ? 25.358 1.890 -21.602 1.00 12.72 324 ASP D CA 1
ATOM 5126 C C . ASP B 1 324 ? 25.345 3.390 -21.808 1.00 12.60 324 ASP D C 1
ATOM 5127 O O . ASP B 1 324 ? 24.420 4.060 -21.366 1.00 11.62 324 ASP D O 1
ATOM 5132 N N . ALA B 1 325 ? 26.352 3.901 -22.524 1.00 11.97 325 ALA D N 1
ATOM 5133 C CA . ALA B 1 325 ? 26.362 5.319 -22.878 1.00 12.31 325 ALA D CA 1
ATOM 5134 C C . ALA B 1 325 ? 25.196 5.706 -23.763 1.00 11.98 325 ALA D C 1
ATOM 5135 O O . ALA B 1 325 ? 24.851 4.974 -24.688 1.00 12.82 325 ALA D O 1
ATOM 5137 N N . CYS B 1 326 ? 24.654 6.897 -23.517 1.00 11.84 326 CYS D N 1
ATOM 5138 C CA . CYS B 1 326 ? 23.488 7.395 -24.233 1.00 11.80 326 CYS D CA 1
ATOM 5139 C C . CYS B 1 326 ? 23.821 8.705 -24.937 1.00 11.63 326 CYS D C 1
ATOM 5140 O O . CYS B 1 326 ? 24.712 9.440 -24.506 1.00 12.14 326 CYS D O 1
ATOM 5143 N N . ILE B 1 327 ? 23.081 9.027 -25.997 1.00 11.29 327 ILE D N 1
ATOM 5144 C CA . ILE B 1 327 ? 23.070 10.392 -26.506 1.00 11.65 327 ILE D CA 1
ATOM 5145 C C . ILE B 1 327 ? 22.436 11.291 -25.470 1.00 12.05 327 ILE D C 1
ATOM 5146 O O . ILE B 1 327 ? 21.593 10.841 -24.668 1.00 12.30 327 ILE D O 1
ATOM 5151 N N . GLY B 1 328 ? 22.804 12.569 -25.530 1.00 12.68 328 GLY D N 1
ATOM 5152 C CA . GLY B 1 328 ? 22.241 13.544 -24.631 1.00 13.14 328 GLY D CA 1
ATOM 5153 C C . GLY B 1 328 ? 21.016 14.195 -25.234 1.00 13.56 328 GLY D C 1
ATOM 5154 O O . GLY B 1 328 ? 20.544 13.835 -26.312 1.00 13.07 328 GLY D O 1
ATOM 5155 N N . TRP B 1 329 ? 20.525 15.216 -24.540 1.00 13.98 329 TRP D N 1
ATOM 5156 C CA . TRP B 1 329 ? 19.238 15.811 -24.925 1.00 14.24 329 TRP D CA 1
ATOM 5157 C C . TRP B 1 329 ? 19.297 16.542 -26.252 1.00 14.06 329 TRP D C 1
ATOM 5158 O O . TRP B 1 329 ? 18.429 16.385 -27.083 1.00 13.42 329 TRP D O 1
ATOM 5169 N N . GLY B 1 330 ? 20.313 17.359 -26.488 1.00 15.09 330 GLY D N 1
ATOM 5170 C CA . GLY B 1 330 ? 20.358 18.076 -27.743 1.00 15.34 330 GLY D CA 1
ATOM 5171 C C . GLY B 1 330 ? 20.442 17.147 -28.954 1.00 14.79 330 GLY D C 1
ATOM 5172 O O . GLY B 1 330 ? 19.771 17.362 -29.943 1.00 14.86 330 GLY D O 1
ATOM 5173 N N . ALA B 1 331 ? 21.272 16.103 -28.863 1.00 14.06 331 ALA D N 1
ATOM 5174 C CA . ALA B 1 331 ? 21.325 15.104 -29.919 1.00 13.95 331 ALA D CA 1
ATOM 5175 C C . ALA B 1 331 ? 19.980 14.386 -30.132 1.00 13.15 331 ALA D C 1
ATOM 5176 O O . ALA B 1 331 ? 19.624 14.020 -31.244 1.00 13.30 331 ALA D O 1
ATOM 5178 N N . THR B 1 332 ? 19.255 14.160 -29.050 1.00 12.67 332 THR D N 1
ATOM 5179 C CA . THR B 1 332 ? 17.956 13.538 -29.078 1.00 12.71 332 THR D CA 1
ATOM 5180 C C . THR B 1 332 ? 17.012 14.409 -29.879 1.00 13.20 332 THR D C 1
ATOM 5181 O O . THR B 1 332 ? 16.313 13.905 -30.758 1.00 12.72 332 THR D O 1
ATOM 5185 N N . GLU B 1 333 ? 17.041 15.718 -29.639 1.00 13.77 333 GLU D N 1
ATOM 5186 C CA . GLU B 1 333 ? 16.239 16.617 -30.426 1.00 14.39 333 GLU D CA 1
ATOM 5187 C C . GLU B 1 333 ? 16.572 16.523 -31.915 1.00 14.54 333 GLU D C 1
ATOM 5188 O O . GLU B 1 333 ? 15.676 16.495 -32.755 1.00 15.28 333 GLU D O 1
ATOM 5194 N N . GLU B 1 334 ? 17.850 16.465 -32.272 1.00 15.38 334 GLU D N 1
ATOM 5195 C CA . GLU B 1 334 ? 18.233 16.433 -33.659 1.00 16.34 334 GLU D CA 1
ATOM 5196 C C . GLU B 1 334 ? 17.868 15.085 -34.303 1.00 14.49 334 GLU D C 1
ATOM 5197 O O . GLU B 1 334 ? 17.459 15.059 -35.454 1.00 13.69 334 GLU D O 1
ATOM 5203 N N . LEU B 1 335 ? 18.030 13.989 -33.563 1.00 13.32 335 LEU D N 1
ATOM 5204 C CA . LEU B 1 335 ? 17.755 12.640 -34.116 1.00 13.41 335 LEU D CA 1
ATOM 5205 C C . LEU B 1 335 ? 16.259 12.487 -34.391 1.00 12.93 335 LEU D C 1
ATOM 5206 O O . LEU B 1 335 ? 15.810 12.010 -35.448 1.00 12.97 335 LEU D O 1
ATOM 5211 N N . LEU B 1 336 ? 15.464 12.922 -33.447 1.00 13.02 336 LEU D N 1
ATOM 5212 C CA . LEU B 1 336 ? 14.042 12.867 -33.633 1.00 12.97 336 LEU D CA 1
ATOM 5213 C C . LEU B 1 336 ? 13.541 13.753 -34.771 1.00 13.70 336 LEU D C 1
ATOM 5214 O O . LEU B 1 336 ? 12.620 13.356 -35.525 1.00 13.17 336 LEU D O 1
ATOM 5219 N N . ALA B 1 337 ? 14.095 14.959 -34.890 1.00 13.78 337 ALA D N 1
ATOM 5220 C CA . ALA B 1 337 ? 13.755 15.807 -36.024 1.00 14.49 337 ALA D CA 1
ATOM 5221 C C . ALA B 1 337 ? 14.064 15.156 -37.341 1.00 14.51 337 ALA D C 1
ATOM 5222 O O . ALA B 1 337 ? 13.299 15.252 -38.316 1.00 14.90 337 ALA D O 1
ATOM 5224 N N . LEU B 1 338 ? 15.202 14.500 -37.395 1.00 14.51 338 LEU D N 1
ATOM 5225 C CA . LEU B 1 338 ? 15.671 13.826 -38.595 1.00 15.15 338 LEU D CA 1
ATOM 5226 C C . LEU B 1 338 ? 14.683 12.744 -39.008 1.00 14.34 338 LEU D C 1
ATOM 5227 O O . LEU B 1 338 ? 14.255 12.692 -40.169 1.00 14.24 338 LEU D O 1
ATOM 5232 N N . LEU B 1 339 ? 14.338 11.870 -38.069 1.00 13.29 339 LEU D N 1
ATOM 5233 C CA . LEU B 1 339 ? 13.454 10.747 -38.383 1.00 13.14 339 LEU D CA 1
ATOM 5234 C C . LEU B 1 339 ? 12.027 11.217 -38.681 1.00 12.73 339 LEU D C 1
ATOM 5235 O O . LEU B 1 339 ? 11.401 10.704 -39.587 1.00 12.86 339 LEU D O 1
ATOM 5240 N N . ALA B 1 340 ? 11.567 12.248 -38.002 1.00 12.52 340 ALA D N 1
ATOM 5241 C CA . ALA B 1 340 ? 10.229 12.797 -38.319 1.00 13.23 340 ALA D CA 1
ATOM 5242 C C . ALA B 1 340 ? 10.186 13.350 -39.773 1.00 14.23 340 ALA D C 1
ATOM 5243 O O . ALA B 1 340 ? 9.227 13.071 -40.508 1.00 14.25 340 ALA D O 1
ATOM 5245 N N . GLY B 1 341 ? 11.236 14.060 -40.179 1.00 15.02 341 GLY D N 1
ATOM 5246 C CA . GLY B 1 341 ? 11.311 14.693 -41.502 1.00 15.69 341 GLY D CA 1
ATOM 5247 C C . GLY B 1 341 ? 11.311 13.644 -42.613 1.00 16.07 341 GLY D C 1
ATOM 5248 O O . GLY B 1 341 ? 10.559 13.745 -43.603 1.00 16.82 341 GLY D O 1
ATOM 5249 N N . ALA B 1 342 ? 12.135 12.617 -42.422 1.00 15.79 342 ALA D N 1
ATOM 5250 C CA . ALA B 1 342 ? 12.235 11.527 -43.358 1.00 15.84 342 ALA D CA 1
ATOM 5251 C C . ALA B 1 342 ? 10.948 10.704 -43.403 1.00 15.58 342 ALA D C 1
ATOM 5252 O O . ALA B 1 342 ? 10.491 10.346 -44.496 1.00 16.41 342 ALA D O 1
ATOM 5254 N N . ASN B 1 343 ? 10.326 10.413 -42.255 1.00 15.05 343 ASN D N 1
ATOM 5255 C CA . ASN B 1 343 ? 9.128 9.604 -42.313 1.00 15.20 343 ASN D CA 1
ATOM 5256 C C . ASN B 1 343 ? 7.912 10.354 -42.829 1.00 16.41 343 ASN D C 1
ATOM 5257 O O . ASN B 1 343 ? 6.994 9.757 -43.423 1.00 16.56 343 ASN D O 1
ATOM 5262 N N . LYS B 1 344 ? 7.908 11.660 -42.654 1.00 17.58 344 LYS D N 1
ATOM 5263 C CA . LYS B 1 344 ? 6.881 12.464 -43.288 1.00 19.31 344 LYS D CA 1
ATOM 5264 C C . LYS B 1 344 ? 6.870 12.158 -44.776 1.00 20.01 344 LYS D C 1
ATOM 5265 O O . LYS B 1 344 ? 5.804 11.934 -45.360 1.00 20.25 344 LYS D O 1
ATOM 5271 N N . LYS B 1 345 ? 8.060 12.083 -45.384 1.00 21.33 345 LYS D N 1
ATOM 5272 C CA . LYS B 1 345 ? 8.151 11.803 -46.827 1.00 22.62 345 LYS D CA 1
ATOM 5273 C C . LYS B 1 345 ? 7.709 10.395 -47.175 1.00 22.39 345 LYS D C 1
ATOM 5274 O O . LYS B 1 345 ? 6.991 10.195 -48.159 1.00 22.51 345 LYS D O 1
ATOM 5280 N N . ARG B 1 346 ? 8.110 9.418 -46.382 1.00 20.53 346 ARG D N 1
ATOM 5281 C CA . ARG B 1 346 ? 7.640 8.050 -46.622 1.00 20.81 346 ARG D CA 1
ATOM 5282 C C . ARG B 1 346 ? 6.119 7.964 -46.548 1.00 20.62 346 ARG D C 1
ATOM 5283 O O . ARG B 1 346 ? 5.499 7.310 -47.380 1.00 21.60 346 ARG D O 1
ATOM 5291 N N . MET B 1 347 ? 5.522 8.611 -45.560 1.00 19.31 347 MET D N 1
ATOM 5292 C CA . MET B 1 347 ? 4.078 8.495 -45.343 1.00 20.27 347 MET D CA 1
ATOM 5293 C C . MET B 1 347 ? 3.264 9.170 -46.477 1.00 22.20 347 MET D C 1
ATOM 5294 O O . MET B 1 347 ? 2.144 8.748 -46.769 1.00 22.98 347 MET D O 1
ATOM 5299 N N . ALA B 1 348 ? 3.810 10.226 -47.045 1.00 23.36 348 ALA D N 1
ATOM 5300 C CA . ALA B 1 348 ? 3.171 10.924 -48.162 1.00 26.84 348 ALA D CA 1
ATOM 5301 C C . ALA B 1 348 ? 3.124 10.139 -49.489 1.00 30.10 348 ALA D C 1
ATOM 5302 O O . ALA B 1 348 ? 2.328 10.489 -50.364 1.00 31.84 348 ALA D O 1
ATOM 5304 N N . ARG B 1 349 ? 3.957 9.113 -49.650 1.00 30.74 349 ARG D N 1
ATOM 5305 C CA . ARG B 1 349 ? 3.932 8.257 -50.851 1.00 32.94 349 ARG D CA 1
ATOM 5306 C C . ARG B 1 349 ? 2.669 7.387 -50.946 1.00 35.18 349 ARG D C 1
ATOM 5307 O O . ARG B 1 349 ? 2.071 7.027 -49.930 1.00 37.87 349 ARG D O 1
#

Foldseek 3Di:
DDDDPCPPPPDDDAAQFLVVLCVVQPADPQLLVLLVVLLVVLLCLLQVVAQAAEEAEEAPADQDLVQVVVVLVVVVVLCVVLVNRYNYAYEHEFADDDDDDDDGGCQQCNVRPPPRPNNVSLSVSQVSLSVSSVVPHQYEYEDPDQASCLNHLSSHAEYEDEQVCLQPLQVLQSLLARPHAYEYEHHQQQHLVSRLVSLVSQQAWDKDWYADSNGHTDIDIGHGDLRYAYEQEQHQAGQLAPVSLVVQLVVNVVSVHGLAYEYELADVNQPLDQVRSLVSLLRCLVCLQVANSRYRYYYFHEWQDFFEDCDCDDRTAHNPRTHHHDVVVVVSSVSSSVSSVNSNVD/DDDDPCPPPPDDDDAQFLVVLCVVQPQDPQLLVLLVVLLVVLLCLLFLVAQAAEEAEEAPADLDLVQVVVFLVVVVVLCVVLVNRHRYAYEHEFADDDDDDDDGGCQQCNVRPPPRPNNVSLSVSQVSLSVSSVVPHQYEYEDPDLESCLNHLSSHAEYEHEQVCLQPLQVLQSLLARPHAYEYEHHQQFHLVSRLVSQVSQQDWDKDWYADSNGHTDIDTGHGDLRYAYEQEAHVGGQLAPVSLVVSLVVNVVSVHRSAYEYELAHNNQPLDQVSSLVSLLRCLVCLQVANSRYRYYYFHEWQDFFEDCDCDDRTAHNPGTHHHDVVVVVSSVSSSVSSVNSNVD

Sequence (692 aa):
HYPTDDIKIKEVKELLPPIAHLYELPISKEASGLVHRTRQEISDLVHGRDKRLLVIIGPCSIHDPKAALEYAERLLKLRKQYENELLIVMRVYFEKPRTTVGWKGLINDPHLDGTFDINFGLRQARSLLLSLNNMGMPASTEFLDMITPQYYADLISWGAIGARTTESQVHRELASGLSCPVGFKNGTDDGNLKIAIDAIGAASHSHHFLSVTKAGHSAIAHTGGNPDCHVILRGGKEPNYDAEHVSEAAEQLRAAGVTDKLMIDCSHANSRKDYTRQMEVAQDIAAQLEQDGGNIMGVMVESHLVEGRQDKPEVYGKSITDACIGWGATEELLALLAGANKKRMARHYPTDDIKIKEVKEELLPPIAHLYEELPISKEASGLVHRTRQEISDLVHGRDKRLLVIIGPCSIHDPKAALEYAERLLKLRKQYENELLIVMRVYFEKPRTTVGWKGLINDPHLDGTFDINFGLRQARSLLLSLNNMGMPASTEFLDMITPQYYADLISWGAIGARTTESQVHRELASGLSCPVGFKNGTDGNLKIAIDAIGAASHSHHFLSVTKAGHSAIAHTGGNPDCHVILRGGKEPNYDAEHVSEAAEQLRAAGVTDKLMIDCSHANSRKDYTRQMEVAQDIAAQLEQDGGNIMGVMVESHLVEGRQDKPEVYGKSITDACIGWGATEELLALLAGANKKRMAR

Solvent-accessible surface area: 23298 Å² total

Secondary structure (DSSP, 8-state):
----SSTTEEEEEEPPPHHHHHHHSPPPHHHHHHHHHHHHHHHHHHTTS--PEEEEEE-SS---HHHHHHHHHHHHHHHHHTTTTEEEEEE-------SSS---HHHH-TTSSS---HHHHHHHHHHHHHHHHHHT--EEEE--SSSTHHHHGGG-SEEEE-TTTTT-HHHHHHHTT-SS-EEEEPPTT---HHHHHHHHHHTS--EEEEE-TTSBEEEEEE---S-EEEEE--SSS---SHHHHHHHHHHHHHTTS---EEEESSGGGGTT-GGGHHHHHHHHHHHHHH--TTEEEEEEEB-SEEEE-SSS-STTEESSS-BB-HHHHHHHHHHHHHHHHHHHH-/----SSTTEEEEEEPPPHHHHHHHSPPPHHHHHHHHHHHHHHHHHHTTS--PEEEEEE-SS---HHHHHHHHHHHHHHHHHTTTTEEEEEE-------SSS---HHHH-TTSSS---HHHHHHHHHHHHHHHHHHT--EEEE--SSSTHHHHGGG-SEEEE-TTTTT-HHHHHHHTT-SS-EEEEPPTT---HHHHHHHHHHTS--EEEEE-TTSBEEEEEE---S-EEEEE--SSS---SHHHHHHHHHHHHHTTS---EEEESSHHHHTT-TTHHHHHHHHHHHHHHH--TTEEEEEEEB-SEEEE-SSS-STTEESSS-BB-HHHHHHHHHHHHHHHHHHHH-

Nearest PDB structures (foldseek):
  5d05-assembly1_D  TM=1.002E+00  e=4.392E-69  Neisseria meningitidis MC58
  5czt-assembly1_D  TM=1.000E+00  e=1.503E-68  Neisseria meningitidis MC58
  5dcd-assembly1_B  TM=1.001E+00  e=8.996E-68  Neisseria meningitidis MC58
  5d02-assembly1_A  TM=9.972E-01  e=2.040E-65  Neisseria meningitidis MC58
  4ucg-assembly1_B  TM=9.960E-01  e=5.904E-65  Neisseria meningitidis

Radius of gyration: 25.39 Å; Cα contacts (8 Å, |Δi|>4): 1705; chains: 2; bounding box: 60×72×58 Å

B-factor: mean 18.83, std 7.84, range [9.02, 101.21]